Protein AF-A0A382L6N5-F1 (afdb_monomer_lite)

Organism: NCBI:txid408172

Radius of gyration: 34.51 Å; chains: 1; bounding box: 102×51×76 Å

Foldseek 3Di:
DDPPLLDLPRADQQCPLPDGSNVQNVPVHHSNDQQQQQQPRGCNRCPDPLQVFHSNFNVDKDKWFFPDADPVFRKTFTPFCPPPQQQQDDPPCPPDFFKWFQFPVRDTDGWGAHGDDTRMTTPIPDGHDPRGGMMIGGHQCCSDDLPVPDDDDCNNNRRAPQQCSLRHRQSCQVVVVLVEHAHSNDQQRCPLPDGCVQQSVVVFHSNQSLTDDCQQQPLQHHQSLQQDWFCQCCSGQHDPRGTGDAHAHSNDQQRQPLPRGCSVCVVVVHHSNDHNPSDPDQPQFAPLQDHPVLCVVLVADSNDQQRQPLPRGPCQQAPPVCSVVSSPPGQHDSNDSVSHDDLDDDDDDDDDPDPDDDPPDWDWDWDFDLPDDPRRYRDGPPVLTDGDTDDPPDDDPRDRDDPVVD

Sequence (406 aa):
GETDPTRIEDAGDFDNDGLDNWEENMTCTLWNVTDTDGGGVSDGDELDLSHATDPCLSTVEIEKQILSWNSADSALTLNSTTGLNPNPHDWRQHGAPMAYYVSTNGSRTPFMFGSMQADTLRDVDVAKPNNASTVVFLNFSWCWNATAGAFNEPHCDDDYIDTDGDGLADWEEFLATWGYLSLPNMSDTDGDGVDDLNEILNETDPSIACDNNLDSDGDGLNDYFESTIGCPLNFGMGGNGTLDTYYTMWNVTDTDNGGVGDGQEYVDGTNPQNNSADDLNPLDTDGDGIPDTIEQQIGTDWLDPDTDGGGVPDGQECAPEYWDLGCVDADGNPWDPNDDIDDNMLYFVAQNTSSGVDPTQKHYWRWHTYDSYTGVSWGVNTTLVGYTEMYPEWSTLQGVSDSFFW

pLDDT: mean 79.06, std 15.16, range [34.47, 96.38]

InterPro domains:
  IPR028974 TSP type-3 repeat [SSF103647] (179-301)
  IPR053180 Calcium-binding acidic-repeat protein [PTHR37467] (154-207)
  IPR059100 Bacterial TSP3 repeat [PF18884] (162-173)
  IPR059100 Bacterial TSP3 repeat [PF18884] (215-230)
  IPR059100 Bacterial TSP3 repeat [PF18884] (284-304)

Structure (mmCIF, N/CA/C/O backbone):
data_AF-A0A382L6N5-F1
#
_entry.id   AF-A0A382L6N5-F1
#
loop_
_atom_site.group_PDB
_atom_site.id
_atom_site.type_symbol
_atom_site.label_atom_id
_atom_site.label_alt_id
_atom_site.label_comp_id
_atom_site.label_asym_id
_atom_site.label_entity_id
_atom_site.label_seq_id
_atom_site.pdbx_PDB_ins_code
_atom_site.Cartn_x
_atom_site.Cartn_y
_atom_site.Cartn_z
_atom_site.occupancy
_atom_site.B_iso_or_equiv
_atom_site.auth_seq_id
_atom_site.auth_comp_id
_atom_site.auth_asym_id
_atom_site.auth_atom_id
_atom_site.pdbx_PDB_model_num
ATOM 1 N N . GLY A 1 1 ? -44.015 19.599 23.805 1.00 48.81 1 GLY A N 1
ATOM 2 C CA . GLY A 1 1 ? -44.422 18.210 24.054 1.00 48.81 1 GLY A CA 1
ATOM 3 C C . GLY A 1 1 ? -43.413 17.632 25.005 1.00 48.81 1 GLY A C 1
ATOM 4 O O . GLY A 1 1 ? -42.317 18.173 25.064 1.00 48.81 1 GLY A O 1
ATOM 5 N N . GLU A 1 2 ? -43.792 16.632 25.790 1.00 44.72 2 GLU A N 1
ATOM 6 C CA . GLU A 1 2 ? -42.780 15.771 26.409 1.00 44.72 2 GLU A CA 1
ATOM 7 C C . GLU A 1 2 ? -41.958 15.096 25.308 1.00 44.72 2 GLU A C 1
ATOM 9 O O . GLU A 1 2 ? -42.517 14.759 24.267 1.00 44.72 2 GLU A O 1
ATOM 14 N N . THR A 1 3 ? -40.659 14.975 25.557 1.00 59.12 3 THR A N 1
ATOM 15 C CA . THR A 1 3 ? -39.625 14.362 24.714 1.00 59.12 3 THR A CA 1
ATOM 16 C C . THR A 1 3 ? -39.019 13.213 25.519 1.00 59.12 3 THR A C 1
ATOM 18 O O . THR A 1 3 ? -37.858 13.289 25.911 1.00 59.12 3 THR A O 1
ATOM 21 N N . ASP A 1 4 ? -39.857 12.276 25.965 1.00 61.41 4 ASP A N 1
ATOM 22 C CA . ASP A 1 4 ? -39.366 11.075 26.641 1.00 61.41 4 ASP A CA 1
ATOM 23 C C . ASP A 1 4 ? -39.091 10.022 25.557 1.00 61.41 4 ASP A C 1
ATOM 25 O O . ASP A 1 4 ? -40.056 9.427 25.066 1.00 61.41 4 ASP A O 1
ATOM 29 N N . PRO A 1 5 ? -37.814 9.819 25.184 1.00 58.22 5 PRO A N 1
ATOM 30 C CA . PRO A 1 5 ? -37.419 8.967 24.065 1.00 58.22 5 PRO A CA 1
ATOM 31 C C . PRO A 1 5 ? -37.656 7.482 24.329 1.00 58.22 5 PRO A C 1
ATOM 33 O O . PRO A 1 5 ? -37.633 6.671 23.416 1.00 58.22 5 PRO A O 1
ATOM 36 N N . THR A 1 6 ? -37.981 7.106 25.568 1.00 63.53 6 THR A N 1
ATOM 37 C CA . THR A 1 6 ? -38.284 5.714 25.930 1.00 63.53 6 THR A CA 1
ATOM 38 C C . THR A 1 6 ? -39.748 5.331 25.692 1.00 63.53 6 THR A C 1
ATOM 40 O O . THR A 1 6 ? -40.195 4.242 26.072 1.00 63.53 6 THR A O 1
ATOM 43 N N . ARG A 1 7 ? -40.551 6.222 25.097 1.00 67.81 7 ARG A N 1
ATOM 44 C CA . ARG A 1 7 ? -41.969 5.971 24.836 1.00 67.81 7 ARG A CA 1
ATOM 45 C C . ARG A 1 7 ? -42.151 5.300 23.476 1.00 67.81 7 ARG A C 1
ATOM 47 O O . ARG A 1 7 ? -41.700 5.808 22.467 1.00 67.81 7 ARG A O 1
ATOM 54 N N . ILE A 1 8 ? -42.980 4.258 23.439 1.00 59.47 8 ILE A N 1
ATOM 55 C CA . ILE A 1 8 ? -43.374 3.483 22.237 1.00 59.47 8 ILE A CA 1
ATOM 56 C C . ILE A 1 8 ? -43.962 4.306 21.067 1.00 59.47 8 ILE A C 1
ATOM 58 O O . ILE A 1 8 ? -44.239 3.765 20.006 1.00 59.47 8 ILE A O 1
ATOM 62 N N . GLU A 1 9 ? -44.227 5.596 21.268 1.00 61.75 9 GLU A N 1
ATOM 63 C CA . GLU A 1 9 ? -44.826 6.475 20.258 1.00 61.75 9 GLU A CA 1
ATOM 64 C C . GLU A 1 9 ? -43.932 7.677 19.931 1.00 61.75 9 GLU A C 1
ATOM 66 O O . GLU A 1 9 ? -44.417 8.624 19.306 1.00 61.75 9 GLU A O 1
ATOM 71 N N . ASP A 1 10 ? -42.692 7.702 20.434 1.00 67.50 10 ASP A N 1
ATOM 72 C CA . ASP A 1 10 ? -41.761 8.773 20.103 1.00 67.50 10 ASP A CA 1
ATOM 73 C C . ASP A 1 10 ? -41.205 8.521 18.703 1.00 67.50 10 ASP A C 1
ATOM 75 O O . ASP A 1 10 ? -40.531 7.529 18.455 1.00 67.50 10 ASP A O 1
ATOM 79 N N . ALA A 1 11 ? -41.591 9.391 17.775 1.00 68.12 11 ALA A N 1
ATOM 80 C CA . ALA A 1 11 ? -41.116 9.363 16.403 1.00 68.12 11 ALA A CA 1
ATOM 81 C C . ALA A 1 11 ? -39.888 10.269 16.305 1.00 68.12 11 ALA A C 1
ATOM 83 O O . ALA A 1 11 ? -39.958 11.437 16.712 1.00 68.12 11 ALA A O 1
ATOM 84 N N . GLY A 1 12 ? -38.801 9.746 15.751 1.00 82.44 12 GLY A N 1
ATOM 85 C CA . GLY A 1 12 ? -37.514 10.418 15.669 1.00 82.44 12 GLY A CA 1
ATOM 86 C C . GLY A 1 12 ? -36.371 9.440 15.881 1.00 82.44 12 GLY A C 1
ATOM 87 O O . GLY A 1 12 ? -36.575 8.367 16.430 1.00 82.44 12 GLY A O 1
ATOM 88 N N . ASP A 1 13 ? -35.198 9.891 15.482 1.00 87.44 13 ASP A N 1
ATOM 89 C CA . ASP A 1 13 ? -33.938 9.162 15.461 1.00 87.44 13 ASP A CA 1
ATOM 90 C C . ASP A 1 13 ? -32.943 10.069 16.206 1.00 87.44 13 ASP A C 1
ATOM 92 O O . ASP A 1 13 ? -32.658 11.197 15.771 1.00 87.44 13 ASP A O 1
ATOM 96 N N . PHE A 1 14 ? -32.627 9.719 17.456 1.00 88.50 14 PHE A N 1
ATOM 97 C CA . PHE A 1 14 ? -31.921 10.626 18.367 1.00 88.50 14 PHE A CA 1
ATOM 98 C C . PHE A 1 14 ? -30.412 10.638 18.116 1.00 88.50 14 PHE A C 1
ATOM 100 O O . PHE A 1 14 ? -29.779 11.696 18.238 1.00 88.50 14 PHE A O 1
ATOM 107 N N . ASP A 1 15 ? -29.845 9.493 17.778 1.00 86.62 15 ASP A N 1
ATOM 108 C CA . ASP A 1 15 ? -28.432 9.267 17.500 1.00 86.62 15 ASP A CA 1
ATOM 109 C C . ASP A 1 15 ? -28.090 9.326 16.000 1.00 86.62 15 ASP A C 1
ATOM 111 O O . ASP A 1 15 ? -26.947 9.647 15.674 1.00 86.62 15 ASP A O 1
ATOM 115 N N . ASN A 1 16 ? -29.091 9.331 15.118 1.00 91.06 16 ASN A N 1
ATOM 116 C CA . ASN A 1 16 ? -29.003 9.504 13.660 1.00 91.06 16 ASN A CA 1
ATOM 117 C C . ASN A 1 16 ? -28.372 8.312 12.934 1.00 91.06 16 ASN A C 1
ATOM 119 O O . ASN A 1 16 ? -27.595 8.529 12.000 1.00 91.06 16 ASN A O 1
ATOM 123 N N . ASP A 1 17 ? -28.695 7.092 13.358 1.00 87.81 17 ASP A N 1
ATOM 124 C CA . ASP A 1 17 ? -28.272 5.853 12.692 1.00 87.81 17 ASP A CA 1
ATOM 125 C C . ASP A 1 17 ? -29.278 5.344 11.643 1.00 87.81 17 ASP A C 1
ATOM 127 O O . ASP A 1 17 ? -29.011 4.382 10.929 1.00 87.81 17 ASP A O 1
ATOM 131 N N . GLY A 1 18 ? -30.419 6.024 11.484 1.00 89.50 18 GLY A N 1
ATOM 132 C CA . GLY A 1 18 ? -31.452 5.660 10.520 1.00 89.50 18 GLY A CA 1
ATOM 133 C C . GLY A 1 18 ? -32.566 4.773 11.078 1.00 89.50 18 GLY A C 1
ATOM 134 O O . GLY A 1 18 ? -33.508 4.483 10.328 1.00 89.50 18 GLY A O 1
ATOM 135 N N . LEU A 1 19 ? -32.518 4.399 12.358 1.00 89.50 19 LEU A N 1
ATOM 136 C CA . LEU A 1 19 ? -33.610 3.743 13.072 1.00 89.50 19 LEU A CA 1
ATOM 137 C C . LEU A 1 19 ? -34.427 4.754 13.883 1.00 89.50 19 LEU A C 1
ATOM 139 O O . LEU A 1 19 ? -33.938 5.753 14.401 1.00 89.50 19 LEU A O 1
ATOM 143 N N . ASP A 1 20 ? -35.737 4.523 13.973 1.00 89.06 20 ASP A N 1
ATOM 144 C CA . ASP A 1 20 ? -36.570 5.327 14.865 1.00 89.06 20 ASP A CA 1
ATOM 145 C C . ASP A 1 20 ? -36.442 4.809 16.316 1.00 89.06 20 ASP A C 1
ATOM 147 O O . ASP A 1 20 ? -36.640 3.620 16.574 1.00 89.06 20 ASP A O 1
ATOM 151 N N . ASN A 1 21 ? -36.342 5.718 17.295 1.00 86.06 21 ASN A N 1
ATOM 152 C CA . ASN A 1 21 ? -36.230 5.426 18.737 1.00 86.06 21 ASN A CA 1
ATOM 153 C C . ASN A 1 21 ? -37.247 4.383 19.257 1.00 86.06 21 ASN A C 1
ATOM 155 O O . ASN A 1 21 ? -36.994 3.640 20.211 1.00 86.06 21 ASN A O 1
ATOM 159 N N . TRP A 1 22 ? -38.470 4.365 18.706 1.00 84.56 22 TRP A N 1
ATOM 160 C CA . TRP A 1 22 ? -39.515 3.424 19.125 1.00 84.56 22 TRP A CA 1
ATOM 161 C C . TRP A 1 22 ? -39.303 2.007 18.580 1.00 84.56 22 TRP A C 1
ATOM 163 O O . TRP A 1 22 ? -39.763 1.059 19.225 1.00 84.56 22 TRP A O 1
ATOM 173 N N . GLU A 1 23 ? -38.664 1.865 17.414 1.00 88.44 23 GLU A N 1
ATOM 174 C CA . GLU A 1 23 ? -38.266 0.578 16.837 1.00 88.44 23 GLU A CA 1
ATOM 175 C C . GLU A 1 23 ? -37.162 -0.026 17.698 1.00 88.44 23 GLU A C 1
ATOM 177 O O . GLU A 1 23 ? -37.311 -1.156 18.168 1.00 88.44 23 GLU A O 1
ATOM 182 N N . GLU A 1 24 ? -36.160 0.782 18.032 1.00 88.62 24 GLU A N 1
ATOM 183 C CA . GLU A 1 24 ? -35.014 0.380 18.845 1.00 88.62 24 GLU A CA 1
ATOM 184 C C 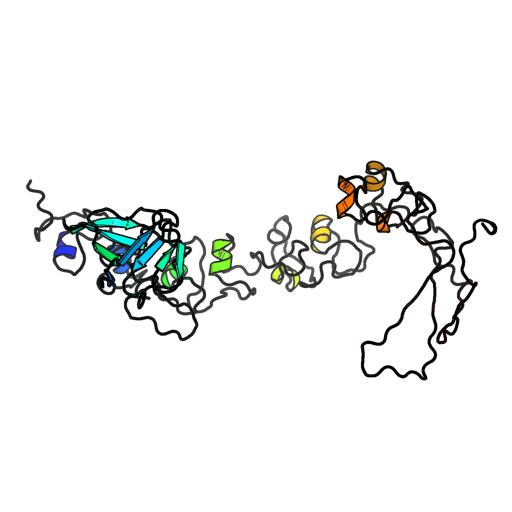. GLU A 1 24 ? -35.405 -0.039 20.266 1.00 88.62 24 GLU A C 1
ATOM 186 O O . GLU A 1 24 ? -35.024 -1.088 20.777 1.00 88.62 24 GLU A O 1
ATOM 191 N N . ASN A 1 25 ? -36.316 0.704 20.899 1.00 85.25 25 ASN A N 1
ATOM 192 C CA . ASN A 1 25 ? -36.825 0.360 22.230 1.00 85.25 25 ASN A CA 1
ATOM 193 C C . ASN A 1 25 ? -37.633 -0.964 22.263 1.00 85.25 25 ASN A C 1
ATOM 195 O O . ASN A 1 25 ? -38.047 -1.423 23.334 1.00 85.25 25 ASN A O 1
ATOM 199 N N . MET A 1 26 ? -37.914 -1.569 21.102 1.00 84.88 26 MET A N 1
ATOM 200 C CA . MET A 1 26 ? -38.519 -2.899 20.973 1.00 84.88 26 MET A CA 1
ATOM 201 C C . MET A 1 26 ? -37.546 -3.981 20.485 1.00 84.88 26 MET A C 1
ATOM 203 O O . MET A 1 26 ? -37.922 -5.161 20.496 1.00 84.88 26 MET A O 1
ATOM 207 N N . THR A 1 27 ? -36.337 -3.608 20.081 1.00 86.94 27 THR A N 1
ATOM 208 C CA . THR A 1 27 ? -35.246 -4.499 19.676 1.00 86.94 27 THR A CA 1
ATOM 209 C C . THR A 1 27 ? -34.161 -4.503 20.763 1.00 86.94 27 THR A C 1
ATOM 211 O O . THR A 1 27 ? -34.428 -4.200 21.930 1.00 86.94 27 THR A O 1
ATOM 214 N N . CYS A 1 28 ? -32.969 -5.001 20.433 1.00 86.94 28 CYS A N 1
ATOM 215 C CA . CYS A 1 28 ? -31.810 -4.952 21.320 1.00 86.94 28 CYS A CA 1
ATOM 216 C C . CYS A 1 28 ? -31.058 -3.612 21.236 1.00 86.94 28 CYS A C 1
ATOM 218 O O . CYS A 1 28 ? -30.262 -3.344 22.135 1.00 86.94 28 CYS A O 1
ATOM 220 N N . THR A 1 29 ? -31.308 -2.837 20.173 1.00 89.19 29 THR A N 1
ATOM 221 C CA . THR A 1 29 ? -30.595 -1.608 19.836 1.00 89.19 29 THR A CA 1
ATOM 222 C C . THR A 1 29 ? -30.965 -0.493 20.808 1.00 89.19 29 THR A C 1
ATOM 224 O O . THR A 1 29 ? -32.004 -0.522 21.484 1.00 89.19 29 THR A O 1
ATOM 227 N N . LEU A 1 30 ? -30.056 0.450 20.988 1.00 88.94 30 LEU A N 1
ATOM 228 C CA . LEU A 1 30 ? -30.129 1.491 21.991 1.00 88.94 30 LEU A CA 1
ATOM 229 C C . LEU A 1 30 ? -30.329 2.829 21.294 1.00 88.94 30 LEU A C 1
ATOM 231 O O . LEU A 1 30 ? -29.351 3.407 20.862 1.00 88.94 30 LEU A O 1
ATOM 235 N N . TRP A 1 31 ? -31.529 3.402 21.436 1.00 87.69 31 TRP A N 1
ATOM 236 C CA . TRP A 1 31 ? -31.946 4.716 20.893 1.00 87.69 31 TRP A CA 1
ATOM 237 C C . TRP A 1 31 ? -31.013 5.924 21.085 1.00 87.69 31 TRP A C 1
ATOM 239 O O . TRP A 1 31 ? -31.331 7.040 20.683 1.00 87.69 31 TRP A O 1
ATOM 249 N N . ASN A 1 32 ? -29.948 5.789 21.870 1.00 87.44 32 ASN A N 1
ATOM 250 C CA . ASN A 1 32 ? -28.999 6.855 22.154 1.00 87.44 32 ASN A CA 1
ATOM 251 C C . ASN A 1 32 ? -27.542 6.459 21.865 1.00 87.44 32 ASN A C 1
ATOM 253 O O . ASN A 1 32 ? -26.630 7.109 22.404 1.00 87.44 32 ASN A O 1
ATOM 257 N N . VAL A 1 33 ? -27.332 5.370 21.135 1.00 86.75 33 VAL A N 1
ATOM 258 C CA . VAL A 1 33 ? -26.052 4.791 20.750 1.00 86.75 33 VAL A CA 1
ATOM 259 C C . VAL A 1 33 ? -26.191 4.290 19.311 1.00 86.75 33 VAL A C 1
ATOM 261 O O . VAL A 1 33 ? -26.761 3.240 19.096 1.00 86.75 33 VAL A O 1
ATOM 264 N N . THR A 1 34 ? -25.557 4.991 18.370 1.00 88.31 34 THR A N 1
ATOM 265 C CA . THR A 1 34 ? -25.615 4.690 16.924 1.00 88.31 34 THR A CA 1
ATOM 266 C C . THR A 1 34 ? -25.180 3.281 16.513 1.00 88.31 34 THR A C 1
ATOM 268 O O . THR A 1 34 ? -25.377 2.894 15.375 1.00 88.31 34 THR A O 1
ATOM 271 N N . ASP A 1 35 ? -24.423 2.608 17.369 1.00 86.62 35 ASP A N 1
ATOM 272 C CA . ASP A 1 35 ? -23.763 1.324 17.130 1.00 86.62 35 ASP A CA 1
ATOM 273 C C . ASP A 1 35 ? -23.791 0.602 18.481 1.00 86.62 35 ASP A C 1
ATOM 275 O O . ASP A 1 35 ? -22.980 0.864 19.385 1.00 86.62 35 ASP A O 1
ATOM 279 N N . THR A 1 36 ? -24.861 -0.160 18.691 1.00 87.25 36 THR A N 1
ATOM 280 C CA . THR A 1 36 ? -25.231 -0.706 19.995 1.00 87.25 36 THR A CA 1
ATOM 281 C C . THR A 1 36 ? -24.277 -1.792 20.441 1.00 87.25 36 THR A C 1
ATOM 283 O O . THR A 1 36 ? -23.926 -1.868 21.630 1.00 87.25 36 THR A O 1
ATOM 286 N N . ASP A 1 37 ? -23.900 -2.664 19.520 1.00 81.62 37 ASP A N 1
ATOM 287 C CA . ASP A 1 37 ? -22.991 -3.760 19.798 1.00 81.62 37 ASP A CA 1
ATOM 288 C C . ASP A 1 37 ? -21.514 -3.351 19.680 1.00 81.62 37 ASP A C 1
ATOM 290 O O . ASP A 1 37 ? -20.617 -4.009 20.227 1.00 81.62 37 ASP A O 1
ATOM 294 N N . GLY A 1 38 ? -21.300 -2.144 19.165 1.00 79.12 38 GLY A N 1
ATOM 295 C CA . GLY A 1 38 ? -20.035 -1.454 19.117 1.00 79.12 38 GLY A CA 1
ATOM 296 C C . GLY A 1 38 ? -19.168 -1.945 17.977 1.00 79.12 38 GLY A C 1
ATOM 297 O O . GLY A 1 38 ? -17.985 -1.635 18.032 1.00 79.12 38 GLY A O 1
ATOM 298 N N . GLY A 1 39 ? -19.688 -2.734 17.038 1.00 77.31 39 GLY A N 1
ATOM 299 C CA . GLY A 1 39 ? -18.942 -3.393 15.977 1.00 77.31 39 GLY A CA 1
ATOM 300 C C . GLY A 1 39 ? -18.372 -2.468 14.901 1.00 77.31 39 GLY A C 1
ATOM 301 O O . GLY A 1 39 ? -17.489 -2.849 14.135 1.00 77.31 39 GLY A O 1
ATOM 302 N N . GLY A 1 40 ? -18.758 -1.194 14.901 1.00 79.81 40 GLY A N 1
ATOM 303 C CA . GLY A 1 40 ? -18.254 -0.168 13.991 1.00 79.81 40 GLY A CA 1
ATOM 304 C C . GLY A 1 40 ? -19.130 0.061 12.761 1.00 79.81 40 GLY A C 1
ATOM 305 O O . GLY A 1 40 ? -18.820 0.964 11.981 1.00 79.81 40 GLY A O 1
ATOM 306 N N . VAL A 1 41 ? -20.215 -0.697 12.613 1.00 85.31 41 VAL A N 1
ATOM 307 C CA . VAL A 1 41 ? -21.311 -0.428 11.675 1.00 85.31 41 VAL A CA 1
ATOM 308 C C . VAL A 1 41 ? -22.492 0.112 12.489 1.00 85.31 41 VAL A C 1
ATOM 310 O O . VAL A 1 41 ? -22.634 -0.214 13.660 1.00 85.31 41 VAL A O 1
ATOM 313 N N . SER A 1 42 ? -23.273 1.042 11.932 1.00 89.44 42 SER A N 1
ATOM 314 C CA . SER A 1 42 ? -24.397 1.619 12.678 1.00 89.44 42 SER A CA 1
ATOM 315 C C . SER A 1 42 ? -25.600 0.680 12.681 1.00 89.44 42 SER A C 1
ATOM 317 O O . SER A 1 42 ? -25.848 0.023 11.671 1.00 89.44 42 SER A O 1
ATOM 319 N N . ASP A 1 43 ? -26.397 0.677 13.753 1.00 89.50 43 ASP A N 1
ATOM 320 C CA . ASP A 1 43 ? -27.500 -0.281 13.922 1.00 89.50 43 ASP A CA 1
ATOM 321 C C . ASP A 1 43 ? -28.467 -0.280 12.717 1.00 89.50 43 ASP A C 1
ATOM 323 O O . ASP A 1 43 ? -29.020 -1.313 12.319 1.00 89.50 43 ASP A O 1
ATOM 327 N N . GLY A 1 44 ? -28.690 0.893 12.116 1.00 90.56 44 GLY A N 1
ATOM 328 C CA . GLY A 1 44 ? -29.510 1.042 10.918 1.00 90.56 44 GLY A CA 1
ATOM 329 C C . GLY A 1 44 ? -28.846 0.543 9.634 1.00 90.56 44 GLY A C 1
ATOM 330 O O . GLY A 1 44 ? -29.532 -0.066 8.808 1.00 90.56 44 GLY A O 1
ATOM 331 N N . ASP A 1 45 ? -27.539 0.758 9.469 1.00 90.69 45 ASP A N 1
ATOM 332 C CA . ASP A 1 45 ? -26.768 0.264 8.321 1.00 90.69 45 ASP A CA 1
ATOM 333 C C . ASP A 1 45 ? -26.681 -1.267 8.321 1.00 90.69 45 ASP A C 1
ATOM 335 O O . ASP A 1 45 ? -26.811 -1.888 7.261 1.00 90.69 45 ASP A O 1
ATOM 339 N N . GLU A 1 46 ? -26.538 -1.870 9.501 1.00 90.19 46 GLU A N 1
ATOM 340 C CA . GLU A 1 46 ? -26.510 -3.321 9.696 1.00 90.19 46 GLU A CA 1
ATOM 341 C C . GLU A 1 46 ? -27.814 -3.999 9.256 1.00 90.19 46 GLU A C 1
ATOM 343 O O . GLU A 1 46 ? -27.815 -5.046 8.599 1.00 90.19 46 GLU A O 1
ATOM 348 N N . LEU A 1 47 ? -28.950 -3.369 9.574 1.00 88.50 47 LEU A N 1
ATOM 349 C CA . LEU A 1 47 ? -30.278 -3.844 9.184 1.00 88.50 47 LEU A CA 1
ATOM 350 C C . LEU A 1 47 ? -30.607 -3.585 7.707 1.00 88.50 47 LEU A C 1
ATOM 352 O O . LEU A 1 47 ? -31.597 -4.140 7.200 1.00 88.50 47 LEU A O 1
ATOM 356 N N . ASP A 1 48 ? -29.817 -2.766 7.007 1.00 87.88 48 ASP A N 1
ATOM 357 C CA . ASP A 1 48 ? -29.955 -2.603 5.566 1.00 87.88 48 ASP A CA 1
ATOM 358 C C . ASP A 1 48 ? -29.486 -3.869 4.831 1.00 87.88 48 ASP A C 1
ATOM 360 O O . ASP A 1 48 ? -28.597 -4.613 5.242 1.00 87.88 48 ASP A O 1
ATOM 364 N N . LEU A 1 49 ? -30.094 -4.120 3.675 1.00 82.69 49 LEU A N 1
ATOM 365 C CA . LEU A 1 49 ? -29.787 -5.263 2.819 1.00 82.69 49 LEU A CA 1
ATOM 366 C C . LEU A 1 49 ? -28.364 -5.229 2.248 1.00 82.69 49 LEU A C 1
ATOM 368 O O . LEU A 1 49 ? -27.957 -6.215 1.635 1.00 82.69 49 LEU A O 1
ATOM 372 N N . SER A 1 50 ? -27.666 -4.100 2.361 1.00 82.81 50 SER A N 1
ATOM 373 C CA . SER A 1 50 ? -26.311 -3.918 1.855 1.00 82.81 50 SER A CA 1
ATOM 374 C C . SER A 1 50 ? -25.232 -4.503 2.759 1.00 82.81 50 SER A C 1
ATOM 376 O O . SER A 1 50 ? -24.310 -5.109 2.227 1.00 82.81 50 SER A O 1
ATOM 378 N N . HIS A 1 51 ? -25.354 -4.339 4.079 1.00 86.69 51 HIS A N 1
ATOM 379 C CA . HIS A 1 51 ? -24.424 -4.914 5.056 1.00 86.69 51 HIS A CA 1
ATOM 380 C C . HIS A 1 51 ? -24.912 -6.302 5.472 1.00 86.69 51 HIS A C 1
ATOM 382 O O . HIS A 1 51 ? -24.155 -7.267 5.427 1.00 86.69 51 HIS A O 1
ATOM 388 N N . ALA A 1 52 ? -26.217 -6.425 5.757 1.00 78.56 52 ALA A N 1
ATOM 389 C CA . ALA A 1 52 ? -26.859 -7.669 6.176 1.00 78.56 52 ALA A CA 1
ATOM 390 C C . ALA A 1 52 ? -26.186 -8.331 7.399 1.00 78.56 52 ALA A C 1
ATOM 392 O O . ALA A 1 52 ? -26.114 -9.564 7.473 1.00 78.56 52 ALA A O 1
ATOM 393 N N . THR A 1 53 ? -25.736 -7.503 8.342 1.00 85.69 53 THR A N 1
ATOM 394 C CA . THR A 1 53 ? -25.112 -7.889 9.617 1.00 85.69 53 THR A CA 1
ATOM 395 C C . THR A 1 53 ? -26.178 -7.880 10.735 1.00 85.69 53 THR A C 1
ATOM 397 O O . THR A 1 53 ? -27.382 -7.846 10.436 1.00 85.69 53 THR A O 1
ATOM 400 N N . ASP A 1 54 ? -25.807 -8.064 12.006 1.00 86.31 54 ASP A N 1
ATOM 401 C CA . ASP A 1 54 ? -26.768 -8.205 13.115 1.00 86.31 54 ASP A CA 1
ATOM 402 C C . ASP A 1 54 ? -26.384 -7.312 14.307 1.00 86.31 54 ASP A C 1
ATOM 404 O O . ASP A 1 54 ? -25.573 -7.758 15.123 1.00 86.31 54 ASP A O 1
ATOM 408 N N . PRO A 1 55 ? -27.099 -6.188 14.536 1.00 87.38 55 PRO A N 1
ATOM 409 C CA . PRO A 1 55 ? -26.749 -5.185 15.554 1.00 87.38 55 PRO A CA 1
ATOM 410 C C . PRO A 1 55 ? -26.929 -5.666 17.000 1.00 87.38 55 PRO A C 1
ATOM 412 O O . PRO A 1 55 ? -26.814 -4.924 17.981 1.00 87.38 55 PRO A O 1
ATOM 415 N N . CYS A 1 56 ? -27.343 -6.922 17.173 1.00 84.25 56 CYS A N 1
ATOM 416 C CA . CYS A 1 56 ? -27.531 -7.555 18.466 1.00 84.25 56 CYS A CA 1
ATOM 417 C C . CYS A 1 56 ? -26.445 -8.577 18.807 1.00 84.25 56 CYS A C 1
ATOM 419 O O . CYS A 1 56 ? -26.444 -9.091 19.941 1.00 84.25 56 CYS A O 1
ATOM 421 N N . LEU A 1 57 ? -25.598 -8.958 17.853 1.00 79.50 57 LEU A N 1
ATOM 422 C CA . LEU A 1 57 ? -24.764 -10.147 17.970 1.00 79.50 57 LEU A CA 1
ATOM 423 C C . LEU A 1 57 ? -23.476 -9.860 18.754 1.00 79.50 57 LEU A C 1
ATOM 425 O O . LEU A 1 57 ? -23.125 -10.673 19.627 1.00 79.50 57 LEU A O 1
ATOM 429 N N . SER A 1 58 ? -22.879 -8.676 18.587 1.00 73.81 58 SER A N 1
ATOM 430 C CA . SER A 1 58 ? -21.619 -8.289 19.239 1.00 73.81 58 SER A CA 1
ATOM 431 C C . SER A 1 58 ? -21.745 -7.586 20.595 1.00 73.81 58 SER A C 1
ATOM 433 O O . SER A 1 58 ? -20.750 -7.167 21.181 1.00 73.81 58 SER A O 1
ATOM 435 N N . THR A 1 59 ? -22.943 -7.558 21.202 1.00 76.31 59 THR A N 1
ATOM 436 C CA . THR A 1 59 ? -23.223 -6.864 22.489 1.00 76.31 59 THR A CA 1
ATOM 437 C C . THR A 1 59 ? -22.501 -7.454 23.719 1.00 76.31 59 THR A C 1
ATOM 439 O O . THR A 1 59 ? -22.781 -7.114 24.877 1.00 76.31 59 THR A O 1
ATOM 442 N N . VAL A 1 60 ? -21.582 -8.394 23.502 1.00 75.44 60 VAL A N 1
ATOM 443 C CA . VAL A 1 60 ? -20.738 -9.005 24.523 1.00 75.44 60 VAL A CA 1
ATOM 444 C C . VAL A 1 60 ? -19.781 -7.948 25.067 1.00 75.44 60 VAL A C 1
ATOM 446 O O . VAL A 1 60 ? -19.133 -7.245 24.317 1.00 75.44 60 VAL A O 1
ATOM 449 N N . GLU A 1 61 ? -19.638 -7.856 26.391 1.00 82.06 61 GLU A N 1
ATOM 450 C CA . GLU A 1 61 ? -18.610 -7.019 27.019 1.00 82.06 61 GLU A CA 1
ATOM 451 C C . GLU A 1 61 ? -17.560 -7.913 27.693 1.00 82.06 61 GLU A C 1
ATOM 453 O O . GLU A 1 61 ? -17.888 -8.721 28.573 1.00 82.06 61 GLU A O 1
ATOM 458 N N . ILE A 1 62 ? -16.276 -7.751 27.347 1.00 83.12 62 ILE A N 1
ATOM 459 C CA . ILE A 1 62 ? -15.191 -8.437 28.066 1.00 83.12 62 ILE A CA 1
ATOM 460 C C . ILE A 1 62 ? -14.648 -7.516 29.153 1.00 83.12 62 ILE A C 1
ATOM 462 O O . ILE A 1 62 ? -13.918 -6.559 28.901 1.00 83.12 62 ILE A O 1
ATOM 466 N N . GLU A 1 63 ? -14.953 -7.852 30.404 1.00 90.56 63 GLU A N 1
ATOM 467 C CA . GLU A 1 63 ? -14.417 -7.149 31.567 1.00 90.56 63 GLU A CA 1
ATOM 468 C C . GLU A 1 63 ? -13.100 -7.780 32.048 1.00 90.56 63 GLU A C 1
ATOM 470 O O . GLU A 1 63 ? -13.018 -8.980 32.338 1.00 90.56 63 GLU A O 1
ATOM 475 N N . LYS A 1 64 ? -12.060 -6.953 32.199 1.00 92.75 64 LYS A N 1
ATOM 476 C CA . LYS A 1 64 ? -10.763 -7.326 32.781 1.00 92.75 64 LYS A CA 1
ATOM 477 C C . LYS A 1 64 ? -10.471 -6.517 34.041 1.00 92.75 64 LYS A C 1
ATOM 479 O O . LYS A 1 64 ? -10.793 -5.333 34.154 1.00 92.75 64 LYS A O 1
ATOM 484 N N . GLN A 1 65 ? -9.807 -7.149 35.005 1.00 95.19 65 GLN A N 1
ATOM 485 C CA . GLN A 1 65 ? -9.387 -6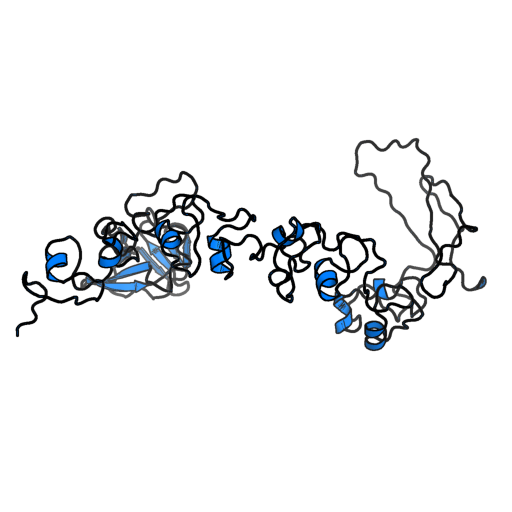.479 36.235 1.00 95.19 65 GLN A CA 1
ATOM 486 C C . GLN A 1 65 ? -8.034 -5.803 36.049 1.00 95.19 65 GLN A C 1
ATOM 488 O O . GLN A 1 65 ? -7.091 -6.421 35.557 1.00 95.19 65 GLN A O 1
ATOM 493 N N . ILE A 1 66 ? -7.919 -4.559 36.516 1.00 95.50 66 ILE A N 1
ATOM 494 C CA . ILE A 1 66 ? -6.651 -3.829 36.504 1.00 95.50 66 ILE A CA 1
ATOM 495 C C . ILE A 1 66 ? -5.810 -4.280 37.699 1.00 95.50 66 ILE A C 1
ATOM 497 O O . ILE A 1 66 ? -6.192 -4.064 38.851 1.00 95.50 66 ILE A O 1
ATOM 501 N N . LEU A 1 67 ? -4.640 -4.861 37.434 1.00 95.50 67 LEU A N 1
ATOM 502 C CA . LEU A 1 67 ? -3.683 -5.247 38.474 1.00 95.50 67 LEU A CA 1
ATOM 503 C C . LEU A 1 67 ? -2.722 -4.107 38.813 1.00 95.50 67 LEU A C 1
ATOM 505 O O . LEU A 1 67 ? -2.458 -3.843 39.988 1.00 95.50 67 LEU A O 1
ATOM 509 N N . SER A 1 68 ? -2.206 -3.415 37.796 1.00 94.62 68 SER A N 1
ATOM 510 C CA . SER A 1 68 ? -1.285 -2.293 37.984 1.00 94.62 68 SER A CA 1
ATOM 511 C C . SER A 1 68 ? -1.271 -1.336 36.798 1.00 94.62 68 SER A C 1
ATOM 513 O O . SER A 1 68 ? -1.545 -1.722 35.668 1.00 94.62 68 SER A O 1
ATOM 515 N N . TRP A 1 69 ? -0.903 -0.085 37.073 1.00 95.31 69 TRP A N 1
ATOM 516 C CA . TRP A 1 69 ? -0.637 0.952 36.079 1.00 95.31 69 TRP A CA 1
ATOM 517 C C . TRP A 1 69 ? 0.760 1.522 36.312 1.00 95.31 69 TRP A C 1
ATOM 519 O O . TRP A 1 69 ? 1.083 1.917 37.437 1.00 95.31 69 TRP A O 1
ATOM 529 N N . ASN A 1 70 ? 1.570 1.570 35.259 1.00 95.19 70 ASN A N 1
ATOM 530 C CA . ASN A 1 70 ? 2.874 2.213 35.260 1.00 95.19 70 ASN A CA 1
ATOM 531 C C . ASN A 1 70 ? 2.826 3.450 34.360 1.00 95.19 70 ASN A C 1
ATOM 533 O O . ASN A 1 70 ? 2.804 3.340 33.139 1.00 95.19 70 ASN A O 1
ATOM 537 N N . SER A 1 71 ? 2.851 4.630 34.979 1.00 93.00 71 SER A N 1
ATOM 538 C CA . SER A 1 71 ? 2.783 5.909 34.270 1.00 93.00 71 SER A CA 1
ATOM 539 C C . SER A 1 71 ? 4.062 6.292 33.524 1.00 93.00 71 SER A C 1
ATOM 541 O O . SER A 1 71 ? 4.021 7.238 32.751 1.00 93.00 71 SER A O 1
ATOM 543 N N . ALA A 1 72 ? 5.204 5.655 33.809 1.00 93.00 72 ALA A N 1
ATOM 544 C CA . ALA A 1 72 ? 6.460 5.957 33.119 1.00 93.00 72 ALA A CA 1
ATOM 545 C C . ALA A 1 72 ? 6.515 5.308 31.730 1.00 93.00 72 ALA A C 1
ATOM 547 O O . ALA A 1 72 ? 7.054 5.907 30.808 1.00 93.00 72 ALA A O 1
ATOM 548 N N . ASP A 1 73 ? 5.913 4.124 31.602 1.00 91.81 73 ASP A N 1
ATOM 549 C CA . ASP A 1 73 ? 5.919 3.318 30.376 1.00 91.81 73 ASP A CA 1
ATOM 550 C C . ASP A 1 73 ? 4.535 3.269 29.702 1.00 91.81 73 ASP A C 1
ATOM 552 O O . ASP A 1 73 ? 4.312 2.422 28.843 1.00 91.81 73 ASP A O 1
ATOM 556 N N . SER A 1 74 ? 3.579 4.084 30.172 1.00 95.44 74 SER A N 1
ATOM 557 C CA . SER A 1 74 ? 2.163 4.039 29.773 1.00 95.44 74 SER A CA 1
ATOM 558 C C . SER A 1 74 ? 1.609 2.611 29.676 1.00 95.44 74 SER A C 1
ATOM 560 O O . SER A 1 74 ? 0.977 2.231 28.694 1.00 95.44 74 SER A O 1
ATOM 562 N N . ALA A 1 75 ? 1.896 1.791 30.694 1.00 95.94 75 ALA A N 1
ATOM 563 C CA . ALA A 1 75 ? 1.637 0.356 30.661 1.00 95.94 75 ALA A CA 1
ATOM 564 C C . ALA A 1 75 ? 0.567 -0.057 31.676 1.00 95.94 75 ALA A C 1
ATOM 566 O O . ALA A 1 75 ? 0.678 0.229 32.877 1.00 95.94 75 ALA A O 1
ATOM 567 N N . LEU A 1 76 ? -0.449 -0.777 31.197 1.00 96.19 76 LEU A N 1
ATOM 568 C CA . LEU A 1 76 ? -1.569 -1.267 31.994 1.00 96.19 76 LEU A CA 1
ATOM 569 C C . LEU A 1 76 ? -1.532 -2.794 32.075 1.00 96.19 76 LEU A C 1
ATOM 571 O O . LEU A 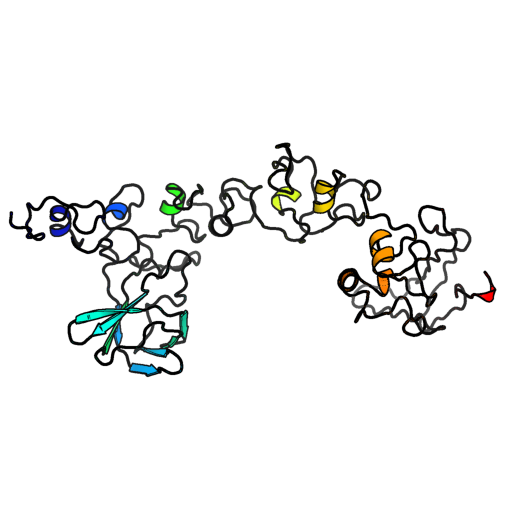1 76 ? -1.696 -3.482 31.074 1.00 96.19 76 LEU A O 1
ATOM 575 N N . THR A 1 77 ? -1.343 -3.336 33.276 1.00 96.06 77 THR A N 1
ATOM 576 C CA . THR A 1 77 ? -1.343 -4.787 33.500 1.00 96.06 77 THR A CA 1
ATOM 577 C C . THR A 1 77 ? -2.723 -5.249 33.941 1.00 96.06 77 THR A C 1
ATOM 579 O O . THR A 1 77 ? -3.269 -4.752 34.935 1.00 96.06 77 THR A O 1
ATOM 582 N N . LEU A 1 78 ? -3.256 -6.231 33.223 1.00 95.31 78 LEU A N 1
ATOM 583 C CA . LEU A 1 78 ? -4.551 -6.853 33.464 1.00 95.31 78 LEU A CA 1
ATOM 584 C C . LEU A 1 78 ? -4.384 -8.213 34.151 1.00 95.31 78 LEU A C 1
ATOM 586 O O . LEU A 1 78 ? -3.281 -8.741 34.276 1.00 95.31 78 LEU A O 1
ATOM 590 N N . ASN A 1 79 ? -5.488 -8.789 34.625 1.00 95.44 79 ASN A N 1
ATOM 591 C CA . ASN A 1 79 ? -5.497 -10.146 35.177 1.00 95.44 79 ASN A CA 1
ATOM 592 C C . ASN A 1 79 ? -5.298 -11.238 34.116 1.00 95.44 79 ASN A C 1
ATOM 594 O O . ASN A 1 79 ? -4.852 -12.329 34.462 1.00 95.44 79 ASN A O 1
ATOM 598 N N . SER A 1 80 ? -5.698 -10.962 32.873 1.00 91.19 80 SER A N 1
ATOM 599 C CA . SER A 1 80 ? -5.504 -11.811 31.700 1.00 91.19 80 SER A CA 1
ATOM 600 C C . SER A 1 80 ? -5.849 -11.025 30.432 1.00 91.19 80 SER A C 1
ATOM 602 O O . SER A 1 80 ? -6.837 -10.288 30.431 1.00 91.19 80 SER A O 1
ATOM 604 N N . THR A 1 81 ? -5.102 -11.227 29.351 1.00 86.50 81 THR A N 1
ATOM 605 C CA . THR A 1 81 ? -5.436 -10.731 27.996 1.00 86.50 81 THR A CA 1
ATOM 606 C C . THR A 1 81 ?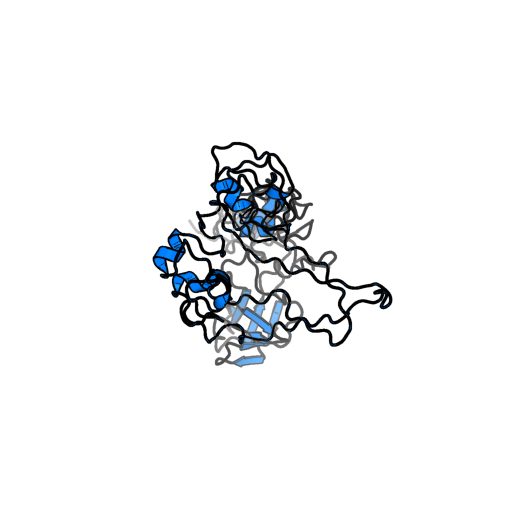 -6.122 -11.780 27.116 1.00 86.50 81 THR A C 1
ATOM 608 O O . THR A 1 81 ? -6.345 -11.556 25.934 1.00 86.50 81 THR A O 1
ATOM 611 N N . THR A 1 82 ? -6.509 -12.934 27.668 1.00 84.31 82 THR A N 1
ATOM 612 C CA . THR A 1 82 ? -7.215 -13.978 26.908 1.00 84.31 82 THR A CA 1
ATOM 613 C C . THR A 1 82 ? -8.551 -13.461 26.370 1.00 84.31 82 THR A C 1
ATOM 615 O O . THR A 1 82 ? -9.337 -12.904 27.140 1.00 84.31 82 THR A O 1
ATOM 618 N N . GLY A 1 83 ? -8.818 -13.695 25.084 1.00 76.44 83 GLY A N 1
ATOM 619 C CA . GLY A 1 83 ? -10.023 -13.217 24.395 1.00 76.44 83 GLY A CA 1
ATOM 620 C C . GLY A 1 83 ? -9.932 -11.768 23.908 1.00 76.44 83 GLY A C 1
ATOM 621 O O . GLY A 1 83 ? -10.950 -11.206 23.548 1.00 76.44 83 GLY A O 1
ATOM 622 N N . LEU A 1 84 ? -8.747 -11.149 23.944 1.00 78.94 84 LEU A N 1
ATOM 623 C CA . LEU A 1 84 ? -8.489 -9.856 23.304 1.00 78.94 84 LEU A CA 1
ATOM 624 C C . LEU A 1 84 ? -7.701 -10.079 22.006 1.00 78.94 84 LEU A C 1
ATOM 626 O O . LEU A 1 84 ? -6.850 -10.974 21.969 1.00 78.94 84 LEU A O 1
ATOM 630 N N . ASN A 1 85 ? -7.938 -9.252 20.983 1.00 72.94 85 ASN A N 1
ATOM 631 C CA . ASN A 1 85 ? -7.186 -9.302 19.728 1.00 72.94 85 ASN A CA 1
ATOM 632 C C . ASN A 1 85 ? -5.705 -8.943 19.965 1.00 72.94 85 ASN A C 1
ATOM 634 O O . ASN A 1 85 ? -5.431 -7.802 20.329 1.00 72.94 85 ASN A O 1
ATOM 638 N N . PRO A 1 86 ? -4.737 -9.853 19.736 1.00 73.62 86 PRO A N 1
ATOM 639 C CA . PRO A 1 86 ? -3.314 -9.572 19.934 1.00 73.62 86 PRO A CA 1
ATOM 640 C C . PRO A 1 86 ? -2.762 -8.426 19.069 1.00 73.62 86 PRO A C 1
ATOM 642 O O . PRO A 1 86 ? -1.754 -7.837 19.468 1.00 73.62 86 PRO A O 1
ATOM 645 N N . ASN A 1 87 ? -3.389 -8.122 17.927 1.00 73.56 87 ASN A N 1
ATOM 646 C CA . ASN A 1 87 ? -3.028 -7.018 17.047 1.00 73.56 87 ASN A CA 1
ATOM 647 C C . ASN A 1 87 ? -4.077 -5.892 17.120 1.00 73.56 87 ASN A C 1
ATOM 649 O O . ASN A 1 87 ? -5.053 -5.923 16.382 1.00 73.56 87 ASN A O 1
ATOM 653 N N . PRO A 1 88 ? -3.887 -4.889 17.989 1.00 70.44 88 PRO A N 1
ATOM 654 C CA . PRO A 1 88 ? -4.824 -3.777 18.117 1.00 70.44 88 PRO A CA 1
ATOM 655 C C . PRO A 1 88 ? -4.875 -2.845 16.894 1.00 70.44 88 PRO A C 1
ATOM 657 O O . PRO A 1 88 ? -5.766 -2.011 16.802 1.00 70.44 88 PRO A O 1
ATOM 660 N N . HIS A 1 89 ? -3.918 -2.927 15.972 1.00 72.25 89 HIS A N 1
ATOM 661 C CA . HIS A 1 89 ? -3.896 -2.026 14.829 1.00 72.25 89 HIS A CA 1
ATOM 662 C C . HIS A 1 89 ? -4.754 -2.566 13.689 1.00 72.25 89 HIS A C 1
ATOM 664 O O . HIS A 1 89 ? -4.412 -3.572 13.071 1.00 72.25 89 HIS A O 1
ATOM 670 N N . ASP A 1 90 ? -5.829 -1.841 13.412 1.00 75.06 90 ASP A N 1
ATOM 671 C CA . ASP A 1 90 ? -6.722 -2.036 12.279 1.00 75.06 90 ASP A CA 1
ATOM 672 C C . ASP A 1 90 ? -6.720 -0.750 11.443 1.00 75.06 90 ASP A C 1
ATOM 674 O O . ASP A 1 90 ? -6.802 0.359 11.981 1.00 75.06 90 ASP A O 1
ATOM 678 N N . TRP A 1 91 ? -6.575 -0.900 10.129 1.00 77.81 91 TRP A N 1
ATOM 679 C CA . TRP A 1 91 ? -6.521 0.208 9.180 1.00 77.81 91 TRP A CA 1
ATOM 680 C C . TRP A 1 91 ? -7.863 0.958 9.085 1.00 77.81 91 TRP A C 1
ATOM 682 O O . TRP A 1 91 ? -7.866 2.150 8.775 1.00 77.81 91 TRP A O 1
ATOM 692 N N . ARG A 1 92 ? -8.984 0.323 9.463 1.00 76.81 92 ARG A N 1
ATOM 693 C CA . ARG A 1 92 ? -10.313 0.956 9.562 1.00 76.81 92 ARG A CA 1
ATOM 694 C C . ARG A 1 92 ? -10.455 1.861 10.784 1.00 76.81 92 ARG A C 1
ATOM 696 O O . ARG A 1 92 ? -11.276 2.785 10.800 1.00 76.81 92 ARG A O 1
ATOM 703 N N . GLN A 1 93 ? -9.657 1.632 11.829 1.00 69.81 93 GLN A N 1
ATOM 704 C CA . GLN A 1 93 ? -9.781 2.341 13.101 1.00 69.81 93 GLN A CA 1
ATOM 705 C C . GLN A 1 93 ? -9.193 3.755 13.006 1.00 69.81 93 GLN A C 1
ATOM 707 O O . GLN A 1 93 ? -8.038 4.022 13.336 1.00 69.81 93 GLN A O 1
ATOM 712 N N . HIS A 1 94 ? -10.042 4.712 12.630 1.00 67.06 94 HIS A N 1
ATOM 713 C CA . HIS A 1 94 ? -9.747 6.148 12.558 1.00 67.06 94 HIS A CA 1
ATOM 714 C C . HIS A 1 94 ? -9.637 6.817 13.951 1.00 67.06 94 HIS A C 1
ATOM 716 O O . HIS A 1 94 ? -10.213 7.877 14.208 1.00 67.06 94 HIS A O 1
ATOM 722 N N . GLY A 1 95 ? -8.912 6.202 14.891 1.00 67.69 95 GLY A N 1
ATOM 723 C CA . GLY A 1 95 ? -8.774 6.692 16.269 1.00 67.69 95 GLY A CA 1
ATOM 724 C C . GLY A 1 95 ? -9.999 6.433 17.153 1.00 67.69 95 GLY A C 1
ATOM 725 O O . GLY A 1 95 ? -10.206 7.140 18.146 1.00 67.69 95 GLY A O 1
ATOM 726 N N . ALA A 1 96 ? -10.817 5.442 16.788 1.00 76.44 96 ALA A N 1
ATOM 727 C CA . ALA A 1 96 ? -11.894 4.948 17.631 1.00 76.44 96 ALA A CA 1
ATOM 728 C C . ALA A 1 96 ? -11.325 4.337 18.929 1.00 76.44 96 ALA A C 1
ATOM 730 O O . ALA A 1 96 ? -10.242 3.747 18.933 1.00 76.44 96 ALA A O 1
ATOM 731 N N . PRO A 1 97 ? -12.017 4.496 20.066 1.00 79.62 97 PRO A N 1
ATOM 732 C CA . PRO A 1 97 ? -11.558 3.942 21.329 1.00 79.62 97 PRO A CA 1
ATOM 733 C C . PRO A 1 97 ? -11.663 2.416 21.347 1.00 79.62 97 PRO A C 1
ATOM 735 O O . PRO A 1 97 ? -12.702 1.850 21.040 1.00 79.62 97 PRO A O 1
ATOM 738 N N . MET A 1 98 ? -10.599 1.760 21.800 1.00 82.00 98 MET A N 1
ATOM 739 C CA . MET A 1 98 ? -10.486 0.297 21.801 1.00 82.00 98 MET A CA 1
ATOM 740 C C . MET A 1 98 ? -10.964 -0.338 23.107 1.00 82.00 98 MET A C 1
ATOM 742 O O . MET A 1 98 ? -11.267 -1.526 23.192 1.00 82.00 98 MET A O 1
ATOM 746 N N . ALA A 1 99 ? -10.923 0.440 24.186 1.00 87.94 99 ALA A N 1
ATOM 747 C CA . ALA A 1 99 ? -11.309 -0.011 25.507 1.00 87.94 99 ALA A CA 1
ATOM 748 C C . ALA A 1 99 ? -11.699 1.165 26.401 1.00 87.94 99 ALA A C 1
ATOM 750 O O . ALA A 1 99 ? -11.382 2.328 26.147 1.00 87.94 99 ALA A O 1
ATOM 751 N N . TYR A 1 100 ? -12.373 0.847 27.503 1.00 91.69 100 TYR A N 1
ATOM 752 C CA . TYR A 1 100 ? -12.906 1.833 28.426 1.00 91.69 100 TYR A CA 1
ATOM 753 C C . TYR A 1 100 ? -12.533 1.500 29.865 1.00 91.69 100 TYR A C 1
ATOM 755 O O . TYR A 1 100 ? -12.830 0.424 30.387 1.00 91.69 100 TYR A O 1
ATOM 763 N N . TYR A 1 101 ? -11.944 2.462 30.571 1.00 95.25 101 TYR A N 1
ATOM 764 C CA . TYR A 1 101 ? -11.814 2.382 32.022 1.00 95.25 101 TYR A CA 1
ATOM 765 C C . TYR A 1 101 ? -13.178 2.550 32.681 1.00 95.25 101 TYR A C 1
ATOM 767 O O . TYR A 1 101 ? -13.851 3.556 32.451 1.00 95.25 101 TYR A O 1
ATOM 775 N N . VAL A 1 102 ? -13.544 1.638 33.580 1.00 95.06 102 VAL A N 1
ATOM 776 C CA . VAL A 1 102 ? -14.783 1.743 34.356 1.00 95.06 102 VAL A CA 1
ATOM 777 C C . VAL A 1 102 ? -14.479 2.285 35.746 1.00 95.06 102 VAL A C 1
ATOM 779 O O . VAL A 1 102 ? -13.829 1.651 36.585 1.00 95.06 102 VAL A O 1
ATOM 782 N N . SER A 1 103 ? -14.952 3.502 35.987 1.00 92.88 103 SER A N 1
ATOM 783 C CA . SER A 1 103 ? -14.885 4.166 37.285 1.00 92.88 103 SER A CA 1
ATOM 784 C C . SER A 1 103 ? -15.908 3.590 38.270 1.00 92.88 103 SER A C 1
ATOM 786 O O . SER A 1 103 ? -16.962 3.100 37.881 1.00 92.88 103 SER A O 1
ATOM 788 N N . THR A 1 104 ? -15.676 3.741 39.578 1.00 89.06 104 THR A N 1
ATOM 789 C CA . THR A 1 104 ? -16.617 3.295 40.635 1.00 89.06 104 THR A CA 1
ATOM 790 C C . THR A 1 104 ? -18.031 3.885 40.556 1.00 89.06 104 THR A C 1
ATOM 792 O O . THR A 1 104 ? -18.945 3.367 41.194 1.00 89.06 104 THR A O 1
ATOM 795 N N . ASN A 1 105 ? -18.221 4.978 39.816 1.00 88.50 105 ASN A N 1
ATOM 796 C CA . ASN A 1 105 ? -19.520 5.599 39.550 1.00 88.50 105 ASN A CA 1
ATOM 797 C C . ASN A 1 105 ? -20.203 5.067 38.274 1.00 88.50 105 ASN A C 1
ATOM 799 O O . ASN A 1 105 ? -21.246 5.597 37.907 1.00 88.50 105 ASN A O 1
ATOM 803 N N . GLY A 1 106 ? -19.610 4.081 37.594 1.00 85.19 106 GLY A N 1
ATOM 804 C CA . GLY A 1 106 ? -20.079 3.544 36.315 1.00 85.19 106 GLY A CA 1
ATOM 805 C C . GLY A 1 106 ? -19.657 4.357 35.088 1.00 85.19 106 GLY A C 1
ATOM 806 O O . GLY A 1 106 ? -19.981 3.970 33.974 1.00 85.19 106 GLY A O 1
ATOM 807 N N . SER A 1 107 ? -18.925 5.466 35.257 1.00 90.38 107 SER A N 1
ATOM 808 C CA . SER A 1 107 ? -18.437 6.254 34.121 1.00 90.38 107 SER A CA 1
ATOM 809 C C . SER A 1 107 ? -17.378 5.472 33.347 1.00 90.38 107 SER A C 1
ATOM 811 O O . SER A 1 107 ? -16.407 5.000 33.947 1.00 90.38 107 SER A O 1
ATOM 813 N N . ARG A 1 108 ? -17.546 5.409 32.025 1.00 91.50 108 ARG A N 1
ATOM 814 C CA . ARG A 1 108 ? -16.583 4.843 31.077 1.00 91.50 108 ARG A CA 1
ATOM 815 C C . ARG A 1 108 ? -15.653 5.950 30.566 1.00 91.50 108 ARG A C 1
ATOM 817 O O . ARG A 1 108 ? -16.117 7.044 30.250 1.00 91.50 108 ARG A O 1
ATOM 824 N N . THR A 1 109 ? -14.344 5.712 30.556 1.00 92.94 109 THR A N 1
ATOM 825 C CA . THR A 1 109 ? -13.347 6.626 29.968 1.00 92.94 109 THR A CA 1
ATOM 826 C C . THR A 1 109 ? -12.614 5.897 28.844 1.00 92.94 109 THR A C 1
ATOM 828 O O . THR A 1 109 ? -11.932 4.923 29.163 1.00 92.94 109 THR A O 1
ATOM 831 N N . PRO A 1 110 ? -12.759 6.334 27.580 1.00 90.75 110 PRO A N 1
ATOM 832 C CA . PRO A 1 110 ? -12.149 5.671 26.429 1.00 90.75 110 PRO A CA 1
ATOM 833 C C . PRO A 1 110 ? -10.622 5.762 26.448 1.00 90.75 110 PRO A C 1
ATOM 835 O O . PRO A 1 110 ? -10.073 6.734 26.978 1.00 90.75 110 PRO A O 1
ATOM 838 N N . PHE A 1 111 ? -9.961 4.767 25.862 1.00 90.38 111 PHE A N 1
ATOM 839 C CA . PHE A 1 111 ? -8.526 4.754 25.593 1.00 90.38 111 PHE A CA 1
ATOM 840 C C . PHE A 1 111 ? -8.174 3.789 24.447 1.00 90.38 111 PHE A C 1
ATOM 842 O O . PHE A 1 111 ? -8.948 2.890 24.111 1.00 90.38 111 PHE A O 1
ATOM 849 N N . MET A 1 112 ? -6.983 3.970 23.887 1.00 88.50 112 MET A N 1
ATOM 850 C CA . MET A 1 112 ? -6.333 3.126 22.883 1.00 88.50 112 MET A CA 1
ATOM 851 C C . MET A 1 112 ? -5.001 2.592 23.432 1.00 88.50 112 MET A C 1
ATOM 853 O O . MET A 1 112 ? -4.451 3.116 24.408 1.00 88.50 112 MET A O 1
ATOM 857 N N . PHE A 1 113 ? -4.473 1.530 22.829 1.00 89.50 113 PHE A N 1
ATOM 858 C CA . PHE A 1 113 ? -3.176 0.954 23.191 1.00 89.50 113 PHE A CA 1
ATOM 859 C C . PHE A 1 113 ? -2.461 0.434 21.942 1.00 89.50 113 PHE A C 1
ATOM 861 O O . PHE A 1 113 ? -3.097 -0.125 21.059 1.00 89.50 113 PHE A O 1
ATOM 868 N N . GLY A 1 114 ? -1.139 0.603 21.866 1.00 87.44 114 GLY A N 1
ATOM 869 C CA . GLY A 1 114 ? -0.379 0.263 20.654 1.00 87.44 114 GLY A CA 1
ATOM 870 C C . GLY A 1 114 ? -0.015 -1.217 20.527 1.00 87.44 114 GLY A C 1
ATOM 871 O O . GLY A 1 114 ? 0.147 -1.735 19.429 1.00 87.44 114 GLY A O 1
ATOM 872 N N . SER A 1 115 ? 0.146 -1.938 21.639 1.00 88.75 115 SER A N 1
ATOM 873 C CA . SER A 1 115 ? 0.456 -3.373 21.580 1.00 88.75 115 SER A CA 1
ATOM 874 C C . SER A 1 115 ? 0.120 -4.117 22.866 1.00 88.75 115 SER A C 1
ATOM 876 O O . SER A 1 115 ? -0.038 -3.527 23.942 1.00 88.75 115 SER A O 1
ATOM 878 N N . MET A 1 116 ? 0.054 -5.446 22.764 1.00 88.94 116 MET A N 1
ATOM 879 C CA . MET A 1 116 ? -0.063 -6.338 23.912 1.00 88.94 116 MET A CA 1
ATOM 880 C C . MET A 1 116 ? 1.158 -7.230 24.068 1.00 88.94 116 MET A C 1
ATOM 882 O O . MET A 1 116 ? 1.602 -7.904 23.141 1.00 88.94 116 MET A O 1
ATOM 886 N N . GLN A 1 117 ? 1.676 -7.281 25.293 1.00 90.75 117 GLN A N 1
ATOM 887 C CA . GLN A 1 117 ? 2.763 -8.173 25.666 1.00 90.75 117 GLN A CA 1
ATOM 888 C C . GLN A 1 117 ? 2.368 -8.973 26.906 1.00 90.75 117 GLN A C 1
ATOM 890 O O . GLN A 1 117 ? 2.339 -8.448 28.023 1.00 90.75 117 GLN A O 1
ATOM 895 N N . ALA A 1 118 ? 2.084 -10.263 26.701 1.00 89.94 118 ALA A N 1
ATOM 896 C CA . ALA A 1 118 ? 1.457 -11.121 27.707 1.00 89.94 118 ALA A CA 1
ATOM 897 C C . ALA A 1 118 ? 0.184 -10.450 28.261 1.00 89.94 118 ALA A C 1
ATOM 899 O O . ALA A 1 118 ? -0.681 -10.074 27.478 1.00 89.94 118 ALA A O 1
ATOM 900 N N . ASP A 1 119 ? 0.084 -10.248 29.577 1.00 94.25 119 ASP A N 1
ATOM 901 C CA . ASP A 1 119 ? -1.085 -9.633 30.223 1.00 94.25 119 ASP A CA 1
ATOM 902 C C . ASP A 1 119 ? -0.979 -8.099 30.377 1.00 94.25 119 ASP A C 1
ATOM 904 O O . ASP A 1 119 ? -1.658 -7.500 31.214 1.00 94.25 119 ASP A O 1
ATOM 908 N N . THR A 1 120 ? -0.072 -7.444 29.645 1.00 94.38 120 THR A N 1
ATOM 909 C CA . THR A 1 120 ? 0.165 -5.993 29.744 1.00 94.38 120 THR A CA 1
ATOM 910 C C . THR A 1 120 ? -0.091 -5.289 28.418 1.00 94.38 120 THR A C 1
ATOM 912 O O . THR A 1 120 ? 0.535 -5.620 27.413 1.00 94.38 120 THR A O 1
ATOM 915 N N . LEU A 1 121 ? -0.959 -4.277 28.453 1.00 93.44 121 LEU A N 1
ATOM 916 C CA . LEU A 1 121 ? -1.154 -3.316 27.370 1.00 93.44 121 LEU A CA 1
ATOM 917 C C . LEU A 1 121 ? -0.031 -2.272 27.419 1.00 93.44 121 LEU A C 1
ATOM 919 O O . LEU A 1 121 ? 0.315 -1.785 28.505 1.00 93.44 121 LEU A O 1
ATOM 923 N N . ARG A 1 122 ? 0.539 -1.939 26.263 1.00 93.19 122 ARG A N 1
ATOM 924 C CA . ARG A 1 122 ? 1.618 -0.956 26.092 1.00 93.19 122 ARG A CA 1
ATOM 925 C C . ARG A 1 122 ? 1.140 0.234 25.275 1.00 93.19 122 ARG A C 1
ATOM 927 O O . ARG A 1 122 ? 0.170 0.122 24.531 1.00 93.19 122 ARG A O 1
ATOM 934 N N . ASP A 1 123 ? 1.839 1.354 25.440 1.00 92.81 123 ASP A N 1
ATOM 935 C CA . ASP A 1 123 ? 1.566 2.602 24.722 1.00 92.81 123 ASP A CA 1
ATOM 936 C C . ASP A 1 123 ? 0.111 3.056 24.881 1.00 92.81 123 ASP A C 1
ATOM 938 O O . ASP A 1 123 ? -0.543 3.479 23.934 1.00 92.81 123 ASP A O 1
ATOM 942 N N . VAL A 1 124 ? -0.405 2.930 26.108 1.00 93.62 124 VAL A N 1
ATOM 943 C CA . VAL A 1 124 ? -1.759 3.366 26.439 1.00 93.62 124 VAL A CA 1
ATOM 944 C C . VAL A 1 124 ? -1.815 4.892 26.411 1.00 93.62 124 VAL A C 1
ATOM 946 O O . VAL A 1 124 ? -1.083 5.566 27.144 1.00 93.62 124 VAL A O 1
ATOM 949 N N . ASP A 1 125 ? -2.698 5.438 25.587 1.00 92.62 125 ASP A N 1
ATOM 950 C CA . ASP A 1 125 ? -2.786 6.875 25.308 1.00 92.62 125 ASP A CA 1
ATOM 951 C C . ASP A 1 125 ? -3.382 7.690 26.475 1.00 92.62 125 ASP A C 1
ATOM 953 O O . ASP A 1 125 ? -2.952 8.813 26.758 1.00 92.62 125 ASP A O 1
ATOM 957 N N . VAL A 1 126 ? -4.335 7.109 27.209 1.00 94.00 126 VAL A N 1
ATOM 958 C CA . VAL A 1 126 ? -5.028 7.738 28.332 1.00 94.00 126 VAL A CA 1
ATOM 959 C C . VAL A 1 126 ? -4.593 7.107 29.648 1.00 94.00 126 VAL A C 1
ATOM 961 O O . VAL A 1 126 ? -4.787 5.921 29.927 1.00 94.00 126 VAL A O 1
ATOM 964 N N . ALA A 1 127 ? -4.045 7.947 30.526 1.00 94.31 127 ALA A N 1
ATOM 965 C CA . ALA A 1 127 ? -3.632 7.519 31.852 1.00 94.31 127 ALA A CA 1
ATOM 966 C C . ALA A 1 127 ? -4.818 6.999 32.679 1.00 94.31 127 ALA A C 1
ATOM 968 O O . ALA A 1 127 ? -5.856 7.654 32.801 1.00 94.31 127 ALA A O 1
ATOM 969 N N . LYS A 1 128 ? -4.615 5.852 33.336 1.00 94.25 128 LYS A N 1
ATOM 970 C CA . LYS A 1 128 ? -5.619 5.210 34.190 1.00 94.25 128 LYS A CA 1
ATOM 971 C C . LYS A 1 128 ? -6.210 6.185 35.234 1.00 94.25 128 LYS A C 1
ATOM 973 O O . LYS A 1 128 ? -5.475 6.661 36.109 1.00 94.25 128 LYS A O 1
ATOM 978 N N . PRO A 1 129 ? -7.542 6.383 35.276 1.00 94.44 129 PRO A N 1
ATOM 979 C CA . PRO A 1 129 ? -8.201 7.144 36.336 1.00 94.44 129 PRO A CA 1
ATOM 980 C C . PRO A 1 129 ? -8.000 6.517 37.725 1.00 94.44 129 PRO A C 1
ATOM 982 O O . PRO A 1 129 ? -8.032 5.294 37.895 1.00 94.44 129 PRO A O 1
ATOM 985 N N . ASN A 1 130 ? -7.847 7.344 38.765 1.00 91.12 130 ASN A N 1
ATOM 986 C CA . ASN A 1 130 ? -7.589 6.874 40.139 1.00 91.12 130 ASN A CA 1
ATOM 987 C C . ASN A 1 130 ? -8.699 5.967 40.698 1.00 91.12 130 ASN A C 1
ATOM 989 O O . ASN A 1 130 ? -8.433 5.083 41.509 1.00 91.12 130 ASN A O 1
ATOM 993 N N . ASN A 1 131 ? -9.936 6.191 40.266 1.00 92.69 131 ASN A N 1
ATOM 994 C CA . ASN A 1 131 ? -11.143 5.485 40.686 1.00 92.69 131 ASN A CA 1
ATOM 995 C C . ASN A 1 131 ? -11.567 4.361 39.724 1.00 92.69 131 ASN A C 1
ATOM 997 O O . ASN A 1 131 ? -12.641 3.800 39.921 1.00 92.69 131 ASN A O 1
ATOM 1001 N N . ALA A 1 132 ? -10.763 4.034 38.709 1.00 93.38 132 ALA A N 1
ATOM 1002 C CA . ALA A 1 132 ? -11.013 2.883 37.846 1.00 93.38 132 ALA A CA 1
ATOM 1003 C C . ALA A 1 132 ? -10.441 1.599 38.464 1.00 93.38 132 ALA A C 1
ATOM 1005 O O . ALA A 1 132 ? -9.286 1.588 38.903 1.00 93.38 132 ALA A O 1
ATOM 1006 N N . SER A 1 133 ? -11.226 0.523 38.500 1.00 91.44 133 SER A N 1
ATOM 1007 C CA . SER A 1 133 ? -10.780 -0.803 38.971 1.00 91.44 133 SER A CA 1
ATOM 1008 C C . SER A 1 133 ? -10.754 -1.856 37.869 1.00 91.44 133 SER A C 1
ATOM 1010 O O . SER A 1 133 ? -10.048 -2.857 37.991 1.00 91.44 133 SER A O 1
ATOM 1012 N N . THR A 1 134 ? -11.516 -1.632 36.807 1.00 94.62 134 THR A N 1
ATOM 1013 C CA . THR A 1 134 ? -11.728 -2.578 35.718 1.00 94.62 134 THR A CA 1
ATOM 1014 C C . THR A 1 134 ? -11.657 -1.844 34.386 1.00 94.62 134 THR A C 1
ATOM 1016 O O . THR A 1 134 ? -11.811 -0.618 34.321 1.00 94.62 134 THR A O 1
ATOM 1019 N N . VAL A 1 135 ? -11.353 -2.605 33.345 1.00 93.19 135 VAL A N 1
ATOM 1020 C CA . VAL A 1 135 ? -11.441 -2.186 31.950 1.00 93.19 135 VAL A CA 1
ATOM 1021 C C . VAL A 1 135 ? -12.499 -3.044 31.292 1.00 93.19 135 VAL A C 1
ATOM 1023 O O . VAL A 1 135 ? -12.566 -4.243 31.563 1.00 93.19 135 VAL A O 1
ATOM 1026 N N . VAL A 1 136 ? -13.301 -2.423 30.444 1.00 90.44 136 VAL A N 1
ATOM 1027 C CA . VAL A 1 136 ? -14.224 -3.118 29.561 1.00 90.44 136 VAL A CA 1
ATOM 1028 C C . VAL A 1 136 ? -13.767 -2.892 28.129 1.00 90.44 136 VAL A C 1
ATOM 1030 O O . VAL A 1 136 ? -13.425 -1.768 27.759 1.00 90.44 136 VAL A O 1
ATOM 1033 N N . PHE A 1 137 ? -13.743 -3.974 27.368 1.00 84.06 137 PHE A N 1
ATOM 1034 C CA . PHE A 1 137 ? -13.572 -3.965 25.925 1.00 84.06 137 PHE A CA 1
ATOM 1035 C C . PHE A 1 137 ? -14.971 -4.095 25.318 1.00 84.06 137 PHE A C 1
ATOM 1037 O O . PHE A 1 137 ? -15.736 -4.973 25.731 1.00 84.06 137 PHE A O 1
ATOM 1044 N N . LEU A 1 138 ? -15.290 -3.134 24.460 1.00 74.00 138 LEU A N 1
ATOM 1045 C CA . LEU A 1 138 ? -16.495 -3.001 23.639 1.00 74.00 138 LEU A CA 1
ATOM 1046 C C . LEU A 1 138 ? -15.976 -2.897 22.210 1.00 74.00 138 LEU A C 1
ATOM 1048 O O . LEU A 1 138 ? -14.843 -2.424 22.064 1.00 74.00 138 LEU A O 1
ATOM 1052 N N . ASN A 1 139 ? -16.780 -3.264 21.219 1.00 61.81 139 ASN A N 1
ATOM 1053 C CA . ASN A 1 139 ? -16.329 -3.542 19.863 1.00 61.81 139 ASN A CA 1
ATOM 1054 C C . ASN A 1 139 ? -15.606 -4.893 19.836 1.00 61.81 139 ASN A C 1
ATOM 1056 O O . ASN A 1 139 ? -14.564 -5.044 20.475 1.00 61.81 139 ASN A O 1
ATOM 1060 N N . PHE A 1 140 ? -16.162 -5.888 19.155 1.00 61.47 140 PHE A N 1
ATOM 1061 C CA . PHE A 1 140 ? -15.496 -7.173 18.951 1.00 61.47 140 PHE A CA 1
ATOM 1062 C C . PHE A 1 140 ? -15.379 -7.559 17.490 1.00 61.47 140 PHE A C 1
ATOM 1064 O O . PHE A 1 140 ? -14.587 -8.445 17.204 1.00 61.47 140 PHE A O 1
ATOM 1071 N N . SER A 1 141 ? -15.958 -6.812 16.561 1.00 54.66 141 SER A N 1
ATOM 1072 C CA . SER A 1 141 ? -15.855 -7.069 15.119 1.00 54.66 141 SER A CA 1
ATOM 1073 C C . SER A 1 141 ? -14.418 -6.941 14.564 1.00 54.66 141 SER A C 1
ATOM 1075 O O . SER A 1 141 ? -14.142 -7.244 13.415 1.00 54.66 141 SER A O 1
ATOM 1077 N N . TRP A 1 142 ? -13.455 -6.584 15.425 1.00 56.81 142 TRP A N 1
ATOM 1078 C CA . TRP A 1 142 ? -12.006 -6.543 15.201 1.00 56.81 142 TRP A CA 1
ATOM 1079 C C . TRP A 1 142 ? -11.237 -7.632 15.966 1.00 56.81 142 TRP A C 1
ATOM 1081 O O . TRP A 1 142 ? -10.014 -7.640 15.907 1.00 56.81 142 TRP A O 1
ATOM 1091 N N . CYS A 1 143 ? -11.871 -8.564 16.696 1.00 60.69 143 CYS A N 1
ATOM 1092 C CA . CYS A 1 143 ? -11.215 -9.824 17.101 1.00 60.69 143 CYS A CA 1
ATOM 1093 C C . CYS A 1 143 ? -11.148 -10.859 15.976 1.00 60.69 143 CYS A C 1
ATOM 1095 O O . CYS A 1 143 ? -10.697 -11.986 16.210 1.00 60.69 143 CYS A O 1
ATOM 1097 N N . TRP A 1 144 ? -11.526 -10.436 14.772 1.00 62.41 144 TRP A N 1
ATOM 1098 C CA . TRP A 1 144 ? -11.351 -11.134 13.520 1.00 62.41 144 TRP A CA 1
ATOM 1099 C C . TRP A 1 144 ? -9.908 -11.605 13.313 1.00 62.41 144 TRP A C 1
ATOM 1101 O O . TRP A 1 144 ? -8.929 -10.871 13.478 1.00 62.41 144 TRP A O 1
ATOM 1111 N N . ASN A 1 145 ? -9.777 -12.879 12.962 1.00 67.62 145 ASN A N 1
ATOM 1112 C CA . ASN A 1 145 ? -8.533 -13.485 12.535 1.00 67.62 145 ASN A CA 1
ATOM 1113 C C . ASN A 1 145 ? -8.634 -13.835 11.050 1.00 67.62 145 ASN A C 1
ATOM 1115 O O . ASN A 1 145 ? -9.145 -14.899 10.704 1.00 67.62 145 ASN A O 1
ATOM 1119 N N . ALA A 1 146 ? -8.041 -12.984 10.213 1.00 62.28 146 ALA A N 1
ATOM 1120 C CA . ALA A 1 146 ? -7.940 -13.135 8.759 1.00 62.28 146 ALA A CA 1
ATOM 1121 C C . ALA A 1 146 ? -7.194 -14.397 8.285 1.00 62.28 146 ALA A C 1
ATOM 1123 O O . ALA A 1 146 ? -7.124 -14.697 7.098 1.00 62.28 146 ALA A O 1
ATOM 1124 N N . THR A 1 147 ? -6.571 -15.165 9.190 1.00 66.94 147 THR A N 1
ATOM 1125 C CA . THR A 1 147 ? -5.837 -16.368 8.780 1.00 66.94 147 THR A CA 1
ATOM 1126 C C . THR A 1 147 ? -6.802 -17.375 8.156 1.00 66.94 147 THR A C 1
ATOM 1128 O O . THR A 1 147 ? -7.685 -17.885 8.843 1.00 66.94 147 THR A O 1
ATOM 1131 N N . ALA A 1 148 ? -6.567 -17.759 6.899 1.00 60.12 148 ALA A N 1
ATOM 1132 C CA . ALA A 1 148 ? -7.370 -18.756 6.194 1.00 60.12 148 ALA A CA 1
ATOM 1133 C C . ALA A 1 148 ? -7.645 -20.016 7.047 1.00 60.12 148 ALA A C 1
ATOM 1135 O O . ALA A 1 148 ? -6.735 -20.766 7.429 1.00 60.12 148 ALA A O 1
ATOM 1136 N N . GLY A 1 149 ? -8.925 -20.263 7.342 1.00 61.78 149 GLY A N 1
ATOM 1137 C CA . GLY A 1 149 ? -9.383 -21.387 8.166 1.00 61.78 149 GLY A CA 1
ATOM 1138 C C . GLY A 1 149 ? -9.320 -21.164 9.683 1.00 61.78 149 GLY A C 1
ATOM 1139 O O . GLY A 1 149 ? -9.489 -22.129 10.441 1.00 61.78 149 GLY A O 1
ATOM 1140 N N . ALA A 1 150 ? -9.077 -19.934 10.142 1.00 65.81 150 ALA A N 1
ATOM 1141 C CA . ALA A 1 150 ? -9.299 -19.542 11.524 1.00 65.81 150 ALA A CA 1
ATOM 1142 C C . ALA A 1 150 ? -10.782 -19.687 11.896 1.00 65.81 150 ALA A C 1
ATOM 1144 O O . ALA A 1 150 ? -11.679 -19.603 11.063 1.00 65.81 150 ALA A O 1
ATOM 1145 N N . PHE A 1 151 ? -11.031 -19.966 13.173 1.00 67.44 151 PHE A N 1
ATOM 1146 C CA . PHE A 1 151 ? -12.377 -19.937 13.726 1.00 67.44 151 PHE A CA 1
ATOM 1147 C C . PHE A 1 151 ? -12.536 -18.616 14.468 1.00 67.44 151 PHE A C 1
ATOM 1149 O O . PHE A 1 151 ? -11.935 -18.453 15.534 1.00 67.44 151 PHE A O 1
ATOM 1156 N N . ASN A 1 152 ? -13.331 -17.712 13.907 1.00 68.31 152 ASN A N 1
ATOM 1157 C CA . ASN A 1 152 ? -13.783 -16.514 14.598 1.00 68.31 152 ASN A CA 1
ATOM 1158 C C . ASN A 1 152 ? -15.004 -16.874 15.452 1.00 68.31 152 ASN A C 1
ATOM 1160 O O . ASN A 1 152 ? -15.857 -17.672 15.048 1.00 68.31 152 ASN A O 1
ATOM 1164 N N . GLU A 1 153 ? -15.064 -16.357 16.681 1.00 70.88 153 GLU A N 1
ATOM 1165 C CA . GLU A 1 153 ? -16.306 -16.453 17.450 1.00 70.88 153 GLU A CA 1
ATOM 1166 C C . GLU A 1 153 ? -17.376 -15.586 16.760 1.00 70.88 153 GLU A C 1
ATOM 1168 O O . GLU A 1 153 ? -17.012 -14.613 16.113 1.00 70.88 153 GLU A O 1
ATOM 1173 N N . PRO A 1 154 ? -18.681 -15.895 16.876 1.00 68.62 154 PRO A N 1
ATOM 1174 C CA . PRO A 1 154 ? -19.713 -15.184 16.111 1.00 68.62 154 PRO A CA 1
ATOM 1175 C C . PRO A 1 154 ? -19.775 -13.663 16.301 1.00 68.62 154 PRO A C 1
ATOM 1177 O O . PRO A 1 154 ? -20.351 -13.008 15.461 1.00 68.62 154 PRO A O 1
ATOM 1180 N N . HIS A 1 155 ? -19.217 -13.137 17.393 1.00 70.56 155 HIS A N 1
ATOM 1181 C CA . HIS A 1 155 ? -19.140 -11.702 17.698 1.00 70.56 155 HIS A CA 1
ATOM 1182 C C . HIS A 1 155 ? -17.802 -11.073 17.262 1.00 70.56 155 HIS A C 1
ATOM 1184 O O . HIS A 1 155 ? -17.491 -9.953 17.631 1.00 70.56 155 HIS A O 1
ATOM 1190 N N . CYS A 1 156 ? -16.918 -11.846 16.623 1.00 71.38 156 CYS A N 1
ATOM 1191 C CA . CYS A 1 156 ? -15.619 -11.361 16.156 1.00 71.38 156 CYS A CA 1
ATOM 1192 C C . CYS A 1 156 ? -15.619 -10.980 14.671 1.00 71.38 156 CYS A C 1
ATOM 1194 O O . CYS A 1 156 ? -14.572 -10.580 14.178 1.00 71.38 156 CYS A O 1
ATOM 1196 N N . ASP A 1 157 ? -16.715 -11.241 13.957 1.00 66.12 157 ASP A N 1
ATOM 1197 C CA . ASP A 1 157 ? -16.762 -11.366 12.491 1.00 66.12 157 ASP A CA 1
ATOM 1198 C C . ASP A 1 157 ? -18.212 -11.297 11.968 1.00 66.12 157 ASP A C 1
ATOM 1200 O O . ASP A 1 157 ? -18.576 -11.934 10.982 1.00 66.12 157 ASP A O 1
ATOM 1204 N N . ASP A 1 158 ? -19.103 -10.653 12.717 1.00 73.88 158 ASP A N 1
ATOM 1205 C CA . ASP A 1 158 ? -20.480 -10.427 12.284 1.00 73.88 158 ASP A CA 1
ATOM 1206 C C . ASP A 1 158 ? -20.581 -9.250 11.322 1.00 73.88 158 ASP A C 1
ATOM 1208 O O . ASP A 1 158 ? -21.307 -9.369 10.336 1.00 73.88 158 ASP A O 1
ATOM 1212 N N . ASP A 1 159 ? -19.797 -8.195 11.554 1.00 81.00 159 ASP A N 1
ATOM 1213 C CA . ASP A 1 159 ? -19.813 -7.004 10.698 1.00 81.00 159 ASP A CA 1
ATOM 1214 C C . ASP A 1 159 ? -18.819 -7.021 9.548 1.00 81.00 159 ASP A C 1
ATOM 1216 O O . ASP A 1 159 ? -19.019 -6.326 8.559 1.00 81.00 159 ASP A O 1
ATOM 1220 N N . TYR A 1 160 ? -17.736 -7.787 9.663 1.00 81.81 160 TYR A N 1
ATOM 1221 C CA . TYR A 1 160 ? -16.638 -7.781 8.690 1.00 81.81 160 TYR A CA 1
ATOM 1222 C C . TYR A 1 160 ? -16.367 -9.164 8.120 1.00 81.81 160 TYR A C 1
ATOM 1224 O O . TYR A 1 160 ? -15.213 -9.547 7.944 1.00 81.81 160 TYR A O 1
ATOM 1232 N N . ILE A 1 161 ? -17.443 -9.903 7.831 1.00 81.44 161 ILE A N 1
ATOM 1233 C CA . ILE A 1 161 ? -17.324 -11.170 7.119 1.00 81.44 161 ILE A CA 1
ATOM 1234 C C . ILE A 1 161 ? -16.527 -10.959 5.830 1.00 81.44 161 ILE A C 1
ATOM 1236 O O . ILE A 1 161 ? -16.912 -10.160 4.982 1.00 81.44 161 ILE A O 1
ATOM 1240 N N . ASP A 1 162 ? -15.414 -11.674 5.733 1.00 85.00 162 ASP A N 1
ATOM 1241 C CA . ASP A 1 162 ? -14.457 -11.615 4.630 1.00 85.00 162 ASP A CA 1
ATOM 1242 C C . ASP A 1 162 ? -14.315 -13.033 4.058 1.00 85.00 162 ASP A C 1
ATOM 1244 O O . ASP A 1 162 ? -13.754 -13.953 4.679 1.00 85.00 162 ASP A O 1
ATOM 1248 N N . THR A 1 163 ? -14.944 -13.248 2.906 1.00 87.81 163 THR A N 1
ATOM 1249 C CA . THR A 1 163 ? -15.091 -14.567 2.297 1.00 87.81 163 THR A CA 1
ATOM 1250 C C . THR A 1 163 ? -13.795 -15.076 1.650 1.00 87.81 163 THR A C 1
ATOM 1252 O O . THR A 1 163 ? -13.600 -16.303 1.603 1.00 87.81 163 THR A O 1
ATOM 1255 N N . ASP A 1 164 ? -12.906 -14.207 1.165 1.00 88.56 164 ASP A N 1
ATOM 1256 C CA . ASP A 1 164 ? -11.645 -14.597 0.514 1.00 88.56 164 ASP A CA 1
ATOM 1257 C C . ASP A 1 164 ? -10.381 -14.348 1.352 1.00 88.56 164 ASP A C 1
ATOM 1259 O O . ASP A 1 164 ? -9.357 -14.999 1.102 1.00 88.56 164 ASP A O 1
ATOM 1263 N N . GLY A 1 165 ? -10.496 -13.588 2.436 1.00 86.38 165 GLY A N 1
ATOM 1264 C CA . GLY A 1 165 ? -9.477 -13.402 3.459 1.00 86.38 165 GLY A CA 1
ATOM 1265 C C . GLY A 1 165 ? -8.428 -12.353 3.106 1.00 86.38 165 GLY A C 1
ATOM 1266 O O . GLY A 1 165 ? -7.293 -12.487 3.582 1.00 86.38 165 GLY A O 1
ATOM 1267 N N . ASP A 1 166 ? -8.749 -11.386 2.250 1.00 87.25 166 ASP A N 1
ATOM 1268 C CA . ASP A 1 166 ? -7.829 -10.334 1.812 1.00 87.25 166 ASP A CA 1
ATOM 1269 C C . ASP A 1 166 ? -7.756 -9.133 2.770 1.00 87.25 166 ASP A C 1
ATOM 1271 O O . ASP A 1 166 ? -6.806 -8.348 2.725 1.00 87.25 166 ASP A O 1
ATOM 1275 N N . GLY A 1 167 ? -8.682 -9.049 3.729 1.00 84.00 167 GLY A N 1
ATOM 1276 C CA . GLY A 1 167 ? -8.749 -7.947 4.673 1.00 84.00 167 GLY A CA 1
ATOM 1277 C C . GLY A 1 167 ? -9.852 -6.930 4.414 1.00 84.00 167 GLY A C 1
ATOM 1278 O O . GLY A 1 167 ? -9.969 -6.034 5.257 1.00 84.00 167 GLY A O 1
ATOM 1279 N N . LEU A 1 168 ? -10.649 -7.053 3.351 1.00 87.81 168 LEU A N 1
ATOM 1280 C CA . LEU A 1 168 ? -11.882 -6.308 3.081 1.00 87.81 168 LEU A CA 1
ATOM 1281 C C . LEU A 1 168 ? -13.105 -7.146 3.471 1.00 87.81 168 LEU A C 1
ATOM 1283 O O . LEU A 1 168 ? -13.110 -8.363 3.368 1.00 87.81 168 LEU A O 1
ATOM 1287 N N . ALA A 1 169 ? -14.155 -6.500 3.973 1.00 88.44 169 ALA A N 1
ATOM 1288 C CA . ALA A 1 169 ? -15.406 -7.202 4.228 1.00 88.44 169 ALA A CA 1
ATOM 1289 C C . ALA A 1 169 ? -16.249 -7.285 2.953 1.00 88.44 169 ALA A C 1
ATOM 1291 O O . ALA A 1 169 ? -16.330 -6.310 2.204 1.00 88.44 169 ALA A O 1
ATOM 1292 N N . ASP A 1 170 ? -17.011 -8.370 2.797 1.00 89.81 170 ASP A N 1
ATOM 1293 C CA . ASP A 1 170 ? -17.830 -8.637 1.609 1.00 89.81 170 ASP A CA 1
ATOM 1294 C C . ASP A 1 170 ? -18.749 -7.449 1.239 1.00 89.81 170 ASP A C 1
ATOM 1296 O O . ASP A 1 170 ? -19.037 -7.183 0.066 1.00 89.81 170 ASP A O 1
ATOM 1300 N N . TRP A 1 171 ? -19.262 -6.731 2.246 1.00 90.19 171 TRP A N 1
ATOM 1301 C CA . TRP A 1 171 ? -20.115 -5.562 2.034 1.00 90.19 171 TRP A CA 1
ATOM 1302 C C . TRP A 1 171 ? -19.326 -4.314 1.624 1.00 90.19 171 TRP A C 1
ATOM 1304 O O . TRP A 1 171 ? -19.857 -3.504 0.860 1.00 90.19 171 TRP A O 1
ATOM 1314 N N . GLU A 1 172 ? -18.086 -4.142 2.099 1.00 91.69 172 GLU A N 1
ATOM 1315 C CA . GLU A 1 172 ? -17.229 -3.001 1.747 1.00 91.69 172 GLU A CA 1
ATOM 1316 C C . GLU A 1 172 ? -16.919 -3.020 0.255 1.00 91.69 172 GLU A C 1
ATOM 1318 O O . GLU A 1 172 ? -17.009 -1.995 -0.427 1.00 91.69 172 GLU A O 1
ATOM 1323 N N . GLU A 1 173 ? -16.637 -4.210 -0.252 1.00 93.75 173 GLU A N 1
ATOM 1324 C CA . GLU A 1 173 ? -16.384 -4.483 -1.657 1.00 93.75 173 GLU A CA 1
ATOM 1325 C C . GLU A 1 173 ? -17.653 -4.327 -2.500 1.00 93.75 173 GLU A C 1
ATOM 1327 O O . GLU A 1 173 ? -17.670 -3.617 -3.511 1.00 93.75 173 GLU A O 1
ATOM 1332 N N . PHE A 1 174 ? -18.770 -4.917 -2.050 1.00 90.62 174 PHE A N 1
ATOM 1333 C CA . PHE A 1 174 ? -20.051 -4.829 -2.753 1.00 90.62 174 PHE A CA 1
ATOM 1334 C C . PHE A 1 174 ? -20.561 -3.385 -2.880 1.00 90.62 174 PHE A C 1
ATOM 1336 O O . PHE A 1 174 ? -21.173 -3.023 -3.894 1.00 90.62 174 PHE A O 1
ATOM 1343 N N . LEU A 1 175 ? -20.337 -2.562 -1.854 1.00 91.94 175 LEU A N 1
ATOM 1344 C CA . LEU A 1 175 ? -20.755 -1.162 -1.825 1.00 91.94 175 LEU A CA 1
ATOM 1345 C C . LEU A 1 175 ? -19.737 -0.195 -2.427 1.00 91.94 175 LEU A C 1
ATOM 1347 O O . LEU A 1 175 ? -20.081 0.978 -2.604 1.00 91.94 175 LEU A O 1
ATOM 1351 N N . ALA A 1 176 ? -18.531 -0.660 -2.760 1.00 93.06 176 ALA A N 1
ATOM 1352 C CA . ALA A 1 176 ? -17.399 0.202 -3.079 1.00 93.06 176 ALA A CA 1
ATOM 1353 C C . ALA A 1 176 ? -17.188 1.291 -2.017 1.00 93.06 176 ALA A C 1
ATOM 1355 O O . ALA A 1 176 ? -17.037 2.476 -2.338 1.00 93.06 176 ALA A O 1
ATOM 1356 N N . THR A 1 177 ? -17.214 0.899 -0.739 1.00 90.69 177 THR A N 1
ATOM 1357 C CA . THR A 1 177 ? -17.114 1.810 0.415 1.00 90.69 177 THR A CA 1
ATOM 1358 C C . THR A 1 177 ? -15.885 2.715 0.316 1.00 90.69 177 THR A C 1
ATOM 1360 O O . THR A 1 177 ? -15.951 3.901 0.647 1.00 90.69 177 THR A O 1
ATOM 1363 N N . TRP A 1 178 ? -14.794 2.180 -0.233 1.00 90.44 178 TRP A N 1
ATOM 1364 C CA . TRP A 1 178 ? -13.514 2.867 -0.393 1.00 90.44 178 TRP A CA 1
ATOM 1365 C C . TRP A 1 178 ? -13.305 3.488 -1.784 1.00 90.44 178 TRP A C 1
ATOM 1367 O O . TRP A 1 178 ? -12.213 3.938 -2.109 1.00 90.44 178 TRP A O 1
ATOM 1377 N N . GLY A 1 179 ? -14.365 3.581 -2.593 1.00 91.56 179 GLY A N 1
ATOM 1378 C CA . GLY A 1 179 ? -14.359 4.237 -3.905 1.00 91.56 179 GLY A CA 1
ATOM 1379 C C . GLY A 1 179 ? -14.114 3.307 -5.093 1.00 91.56 179 GLY A C 1
ATOM 1380 O O . GLY A 1 179 ? -14.385 3.717 -6.224 1.00 91.56 179 GLY A O 1
ATOM 1381 N N . TYR A 1 180 ? -13.699 2.068 -4.835 1.00 93.31 180 TYR A N 1
ATOM 1382 C CA . TYR A 1 180 ? -13.402 1.051 -5.839 1.00 93.31 180 TYR A CA 1
ATOM 1383 C C . TYR A 1 180 ? -14.284 -0.181 -5.657 1.00 93.31 180 TYR A C 1
ATOM 1385 O O . TYR A 1 180 ? -14.704 -0.479 -4.542 1.00 93.31 180 TYR A O 1
ATOM 1393 N N . LEU A 1 181 ? -14.599 -0.865 -6.757 1.00 92.69 181 LEU A N 1
ATOM 1394 C CA . LEU A 1 181 ? -15.352 -2.118 -6.731 1.00 92.69 181 LEU A CA 1
ATOM 1395 C C . LEU A 1 181 ? -14.373 -3.287 -6.797 1.00 92.69 181 LEU A C 1
ATOM 1397 O O . LEU A 1 181 ? -13.604 -3.356 -7.750 1.00 92.69 181 LEU A O 1
ATOM 1401 N N . SER A 1 182 ? -14.502 -4.230 -5.874 1.00 95.25 182 SER A N 1
ATOM 1402 C CA . SER A 1 182 ? -13.813 -5.522 -5.895 1.00 95.25 182 SER A CA 1
ATOM 1403 C C . SER A 1 182 ? -14.816 -6.680 -5.788 1.00 95.25 182 SER A C 1
ATOM 1405 O O . SER A 1 182 ? -16.042 -6.473 -5.787 1.00 95.25 182 SER A O 1
ATOM 1407 N N . LEU A 1 183 ? -14.324 -7.915 -5.837 1.00 95.12 183 LEU A N 1
ATOM 1408 C CA . LEU A 1 183 ? -15.117 -9.134 -5.808 1.00 95.12 183 LEU A CA 1
ATOM 1409 C C . LEU A 1 183 ? -14.928 -9.866 -4.471 1.00 95.12 183 LEU A C 1
ATOM 1411 O O . LEU A 1 183 ? -13.888 -10.497 -4.329 1.00 95.12 183 LEU A O 1
ATOM 1415 N N . PRO A 1 184 ? -15.995 -10.026 -3.651 1.00 93.38 184 PRO A N 1
ATOM 1416 C CA . PRO A 1 184 ? -15.935 -10.662 -2.322 1.00 93.38 184 PRO A CA 1
ATOM 1417 C C . PRO A 1 184 ? -15.518 -12.122 -2.222 1.00 93.38 184 PRO A C 1
ATOM 1419 O O . PRO A 1 184 ? -15.821 -12.823 -1.267 1.00 93.38 184 PRO A O 1
ATOM 1422 N N . ASN A 1 185 ? -15.026 -12.706 -3.295 1.00 94.00 185 ASN A N 1
ATOM 1423 C CA . ASN A 1 185 ? -14.649 -14.106 -3.328 1.00 94.00 185 ASN A CA 1
ATOM 1424 C C . ASN A 1 185 ? -13.316 -14.306 -4.058 1.00 94.00 185 ASN A C 1
ATOM 1426 O O . ASN A 1 185 ? -13.031 -15.434 -4.496 1.00 94.00 185 ASN A O 1
ATOM 1430 N N . MET A 1 186 ? -12.587 -13.220 -4.290 1.00 95.06 186 MET A N 1
ATOM 1431 C CA . MET A 1 186 ? -11.300 -13.137 -4.946 1.00 95.06 186 MET A CA 1
ATOM 1432 C C . MET A 1 186 ? -10.464 -12.053 -4.274 1.00 95.06 186 MET A C 1
ATOM 1434 O O . MET A 1 186 ? -10.618 -10.896 -4.606 1.00 95.06 186 MET A O 1
ATOM 1438 N N . SER A 1 187 ? -9.472 -12.475 -3.494 1.00 94.38 187 SER A N 1
ATOM 1439 C CA . SER A 1 187 ? -8.521 -11.579 -2.825 1.00 94.38 187 SER A CA 1
ATOM 1440 C C . SER A 1 187 ? -7.677 -10.684 -3.744 1.00 94.38 187 SER A C 1
ATOM 1442 O O . SER A 1 187 ? -6.815 -9.978 -3.257 1.00 94.38 187 SER A O 1
ATOM 1444 N N . ASP A 1 188 ? -7.773 -10.882 -5.053 1.00 96.31 188 ASP A N 1
ATOM 1445 C CA . ASP A 1 188 ? -7.052 -10.198 -6.132 1.00 96.31 188 ASP A CA 1
ATOM 1446 C C . ASP A 1 188 ? -8.026 -10.270 -7.315 1.00 96.31 188 ASP A C 1
ATOM 1448 O O . ASP A 1 188 ? -8.170 -11.309 -7.989 1.00 96.31 188 ASP A O 1
ATOM 1452 N N . THR A 1 189 ? -8.847 -9.231 -7.429 1.00 96.38 189 THR A N 1
ATOM 1453 C CA . THR A 1 189 ? -10.051 -9.209 -8.257 1.00 96.38 189 THR A CA 1
ATOM 1454 C C . THR A 1 189 ? -9.720 -9.271 -9.745 1.00 96.38 189 THR A C 1
ATOM 1456 O O . THR A 1 189 ? -10.424 -9.951 -10.514 1.00 96.38 189 THR A O 1
ATOM 1459 N N . ASP A 1 190 ? -8.659 -8.597 -10.176 1.00 95.06 190 ASP A N 1
ATOM 1460 C CA . ASP A 1 190 ? -8.244 -8.534 -11.575 1.00 95.06 190 ASP A CA 1
ATOM 1461 C C . ASP A 1 190 ? -7.082 -9.477 -11.941 1.00 95.06 190 ASP A C 1
ATOM 1463 O O . ASP A 1 190 ? -6.887 -9.780 -13.130 1.00 95.06 190 ASP A O 1
ATOM 1467 N N . GLY A 1 191 ? -6.435 -10.075 -10.941 1.00 94.75 191 GLY A N 1
ATOM 1468 C CA . GLY A 1 191 ? -5.434 -11.120 -11.084 1.00 94.75 191 GLY A CA 1
ATOM 1469 C C . GLY A 1 191 ? -4.049 -10.595 -11.445 1.00 94.75 191 GLY A C 1
ATOM 1470 O O . GLY A 1 191 ? -3.336 -11.297 -12.182 1.00 94.75 191 GLY A O 1
ATOM 1471 N N . ASP A 1 192 ? -3.697 -9.384 -11.021 1.00 93.62 192 ASP A N 1
ATOM 1472 C CA . ASP A 1 192 ? -2.419 -8.746 -11.333 1.00 93.62 192 ASP A CA 1
ATOM 1473 C C . ASP A 1 192 ? -1.281 -9.083 -10.357 1.00 93.62 192 ASP A C 1
ATOM 1475 O O . ASP A 1 192 ? -0.105 -8.896 -10.688 1.00 93.62 192 ASP A O 1
ATOM 1479 N N . GLY A 1 193 ? -1.611 -9.717 -9.228 1.00 92.88 193 GLY A N 1
ATOM 1480 C CA . GLY A 1 193 ? -0.662 -10.140 -8.203 1.00 92.88 193 GLY A CA 1
ATOM 1481 C C . GLY A 1 193 ? -0.620 -9.252 -6.959 1.00 92.88 193 GLY A C 1
ATOM 1482 O O . GLY A 1 193 ? 0.143 -9.583 -6.041 1.00 92.88 193 GLY A O 1
ATOM 1483 N N . VAL A 1 194 ? -1.418 -8.185 -6.900 1.00 95.00 194 VAL A N 1
ATOM 1484 C CA . VAL A 1 194 ? -1.671 -7.374 -5.702 1.00 95.00 194 VAL A CA 1
ATOM 1485 C C . VAL A 1 194 ? -3.059 -7.716 -5.151 1.00 95.00 194 VAL A C 1
ATOM 1487 O O . VAL A 1 194 ? -3.964 -8.041 -5.902 1.00 95.00 194 VAL A O 1
ATOM 1490 N N . ASP A 1 195 ? -3.212 -7.751 -3.825 1.00 94.25 195 ASP A N 1
ATOM 1491 C CA . ASP A 1 195 ? -4.535 -7.940 -3.218 1.00 94.25 195 ASP A CA 1
ATOM 1492 C C . ASP A 1 195 ? -5.343 -6.640 -3.146 1.00 94.25 195 ASP A C 1
ATOM 1494 O O . ASP A 1 195 ? -4.769 -5.556 -2.984 1.00 94.25 195 ASP A O 1
ATOM 1498 N N . ASP A 1 196 ? -6.672 -6.765 -3.177 1.00 95.44 196 ASP A N 1
ATOM 1499 C CA . ASP A 1 196 ? -7.581 -5.626 -3.346 1.00 95.44 196 ASP A CA 1
ATOM 1500 C C . ASP A 1 196 ? -7.442 -4.598 -2.205 1.00 95.44 196 ASP A C 1
ATOM 1502 O O . ASP A 1 196 ? -7.504 -3.380 -2.418 1.00 95.44 196 ASP A O 1
ATOM 1506 N N . LEU A 1 197 ? -7.194 -5.063 -0.971 1.00 92.50 197 LEU A N 1
ATOM 1507 C CA . LEU A 1 197 ? -6.930 -4.181 0.169 1.00 92.50 197 LEU A CA 1
ATOM 1508 C C . LEU A 1 197 ? -5.665 -3.342 -0.048 1.00 92.50 197 LEU A C 1
ATOM 1510 O O . LEU A 1 197 ? -5.665 -2.131 0.209 1.00 92.50 197 LEU A O 1
ATOM 1514 N N . ASN A 1 198 ? -4.569 -3.970 -0.475 1.00 93.25 198 ASN A N 1
ATOM 1515 C CA . ASN A 1 198 ? -3.313 -3.270 -0.723 1.00 93.25 198 ASN A CA 1
ATOM 1516 C C . ASN A 1 198 ? -3.448 -2.228 -1.836 1.00 93.25 198 ASN A C 1
ATOM 1518 O O . ASN A 1 198 ? -2.845 -1.157 -1.728 1.00 93.25 198 ASN A O 1
ATOM 1522 N N . GLU A 1 199 ? -4.249 -2.488 -2.861 1.00 95.44 199 GLU A N 1
ATOM 1523 C CA . GLU A 1 199 ? -4.537 -1.515 -3.916 1.00 95.44 199 GLU A CA 1
ATOM 1524 C C . GLU A 1 199 ? -5.318 -0.312 -3.388 1.00 95.44 199 GLU A C 1
ATOM 1526 O O . GLU A 1 199 ? -4.876 0.832 -3.536 1.00 95.44 199 GLU A O 1
ATOM 1531 N N . ILE A 1 200 ? -6.400 -0.550 -2.641 1.00 93.25 200 ILE A N 1
ATOM 1532 C CA . ILE A 1 200 ? -7.203 0.513 -2.019 1.00 93.25 200 ILE A CA 1
ATOM 1533 C C . ILE A 1 200 ? -6.348 1.399 -1.104 1.00 93.25 200 ILE A C 1
ATOM 1535 O O . ILE A 1 200 ? -6.452 2.629 -1.145 1.00 93.25 200 ILE A O 1
ATOM 1539 N N . LEU A 1 201 ? -5.480 0.798 -0.282 1.00 91.62 201 LEU A N 1
ATOM 1540 C CA . LEU A 1 201 ? -4.588 1.538 0.618 1.00 91.62 201 LEU A CA 1
ATOM 1541 C C . LEU A 1 201 ? -3.525 2.356 -0.130 1.00 91.62 201 LEU A C 1
ATOM 1543 O O . LEU A 1 201 ? -3.039 3.351 0.414 1.00 91.62 201 LEU A O 1
ATOM 1547 N N . ASN A 1 202 ? -3.177 1.955 -1.355 1.00 93.06 202 ASN A N 1
ATOM 1548 C CA . ASN A 1 202 ? -2.256 2.668 -2.238 1.00 93.06 202 ASN A CA 1
ATOM 1549 C C . ASN A 1 202 ? -2.969 3.549 -3.284 1.00 93.06 202 ASN A C 1
ATOM 1551 O O . ASN A 1 202 ? -2.301 4.106 -4.154 1.00 93.06 202 ASN A O 1
ATOM 1555 N N . GLU A 1 203 ? -4.288 3.735 -3.157 1.00 92.44 203 GLU A N 1
ATOM 1556 C CA . GLU A 1 203 ? -5.130 4.549 -4.045 1.00 92.44 203 GLU A CA 1
ATOM 1557 C C . GLU A 1 203 ? -5.186 4.051 -5.507 1.00 92.44 203 GLU A C 1
ATOM 1559 O O . GLU A 1 203 ? -5.375 4.857 -6.426 1.00 92.44 203 GLU A O 1
ATOM 1564 N N . THR A 1 204 ? -5.068 2.739 -5.728 1.00 93.75 204 THR A N 1
ATOM 1565 C CA . THR A 1 204 ? -5.198 2.098 -7.048 1.00 93.75 204 THR A CA 1
ATOM 1566 C C . THR A 1 204 ? -6.496 1.282 -7.180 1.00 93.75 204 THR A C 1
ATOM 1568 O O . THR A 1 204 ? -7.185 1.059 -6.182 1.00 93.75 204 THR A O 1
ATOM 1571 N N . ASP A 1 205 ? -6.914 0.954 -8.412 1.00 94.44 205 ASP A N 1
ATOM 1572 C CA . ASP A 1 205 ? -8.205 0.303 -8.696 1.00 94.44 205 ASP A CA 1
ATOM 1573 C C . ASP A 1 205 ? -8.087 -1.233 -8.839 1.00 94.44 205 ASP A C 1
ATOM 1575 O O . ASP A 1 205 ? -7.680 -1.671 -9.914 1.00 94.44 205 ASP A O 1
ATOM 1579 N N . PRO A 1 206 ? -8.590 -2.036 -7.872 1.00 96.00 206 PRO A N 1
ATOM 1580 C CA . PRO A 1 206 ? -8.510 -3.509 -7.865 1.00 96.00 206 PRO A CA 1
ATOM 1581 C C . PRO A 1 206 ? -9.253 -4.231 -8.990 1.00 96.00 206 PRO A C 1
ATOM 1583 O O . PRO A 1 206 ? -9.265 -5.457 -9.104 1.00 96.00 206 PRO A O 1
ATOM 1586 N N . SER A 1 207 ? -9.979 -3.483 -9.819 1.00 94.75 207 SER A N 1
ATOM 1587 C CA . SER A 1 207 ? -10.630 -4.027 -11.006 1.00 94.75 207 SER A CA 1
ATOM 1588 C C . SER A 1 207 ? -9.844 -3.774 -12.297 1.00 94.75 207 SER A C 1
ATOM 1590 O O . SER A 1 207 ? -10.321 -4.134 -13.388 1.00 94.75 207 SER A O 1
ATOM 1592 N N . ILE A 1 208 ? -8.677 -3.128 -12.206 1.00 93.69 208 ILE A N 1
ATOM 1593 C CA . ILE A 1 208 ? -7.838 -2.703 -13.323 1.00 93.69 208 ILE A CA 1
ATOM 1594 C C . ILE A 1 208 ? -6.390 -3.161 -13.112 1.00 93.69 208 ILE A C 1
ATOM 1596 O O . ILE A 1 208 ? -5.552 -2.392 -12.675 1.00 93.69 208 ILE A O 1
ATOM 1600 N N . ALA A 1 209 ? -6.059 -4.316 -13.689 1.00 93.81 209 ALA A N 1
ATOM 1601 C CA . ALA A 1 209 ? -4.750 -4.959 -13.520 1.00 93.81 209 ALA A CA 1
ATOM 1602 C C . ALA A 1 209 ? -3.512 -4.130 -13.923 1.00 93.81 209 ALA A C 1
ATOM 1604 O O . ALA A 1 209 ? -2.376 -4.500 -13.666 1.00 93.81 209 ALA A O 1
ATOM 1605 N N . CYS A 1 210 ? -3.703 -3.038 -14.667 1.00 92.44 210 CYS A N 1
ATOM 1606 C CA . CYS A 1 210 ? -2.610 -2.135 -15.035 1.00 92.44 210 CYS A CA 1
ATOM 1607 C C . CYS A 1 210 ? -2.372 -1.035 -13.986 1.00 92.44 210 CYS A C 1
ATOM 1609 O O . CYS A 1 210 ? -1.377 -0.322 -14.100 1.00 92.44 210 CYS A O 1
ATOM 1611 N N . ASP A 1 211 ? -3.311 -0.825 -13.065 1.00 92.44 211 ASP A N 1
ATOM 1612 C CA . ASP A 1 211 ? -3.330 0.229 -12.056 1.00 92.44 211 ASP A CA 1
ATOM 1613 C C . ASP A 1 211 ? -2.883 -0.354 -10.716 1.00 92.44 211 ASP A C 1
ATOM 1615 O O . ASP A 1 211 ? -3.684 -0.561 -9.821 1.00 92.44 211 ASP A O 1
ATOM 1619 N N . ASN A 1 212 ? -1.589 -0.629 -10.585 1.00 93.00 212 ASN A N 1
ATOM 1620 C CA . ASN A 1 212 ? -0.988 -1.054 -9.327 1.00 93.00 212 ASN A CA 1
ATOM 1621 C C . ASN A 1 212 ? 0.460 -0.538 -9.233 1.00 93.00 212 ASN A C 1
ATOM 1623 O O . ASN A 1 212 ? 1.016 0.004 -10.194 1.00 93.00 212 ASN A O 1
ATOM 1627 N N . ASN A 1 213 ? 1.067 -0.705 -8.055 1.00 91.31 213 ASN A N 1
ATOM 1628 C CA . ASN A 1 213 ? 2.425 -0.239 -7.745 1.00 91.31 213 ASN A CA 1
ATOM 1629 C C . ASN A 1 213 ? 3.419 -1.388 -7.492 1.00 91.31 213 ASN A C 1
ATOM 1631 O O . ASN A 1 213 ? 4.440 -1.180 -6.829 1.00 91.31 213 ASN A O 1
ATOM 1635 N N . LEU A 1 214 ? 3.109 -2.609 -7.931 1.00 93.94 214 LEU A N 1
ATOM 1636 C CA . LEU A 1 214 ? 4.021 -3.739 -7.801 1.00 93.94 214 LEU A CA 1
ATOM 1637 C C . LEU A 1 214 ? 5.121 -3.614 -8.856 1.00 93.94 214 LEU A C 1
ATOM 1639 O O . LEU A 1 214 ? 4.865 -3.872 -10.019 1.00 93.94 214 LEU A O 1
ATOM 1643 N N . ASP A 1 215 ? 6.317 -3.212 -8.436 1.00 93.50 215 ASP A N 1
ATOM 1644 C CA . ASP A 1 215 ? 7.496 -3.013 -9.288 1.00 93.50 215 ASP A CA 1
ATOM 1645 C C . ASP A 1 215 ? 8.682 -3.766 -8.661 1.00 93.50 215 ASP A C 1
ATOM 1647 O O . ASP A 1 215 ? 9.238 -3.369 -7.626 1.00 93.50 215 ASP A O 1
ATOM 1651 N N . SER A 1 216 ? 8.996 -4.933 -9.218 1.00 94.44 216 SER A N 1
ATOM 1652 C CA . SER A 1 216 ? 9.955 -5.876 -8.641 1.00 94.44 216 SER A CA 1
ATOM 1653 C C . SER A 1 216 ? 11.418 -5.533 -8.929 1.00 94.44 216 SER A C 1
ATOM 1655 O O . SER A 1 216 ? 12.290 -5.955 -8.155 1.00 94.44 216 SER A O 1
ATOM 1657 N N . ASP A 1 217 ? 11.718 -4.811 -10.008 1.00 90.62 217 ASP A N 1
ATOM 1658 C CA . ASP A 1 217 ? 13.085 -4.426 -10.380 1.00 90.62 217 ASP A CA 1
ATOM 1659 C C . ASP A 1 217 ? 13.398 -2.932 -10.209 1.00 90.62 217 ASP A C 1
ATOM 1661 O O . ASP A 1 217 ? 14.574 -2.548 -10.243 1.00 90.62 217 ASP A O 1
ATOM 1665 N N . GLY A 1 218 ? 12.387 -2.132 -9.879 1.00 92.06 218 GLY A N 1
ATOM 1666 C CA . GLY A 1 218 ? 12.507 -0.740 -9.478 1.00 92.06 218 GLY A CA 1
ATOM 1667 C C . GLY A 1 218 ? 12.746 0.220 -10.637 1.00 92.06 218 GLY A C 1
ATOM 1668 O O . GLY A 1 218 ? 13.312 1.294 -10.400 1.00 92.06 218 GLY A O 1
ATOM 1669 N N . ASP A 1 219 ? 12.399 -0.155 -11.867 1.00 86.75 219 ASP A N 1
ATOM 1670 C CA . ASP A 1 219 ? 12.585 0.684 -13.051 1.00 86.75 219 ASP A CA 1
ATOM 1671 C C . ASP A 1 219 ? 11.456 1.719 -13.260 1.00 86.75 219 ASP A C 1
ATOM 1673 O O . ASP A 1 219 ? 11.581 2.641 -14.078 1.00 86.75 219 ASP A O 1
ATOM 1677 N N . GLY A 1 220 ? 10.389 1.624 -12.458 1.00 88.62 220 GLY A N 1
ATOM 1678 C CA . GLY A 1 220 ? 9.237 2.515 -12.476 1.00 88.62 220 GLY A CA 1
ATOM 1679 C C . GLY A 1 220 ? 8.079 2.058 -13.367 1.00 88.62 220 GLY A C 1
ATOM 1680 O O . GLY A 1 220 ? 7.133 2.834 -13.545 1.00 88.62 220 GLY A O 1
ATOM 1681 N N . LEU A 1 221 ? 8.128 0.853 -13.931 1.00 90.56 221 LEU A N 1
ATOM 1682 C CA . LEU A 1 221 ? 6.987 0.148 -14.512 1.00 90.56 221 LEU A CA 1
ATOM 1683 C C . LEU A 1 221 ? 6.475 -0.901 -13.516 1.00 90.56 221 LEU A C 1
ATOM 1685 O O . LEU A 1 221 ? 7.229 -1.421 -12.708 1.00 90.56 221 LEU A O 1
ATOM 1689 N N . ASN A 1 222 ? 5.170 -1.192 -13.533 1.00 92.19 222 ASN A N 1
ATOM 1690 C CA . ASN A 1 222 ? 4.643 -2.274 -12.698 1.00 92.19 222 ASN A CA 1
ATOM 1691 C C . ASN A 1 222 ? 4.718 -3.634 -13.411 1.00 92.19 222 ASN A C 1
ATOM 1693 O O . ASN A 1 222 ? 4.530 -3.724 -14.627 1.00 92.19 222 ASN A O 1
ATOM 1697 N N . ASP A 1 223 ? 4.892 -4.706 -12.641 1.00 93.50 223 ASP A N 1
ATOM 1698 C CA . ASP A 1 223 ? 5.125 -6.071 -13.115 1.00 93.50 223 ASP A CA 1
ATOM 1699 C C . ASP A 1 223 ? 4.052 -6.542 -14.121 1.00 93.50 223 ASP A C 1
ATOM 1701 O O . ASP A 1 223 ? 4.335 -7.281 -15.078 1.00 93.50 223 ASP A O 1
ATOM 1705 N N . TYR A 1 224 ? 2.790 -6.136 -13.926 1.00 93.44 224 TYR A N 1
ATOM 1706 C CA . TYR A 1 224 ? 1.700 -6.491 -14.836 1.00 93.44 224 TYR A CA 1
ATOM 1707 C C . TYR A 1 224 ? 1.801 -5.752 -16.173 1.00 93.44 224 TYR A C 1
ATOM 1709 O O . TYR A 1 224 ? 1.632 -6.367 -17.232 1.00 93.44 224 TYR A O 1
ATOM 1717 N N . PHE A 1 225 ? 2.092 -4.449 -16.130 1.00 92.31 225 PHE A N 1
ATOM 1718 C CA . PHE A 1 225 ? 2.317 -3.601 -17.298 1.00 92.31 225 PHE A CA 1
ATOM 1719 C C . PHE A 1 225 ? 3.456 -4.149 -18.159 1.00 92.31 225 PHE A C 1
ATOM 1721 O O . PHE A 1 225 ? 3.340 -4.172 -19.380 1.00 92.31 225 PHE A O 1
ATOM 1728 N N . GLU A 1 226 ? 4.510 -4.656 -17.532 1.00 91.50 226 GLU A N 1
ATOM 1729 C CA . GLU A 1 226 ? 5.681 -5.209 -18.207 1.00 91.50 226 GLU A CA 1
ATOM 1730 C C . GLU A 1 226 ? 5.443 -6.591 -18.821 1.00 91.50 226 GLU A C 1
ATOM 1732 O O . GLU A 1 226 ? 5.859 -6.890 -19.946 1.00 91.50 226 GLU A O 1
ATOM 1737 N N . SER A 1 227 ? 4.730 -7.450 -18.091 1.00 90.44 227 SER A N 1
ATOM 1738 C CA . SER A 1 227 ? 4.448 -8.830 -18.500 1.00 90.44 227 SER A CA 1
ATOM 1739 C C . SER A 1 227 ? 3.218 -8.978 -19.406 1.00 90.44 227 SER A C 1
ATOM 1741 O O . SER A 1 227 ? 2.857 -10.092 -19.811 1.00 90.44 227 SER A O 1
ATOM 1743 N N . THR A 1 228 ? 2.577 -7.871 -19.776 1.00 88.94 228 THR A N 1
ATOM 1744 C CA . THR A 1 228 ? 1.382 -7.843 -20.621 1.00 88.94 228 THR A CA 1
ATOM 1745 C C . THR A 1 228 ? 1.531 -6.788 -21.714 1.00 88.94 228 THR A C 1
ATOM 1747 O O . THR A 1 228 ? 2.421 -5.961 -21.687 1.00 88.94 228 THR A O 1
ATOM 1750 N N . ILE A 1 229 ? 0.675 -6.847 -22.736 1.00 88.31 229 ILE A N 1
ATOM 1751 C CA . ILE A 1 229 ? 0.549 -5.776 -23.730 1.00 88.31 229 ILE A CA 1
ATOM 1752 C C . ILE A 1 229 ? -0.854 -5.190 -23.665 1.00 88.31 229 ILE A C 1
ATOM 1754 O O . ILE A 1 229 ? -1.833 -5.904 -23.425 1.00 88.31 229 ILE A O 1
ATOM 1758 N N . GLY A 1 230 ? -0.987 -3.916 -24.013 1.00 87.31 230 GLY A N 1
ATOM 1759 C CA . GLY A 1 230 ? -2.290 -3.274 -24.156 1.00 87.31 230 GLY A CA 1
ATOM 1760 C C . GLY A 1 230 ? -2.792 -2.557 -22.907 1.00 87.31 230 GLY A C 1
ATOM 1761 O O . GLY A 1 230 ? -3.921 -2.061 -22.931 1.00 87.31 230 GLY A O 1
ATOM 1762 N N . CYS A 1 231 ? -1.966 -2.444 -21.867 1.00 89.88 231 CYS A N 1
ATOM 1763 C CA . CYS A 1 231 ? -2.205 -1.500 -20.786 1.00 89.88 231 CYS A CA 1
ATOM 1764 C C . CYS A 1 231 ? -2.176 -0.062 -21.325 1.00 89.88 231 CYS A C 1
ATOM 1766 O O . CYS A 1 231 ? -1.346 0.275 -22.170 1.00 89.88 231 CYS A O 1
ATOM 1768 N N . PRO A 1 232 ? -3.091 0.821 -20.911 1.00 89.38 232 PRO A N 1
ATOM 1769 C CA . PRO A 1 232 ? -2.997 2.230 -21.264 1.00 89.38 232 PRO A CA 1
ATOM 1770 C C . PRO A 1 232 ? -1.688 2.858 -20.748 1.00 89.38 232 PRO A C 1
ATOM 1772 O O . PRO A 1 232 ? -1.377 2.757 -19.567 1.00 89.38 232 PRO A O 1
ATOM 1775 N N . LEU A 1 233 ? -0.949 3.577 -21.604 1.00 85.75 233 LEU A N 1
ATOM 1776 C CA . LEU A 1 233 ? 0.340 4.201 -21.243 1.00 85.75 233 LEU A CA 1
ATOM 1777 C C . LEU A 1 233 ? 0.240 5.236 -20.108 1.00 85.75 233 LEU A C 1
ATOM 1779 O O . LEU A 1 233 ? 1.258 5.683 -19.592 1.00 85.75 233 LEU A O 1
ATOM 1783 N N . ASN A 1 234 ? 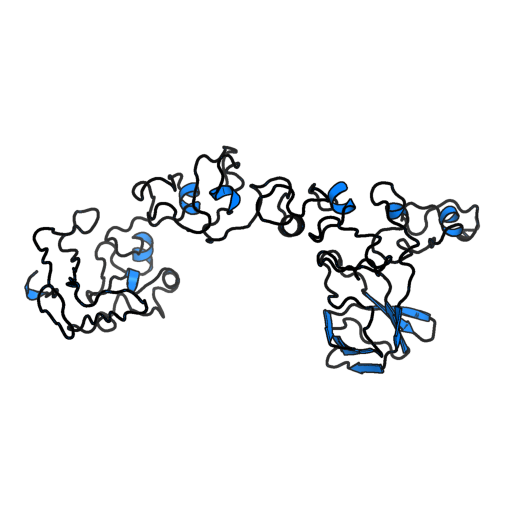-0.967 5.666 -19.728 1.00 84.50 234 ASN A N 1
ATOM 1784 C CA . ASN A 1 234 ? -1.143 6.534 -18.565 1.00 84.50 234 ASN A CA 1
ATOM 1785 C C . ASN A 1 234 ? -0.880 5.832 -17.228 1.00 84.50 234 ASN A C 1
ATOM 1787 O O . ASN A 1 234 ? -0.686 6.560 -16.263 1.00 84.50 234 ASN A O 1
ATOM 1791 N N . PHE A 1 235 ? -0.899 4.497 -17.178 1.00 81.69 235 PHE A N 1
ATOM 1792 C CA . PHE A 1 235 ? -0.594 3.736 -15.964 1.00 81.69 235 PHE A CA 1
ATOM 1793 C C . PHE A 1 235 ? 0.902 3.437 -15.792 1.00 81.69 235 PHE A C 1
ATOM 1795 O O . PHE A 1 235 ? 1.354 3.353 -14.665 1.00 81.69 235 PHE A O 1
ATOM 1802 N N . GLY A 1 236 ? 1.675 3.352 -16.883 1.00 71.31 236 GLY A N 1
ATOM 1803 C CA . GLY A 1 236 ? 3.139 3.249 -16.816 1.00 71.31 236 GLY A CA 1
ATOM 1804 C C . GLY A 1 236 ? 3.787 4.606 -16.515 1.00 71.31 236 GLY A C 1
ATOM 1805 O O . GLY A 1 236 ? 3.949 5.000 -15.370 1.00 71.31 236 GLY A O 1
ATOM 1806 N N . MET A 1 237 ? 4.115 5.385 -17.552 1.00 69.62 237 MET A N 1
ATOM 1807 C CA . MET A 1 237 ? 4.880 6.641 -17.393 1.00 69.62 237 MET A CA 1
ATOM 1808 C C . MET A 1 237 ? 4.197 7.891 -17.959 1.00 69.62 237 MET A C 1
ATOM 1810 O O . MET A 1 237 ? 4.827 8.903 -18.279 1.00 69.62 237 MET A O 1
ATOM 1814 N N . GLY A 1 238 ? 2.868 7.852 -18.056 1.00 65.31 238 GLY A N 1
ATOM 1815 C CA . GLY A 1 238 ? 2.090 8.925 -18.658 1.00 65.31 238 GLY A CA 1
ATOM 1816 C C . GLY A 1 238 ? 2.086 8.836 -20.185 1.00 65.31 238 GLY A C 1
ATOM 1817 O O . GLY A 1 238 ? 3.069 8.530 -20.850 1.00 65.31 238 GLY A O 1
ATOM 1818 N N . GLY A 1 239 ? 0.936 9.122 -20.792 1.00 62.50 239 GLY A N 1
ATOM 1819 C CA . GLY A 1 239 ? 0.777 8.984 -22.235 1.00 62.50 239 GLY A CA 1
ATOM 1820 C C . GLY A 1 239 ? -0.476 9.668 -22.755 1.00 62.50 239 GLY A C 1
ATOM 1821 O O . GLY A 1 239 ? -1.338 10.120 -22.004 1.00 62.50 239 GLY A O 1
ATOM 1822 N N . ASN A 1 240 ? -0.613 9.740 -24.078 1.00 66.19 240 ASN A N 1
ATOM 1823 C CA . ASN A 1 240 ? -1.765 10.367 -24.738 1.00 66.19 240 ASN A CA 1
ATOM 1824 C C . ASN A 1 240 ? -2.985 9.418 -24.831 1.00 66.19 240 ASN A C 1
ATOM 1826 O O . ASN A 1 240 ? -3.712 9.437 -25.826 1.00 66.19 240 ASN A O 1
ATOM 1830 N N . GLY A 1 241 ? -3.171 8.541 -23.834 1.00 69.62 241 GLY A N 1
ATOM 1831 C CA . GLY A 1 241 ? -4.220 7.511 -23.814 1.00 69.62 241 GLY A CA 1
ATOM 1832 C C . GLY A 1 241 ? -4.062 6.423 -24.884 1.00 69.62 241 GLY A C 1
ATOM 1833 O O . GLY A 1 241 ? -5.053 5.847 -25.332 1.00 69.62 241 GLY A O 1
ATOM 1834 N N . THR A 1 242 ? -2.839 6.188 -25.362 1.00 83.62 242 THR A N 1
ATOM 1835 C CA . THR A 1 242 ? -2.521 5.056 -26.239 1.00 83.62 242 THR A CA 1
ATOM 1836 C C . THR A 1 242 ? -2.302 3.796 -25.418 1.00 83.62 242 THR A C 1
ATOM 1838 O O . THR A 1 242 ? -2.056 3.872 -24.219 1.00 83.62 242 THR A O 1
ATOM 1841 N N . LEU A 1 243 ? -2.415 2.645 -26.072 1.00 88.00 243 LEU A N 1
ATOM 1842 C CA . LEU A 1 243 ? -2.139 1.360 -25.447 1.00 88.00 243 LEU A CA 1
ATOM 1843 C C . LEU A 1 243 ? -0.671 1.007 -25.635 1.00 88.00 243 LEU A C 1
ATOM 1845 O O . LEU A 1 243 ? -0.090 1.336 -26.674 1.00 88.00 243 LEU A O 1
ATOM 1849 N N . ASP A 1 244 ? -0.136 0.321 -24.644 1.00 88.44 244 ASP A N 1
ATOM 1850 C CA . ASP A 1 244 ? 1.165 -0.296 -24.690 1.00 88.44 244 ASP A CA 1
ATOM 1851 C C . ASP A 1 244 ? 1.238 -1.380 -25.791 1.00 88.44 244 ASP A C 1
ATOM 1853 O O . ASP A 1 244 ? 0.249 -2.043 -26.142 1.00 88.44 244 ASP A O 1
ATOM 1857 N N . THR A 1 245 ? 2.422 -1.496 -26.386 1.00 88.12 245 THR A N 1
ATOM 1858 C CA . THR A 1 245 ? 2.769 -2.459 -27.428 1.00 88.12 245 THR A CA 1
ATOM 1859 C C . THR A 1 245 ? 4.045 -3.245 -27.138 1.00 88.12 245 THR A C 1
ATOM 1861 O O . THR A 1 245 ? 4.378 -4.113 -27.954 1.00 88.12 245 THR A O 1
ATOM 1864 N N . TYR A 1 246 ? 4.761 -2.932 -26.059 1.00 87.25 246 TYR A N 1
ATOM 1865 C CA . TYR A 1 246 ? 6.021 -3.574 -25.708 1.00 87.25 246 TYR A CA 1
ATOM 1866 C C . TYR A 1 246 ? 5.805 -4.581 -24.582 1.00 87.25 246 TYR A C 1
ATOM 1868 O O . TYR A 1 246 ? 4.766 -4.636 -23.957 1.00 87.25 246 TYR A O 1
ATOM 1876 N N . TYR A 1 247 ? 6.764 -5.472 -24.405 1.00 89.50 247 TYR A N 1
ATOM 1877 C CA . TYR A 1 247 ? 6.751 -6.480 -23.354 1.00 89.50 247 TYR A CA 1
ATOM 1878 C C . TYR A 1 247 ? 8.153 -6.490 -22.767 1.00 89.50 247 TYR A C 1
ATOM 1880 O O . TYR A 1 247 ? 9.111 -6.733 -23.511 1.00 89.50 247 TYR A O 1
ATOM 1888 N N . THR A 1 248 ? 8.269 -6.238 -21.477 1.00 88.81 248 THR A N 1
ATOM 1889 C CA . THR A 1 248 ? 9.540 -6.137 -20.760 1.00 88.81 248 THR A CA 1
ATOM 1890 C C . THR A 1 248 ? 9.618 -7.237 -19.705 1.00 88.81 248 THR A C 1
ATOM 1892 O O . THR A 1 248 ? 8.714 -8.072 -19.560 1.00 88.81 248 THR A O 1
ATOM 1895 N N . MET A 1 249 ? 10.775 -7.386 -19.078 1.00 90.44 249 MET A N 1
ATOM 1896 C CA . MET A 1 249 ? 10.998 -8.385 -18.050 1.00 90.44 249 MET A CA 1
ATOM 1897 C C . MET A 1 249 ? 10.844 -7.735 -16.683 1.00 90.44 249 MET A C 1
ATOM 1899 O O . MET A 1 249 ? 11.821 -7.203 -16.195 1.00 90.44 249 MET A O 1
ATOM 1903 N N . TRP A 1 250 ? 9.711 -7.981 -16.020 1.00 91.50 250 TRP A N 1
ATOM 1904 C CA . TRP A 1 250 ? 9.362 -7.473 -14.677 1.00 91.50 250 TRP A CA 1
ATOM 1905 C C . TRP A 1 250 ? 10.400 -7.607 -13.549 1.00 91.50 250 TRP A C 1
ATOM 1907 O O . TRP A 1 250 ? 10.198 -7.172 -12.426 1.00 91.50 250 TRP A O 1
ATOM 1917 N N . ASN A 1 251 ? 11.474 -8.355 -13.776 1.00 92.06 251 ASN A N 1
ATOM 1918 C CA . ASN A 1 251 ? 12.495 -8.646 -12.778 1.00 92.06 251 ASN A CA 1
ATOM 1919 C C . ASN A 1 251 ? 13.900 -8.235 -13.250 1.00 92.06 251 ASN A C 1
ATOM 1921 O O . ASN A 1 251 ? 14.899 -8.743 -12.713 1.00 92.06 251 ASN A O 1
ATOM 1925 N N . VAL A 1 252 ? 13.981 -7.443 -14.316 1.00 89.06 252 VAL A N 1
ATOM 1926 C CA . VAL A 1 252 ? 15.198 -6.979 -14.970 1.00 89.06 252 VAL A CA 1
ATOM 1927 C C . VAL A 1 252 ? 14.968 -5.546 -15.446 1.00 89.06 252 VAL A C 1
ATOM 1929 O O . VAL A 1 252 ? 14.394 -5.345 -16.502 1.00 89.06 252 VAL A O 1
ATOM 1932 N N . THR A 1 253 ? 15.585 -4.595 -14.744 1.00 88.50 253 THR A N 1
ATOM 1933 C CA . THR A 1 253 ? 15.479 -3.145 -14.987 1.00 88.50 253 THR A CA 1
ATOM 1934 C C . THR A 1 253 ? 15.738 -2.699 -16.437 1.00 88.50 253 THR A C 1
ATOM 1936 O O . THR A 1 253 ? 15.362 -1.599 -16.809 1.00 88.50 253 THR A O 1
ATOM 1939 N N . ASP A 1 254 ? 16.451 -3.495 -17.236 1.00 85.62 254 ASP A N 1
ATOM 1940 C CA . ASP A 1 254 ? 16.825 -3.212 -18.629 1.00 85.62 254 ASP A CA 1
ATOM 1941 C C . ASP A 1 254 ? 16.722 -4.519 -19.435 1.00 85.62 254 ASP A C 1
ATOM 1943 O O . ASP A 1 254 ? 17.595 -5.402 -19.367 1.00 85.62 254 ASP A O 1
ATOM 1947 N N . THR A 1 255 ? 15.612 -4.684 -20.156 1.00 87.31 255 THR A N 1
ATOM 1948 C CA . THR A 1 255 ? 15.250 -5.923 -20.851 1.00 87.31 255 THR A CA 1
ATOM 1949 C C . THR A 1 255 ? 16.198 -6.244 -22.000 1.00 87.31 255 THR A C 1
ATOM 1951 O O . THR A 1 255 ? 16.462 -7.429 -22.274 1.00 87.31 255 THR A O 1
ATOM 1954 N N . ASP A 1 256 ? 16.700 -5.230 -22.703 1.00 81.25 256 ASP A N 1
ATOM 1955 C CA . ASP A 1 256 ? 17.550 -5.415 -23.877 1.00 81.25 256 ASP A CA 1
ATOM 1956 C C . ASP A 1 256 ? 19.059 -5.260 -23.602 1.00 81.25 256 ASP A C 1
ATOM 1958 O O . ASP A 1 256 ? 19.895 -5.634 -24.443 1.00 81.25 256 ASP A O 1
ATOM 1962 N N . ASN A 1 257 ? 19.387 -4.887 -22.363 1.00 82.81 257 ASN A N 1
ATOM 1963 C CA . ASN A 1 257 ? 20.719 -4.704 -21.808 1.00 82.81 257 ASN A CA 1
ATOM 1964 C C . ASN A 1 257 ? 21.506 -3.608 -22.556 1.00 82.81 257 ASN A C 1
ATOM 1966 O O . ASN A 1 257 ? 22.688 -3.799 -22.895 1.00 82.81 257 ASN A O 1
ATOM 1970 N N . GLY A 1 258 ? 20.836 -2.501 -22.867 1.00 74.94 258 GLY A N 1
ATOM 1971 C CA . GLY A 1 258 ? 21.370 -1.352 -23.590 1.00 74.94 258 GLY A CA 1
ATOM 1972 C C . GLY A 1 258 ? 21.890 -0.196 -22.732 1.00 74.94 258 GLY A C 1
ATOM 1973 O O . GLY A 1 258 ? 22.610 0.676 -23.237 1.00 74.94 258 GLY A O 1
ATOM 1974 N N . GLY A 1 259 ? 21.676 -0.269 -21.418 1.00 76.38 259 GLY A N 1
ATOM 1975 C CA . GLY A 1 259 ? 22.160 0.695 -20.431 1.00 76.38 259 GLY A CA 1
ATOM 1976 C C . GLY A 1 259 ? 21.125 1.746 -20.033 1.00 76.38 259 GLY A C 1
ATOM 1977 O O . GLY A 1 259 ? 21.373 2.491 -19.084 1.00 76.38 259 GLY A O 1
ATOM 1978 N N . VAL A 1 260 ? 19.971 1.781 -20.701 1.00 81.81 260 VAL A N 1
ATOM 1979 C CA . VAL A 1 260 ? 18.799 2.564 -20.300 1.00 81.81 260 VAL A CA 1
ATOM 1980 C C . VAL A 1 260 ? 17.747 1.595 -19.766 1.00 81.81 260 VAL A C 1
ATOM 1982 O O . VAL A 1 260 ? 17.488 0.575 -20.384 1.00 81.81 260 VAL A O 1
ATOM 1985 N N . GLY A 1 261 ? 17.175 1.880 -18.593 1.00 85.31 261 GLY A N 1
ATOM 1986 C CA . GLY A 1 261 ? 16.136 1.016 -18.030 1.00 85.31 261 GLY A CA 1
ATOM 1987 C C . GLY A 1 261 ? 14.819 1.108 -18.801 1.00 85.31 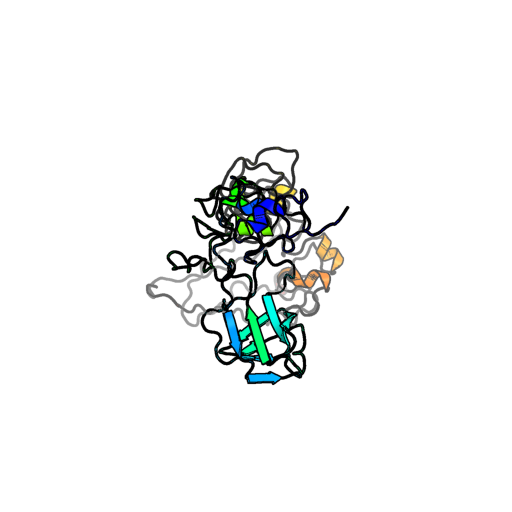261 GLY A C 1
ATOM 1988 O O . GLY A 1 261 ? 14.520 2.169 -19.363 1.00 85.31 261 GLY A O 1
ATOM 1989 N N . ASP A 1 262 ? 14.015 0.043 -18.787 1.00 87.50 262 ASP A N 1
ATOM 1990 C CA . ASP A 1 262 ? 12.845 -0.082 -19.664 1.00 87.50 262 ASP A CA 1
ATOM 1991 C C . ASP A 1 262 ? 11.857 1.074 -19.453 1.00 87.50 262 ASP A C 1
ATOM 1993 O O . ASP A 1 262 ? 11.393 1.708 -20.406 1.00 87.50 262 ASP A O 1
ATOM 1997 N N . GLY A 1 263 ? 11.598 1.431 -18.197 1.00 87.88 263 GLY A N 1
ATOM 1998 C CA . GLY A 1 263 ? 10.819 2.604 -17.831 1.00 87.88 263 GLY A CA 1
ATOM 1999 C C . GLY A 1 263 ? 11.328 3.907 -18.461 1.00 87.88 263 GLY A C 1
ATOM 2000 O O . GLY A 1 263 ? 10.565 4.658 -19.080 1.00 87.88 263 GLY A O 1
ATOM 2001 N N . GLN A 1 264 ? 12.633 4.168 -18.385 1.00 85.31 264 GLN A N 1
ATOM 2002 C CA . GLN A 1 264 ? 13.236 5.369 -18.969 1.00 85.31 264 GLN A CA 1
ATOM 2003 C C . GLN A 1 264 ? 13.087 5.390 -20.500 1.00 85.31 264 GLN A C 1
ATOM 2005 O O . GLN A 1 264 ? 12.806 6.440 -21.086 1.00 85.31 264 GLN A O 1
ATOM 2010 N N . GLU A 1 265 ? 13.150 4.234 -21.152 1.00 85.69 265 GLU A N 1
ATOM 2011 C CA . GLU A 1 265 ? 12.920 4.118 -22.591 1.00 85.69 265 GLU A CA 1
ATOM 2012 C C . GLU A 1 265 ? 11.494 4.491 -23.020 1.00 85.69 265 GLU A C 1
ATOM 2014 O O . GLU A 1 265 ? 11.306 5.122 -24.068 1.00 85.69 265 GLU A O 1
ATOM 2019 N N . TYR A 1 266 ? 10.473 4.214 -22.196 1.00 85.12 266 TYR A N 1
ATOM 2020 C CA . TYR A 1 266 ? 9.112 4.719 -22.445 1.00 85.12 266 TYR A CA 1
ATOM 2021 C C . TYR A 1 266 ? 9.043 6.248 -22.420 1.00 85.12 266 TYR A C 1
ATOM 2023 O O . TYR A 1 266 ? 8.312 6.844 -23.223 1.00 85.12 266 TYR A O 1
ATOM 2031 N N . VAL A 1 267 ? 9.795 6.893 -21.522 1.00 82.12 267 VAL A N 1
ATOM 2032 C CA . VAL A 1 267 ? 9.879 8.362 -21.434 1.00 82.12 267 VAL A CA 1
ATOM 2033 C C . VAL A 1 267 ? 10.582 8.935 -22.660 1.00 82.12 267 VAL A C 1
ATOM 2035 O O . VAL A 1 267 ? 10.131 9.939 -23.228 1.00 82.12 267 VAL A O 1
ATOM 2038 N N . ASP A 1 268 ? 11.650 8.274 -23.097 1.00 79.06 268 ASP A N 1
ATOM 2039 C CA . ASP A 1 268 ? 12.462 8.683 -24.242 1.00 79.06 268 ASP A CA 1
ATOM 2040 C C . ASP A 1 268 ? 11.817 8.328 -25.593 1.00 79.06 268 ASP A C 1
ATOM 2042 O O . ASP A 1 268 ? 12.154 8.904 -26.636 1.00 79.06 268 ASP A O 1
ATOM 2046 N N . GLY A 1 269 ? 10.812 7.449 -25.575 1.00 80.69 269 GLY A N 1
ATOM 2047 C CA . GLY A 1 269 ? 10.110 6.961 -26.757 1.00 80.69 269 GLY A CA 1
ATOM 2048 C C . GLY A 1 269 ? 10.963 6.022 -27.611 1.00 80.69 269 GLY A C 1
ATOM 2049 O O . GLY A 1 269 ? 10.729 5.937 -28.826 1.00 80.69 269 GLY A O 1
ATOM 2050 N N . THR A 1 270 ? 11.950 5.370 -26.995 1.00 83.75 270 THR A N 1
ATOM 2051 C CA . THR A 1 270 ? 12.748 4.282 -27.573 1.00 83.75 270 THR A CA 1
ATOM 2052 C C . THR A 1 270 ? 12.020 2.951 -27.364 1.00 83.75 270 THR A C 1
ATOM 2054 O O . THR A 1 270 ? 10.849 2.931 -26.961 1.00 83.75 270 THR A O 1
ATOM 2057 N N . ASN A 1 271 ? 12.609 1.846 -27.809 1.00 85.00 271 ASN A N 1
ATOM 2058 C CA . ASN A 1 271 ? 11.986 0.536 -27.735 1.00 85.00 271 ASN A CA 1
ATOM 2059 C C . ASN A 1 271 ? 12.741 -0.374 -26.756 1.00 85.00 271 ASN A C 1
ATOM 2061 O O . ASN A 1 271 ? 13.737 -0.961 -27.177 1.00 85.00 271 ASN A O 1
ATOM 2065 N N . PRO A 1 272 ? 12.154 -0.672 -25.582 1.00 87.06 272 PRO A N 1
ATOM 2066 C CA . PRO A 1 272 ? 12.820 -1.449 -24.536 1.00 87.06 272 PRO A CA 1
ATOM 2067 C C . PRO A 1 272 ? 13.051 -2.926 -24.857 1.00 87.06 272 PRO A C 1
ATOM 2069 O O . PRO A 1 272 ? 13.608 -3.700 -24.089 1.00 87.06 272 PRO A O 1
ATOM 2072 N N . GLN A 1 273 ? 12.594 -3.382 -26.024 1.00 85.56 273 GLN A N 1
ATOM 2073 C CA . GLN A 1 273 ? 12.798 -4.758 -26.466 1.00 85.56 273 GLN A CA 1
ATOM 2074 C C . GLN A 1 273 ? 13.925 -4.914 -27.489 1.00 85.56 273 GLN A C 1
ATOM 2076 O O . GLN A 1 273 ? 14.209 -6.049 -27.900 1.00 85.56 273 GLN A O 1
ATOM 2081 N N . ASN A 1 274 ? 14.436 -3.819 -28.060 1.00 68.00 274 ASN A N 1
ATOM 2082 C CA . ASN A 1 274 ? 15.059 -3.857 -29.379 1.00 68.00 274 ASN A CA 1
ATOM 2083 C C . ASN A 1 274 ? 16.507 -3.367 -29.427 1.00 68.00 274 ASN A C 1
ATOM 2085 O O . ASN A 1 274 ? 16.835 -2.541 -30.261 1.00 68.00 274 ASN A O 1
ATOM 2089 N N . ASN A 1 275 ? 17.406 -4.107 -28.785 1.00 65.19 275 ASN A N 1
ATOM 2090 C CA . ASN A 1 275 ? 18.854 -4.001 -28.975 1.00 65.19 275 ASN A CA 1
ATOM 2091 C C . ASN A 1 275 ? 19.368 -2.559 -28.866 1.00 65.19 275 ASN A C 1
ATOM 2093 O O . ASN A 1 275 ? 19.551 -1.957 -29.925 1.00 65.19 275 ASN A O 1
ATOM 2097 N N . SER A 1 276 ? 19.729 -2.135 -27.650 1.00 69.94 276 SER A N 1
ATOM 2098 C CA . SER A 1 276 ? 20.855 -1.292 -27.171 1.00 69.94 276 SER A CA 1
ATOM 2099 C C . SER A 1 276 ? 21.388 -0.116 -28.004 1.00 69.94 276 SER A C 1
ATOM 2101 O O . SER A 1 276 ? 22.396 0.507 -27.677 1.00 69.94 276 SER A O 1
ATOM 2103 N N . ALA A 1 277 ? 20.814 0.147 -29.163 1.00 68.56 277 ALA A N 1
ATOM 2104 C CA . ALA A 1 277 ? 21.320 1.011 -30.215 1.00 68.56 277 ALA A CA 1
ATOM 2105 C C . ALA A 1 277 ? 20.297 2.084 -30.578 1.00 68.56 277 ALA A C 1
ATOM 2107 O O . ALA A 1 277 ? 20.650 3.023 -31.301 1.00 68.56 277 ALA A O 1
ATOM 2108 N N . ASP A 1 278 ? 19.044 1.928 -30.147 1.00 71.50 278 ASP A N 1
ATOM 2109 C CA . ASP A 1 278 ? 18.071 3.010 -30.097 1.00 71.50 278 ASP A CA 1
ATOM 2110 C C . ASP A 1 278 ? 18.002 3.705 -28.740 1.00 71.50 278 ASP A C 1
ATOM 2112 O O . ASP A 1 278 ? 17.502 4.829 -28.715 1.00 71.50 278 ASP A O 1
ATOM 2116 N N . ASP A 1 279 ? 18.591 3.121 -27.696 1.00 76.06 279 ASP A N 1
ATOM 2117 C CA . ASP A 1 279 ? 18.807 3.727 -26.389 1.00 76.06 279 ASP A CA 1
ATOM 2118 C C . ASP A 1 279 ? 19.346 5.144 -26.512 1.00 76.06 279 ASP A C 1
ATOM 2120 O O . ASP A 1 279 ? 20.401 5.417 -27.107 1.00 76.06 279 ASP A O 1
ATOM 2124 N N . LEU A 1 280 ? 18.622 6.065 -25.892 1.00 71.69 280 LEU A N 1
ATOM 2125 C CA . LEU A 1 280 ? 19.066 7.433 -25.727 1.00 71.69 280 LEU A CA 1
ATOM 2126 C C . LEU A 1 280 ? 19.828 7.555 -24.412 1.00 71.69 280 LEU A C 1
ATOM 2128 O O . LEU A 1 280 ? 19.417 8.266 -23.501 1.00 71.69 280 LEU A O 1
ATOM 2132 N N . ASN A 1 281 ? 20.987 6.900 -24.352 1.00 68.75 281 ASN A N 1
ATOM 2133 C CA . ASN A 1 281 ? 21.951 7.168 -23.296 1.00 68.75 281 ASN A CA 1
ATOM 2134 C C . ASN A 1 281 ? 22.284 8.675 -23.284 1.00 68.75 281 ASN A C 1
ATOM 2136 O O . ASN A 1 281 ? 22.410 9.294 -24.356 1.00 68.75 281 ASN A O 1
ATOM 2140 N N . PRO A 1 282 ? 22.438 9.298 -22.102 1.00 67.44 282 PRO A N 1
ATOM 2141 C CA . PRO A 1 282 ? 23.099 10.590 -22.010 1.00 67.44 282 PRO A CA 1
ATOM 2142 C C . PRO A 1 282 ? 24.404 10.535 -22.814 1.00 67.44 282 PRO A C 1
ATOM 2144 O O . PRO A 1 282 ? 25.100 9.525 -22.780 1.00 67.44 282 PRO A O 1
ATOM 2147 N N . LEU A 1 283 ? 24.705 11.577 -23.594 1.00 72.88 283 LEU A N 1
ATOM 2148 C CA . LEU A 1 283 ? 25.914 11.584 -24.417 1.00 72.88 283 LEU A CA 1
ATOM 2149 C C . LEU A 1 283 ? 27.130 11.355 -23.509 1.00 72.88 283 LEU A C 1
ATOM 2151 O O . LEU A 1 283 ? 27.339 12.162 -22.614 1.00 72.88 283 LEU A O 1
ATOM 2155 N N . ASP A 1 284 ? 27.853 10.267 -23.745 1.00 75.06 284 ASP A N 1
ATOM 2156 C CA . ASP A 1 284 ? 29.079 9.842 -23.064 1.00 75.06 284 ASP A CA 1
ATOM 2157 C C . ASP A 1 284 ? 30.106 9.579 -24.180 1.00 75.06 284 ASP A C 1
ATOM 2159 O O . ASP A 1 284 ? 30.024 8.598 -24.932 1.00 75.06 284 ASP A O 1
ATOM 2163 N N . THR A 1 285 ? 30.953 10.574 -24.442 1.00 77.56 285 THR A N 1
ATOM 2164 C CA . THR A 1 285 ? 31.764 10.653 -25.664 1.00 77.56 285 THR A CA 1
ATOM 2165 C C . THR A 1 285 ? 33.002 9.753 -25.620 1.00 77.56 285 THR A C 1
ATOM 2167 O O . THR A 1 285 ? 33.481 9.318 -26.686 1.00 77.56 285 THR A O 1
ATOM 2170 N N . ASP A 1 286 ? 33.528 9.456 -24.436 1.00 65.81 286 ASP A N 1
ATOM 2171 C CA . ASP A 1 286 ? 34.677 8.574 -24.232 1.00 65.81 286 ASP A CA 1
ATOM 2172 C C . ASP A 1 286 ? 34.308 7.174 -23.713 1.00 65.81 286 ASP A C 1
ATOM 2174 O O . ASP A 1 286 ? 35.092 6.238 -23.933 1.00 65.81 286 ASP A O 1
ATOM 2178 N N . GLY A 1 287 ? 33.076 6.991 -23.231 1.00 73.75 287 GLY A N 1
ATOM 2179 C CA . GLY A 1 287 ? 32.448 5.706 -22.940 1.00 73.75 287 GLY A CA 1
ATOM 2180 C C . GLY A 1 287 ? 32.883 5.108 -21.610 1.00 73.75 287 GLY A C 1
ATOM 2181 O O . GLY A 1 287 ? 33.010 3.879 -21.522 1.00 73.75 287 GLY A O 1
ATOM 2182 N N . ASP A 1 288 ? 33.197 5.949 -20.631 1.00 68.56 288 ASP A N 1
ATOM 2183 C CA . ASP A 1 288 ? 33.714 5.546 -19.326 1.00 68.56 288 ASP A CA 1
ATOM 2184 C C . ASP A 1 288 ? 32.606 5.290 -18.282 1.00 68.56 288 ASP A C 1
ATOM 2186 O O . ASP A 1 288 ? 32.864 4.676 -17.241 1.00 68.56 288 ASP A O 1
ATOM 2190 N N . GLY A 1 289 ? 31.360 5.661 -18.608 1.00 76.06 289 GLY A N 1
ATOM 2191 C CA . GLY A 1 289 ? 30.177 5.492 -17.769 1.00 76.06 289 GLY A CA 1
ATOM 2192 C C . GLY A 1 289 ? 29.672 6.775 -17.102 1.00 76.06 289 GLY A C 1
ATOM 2193 O O . GLY A 1 289 ? 28.643 6.716 -16.418 1.00 76.06 289 GLY A O 1
ATOM 2194 N N . ILE A 1 290 ? 30.331 7.922 -17.291 1.00 79.88 290 ILE A N 1
ATOM 2195 C CA . ILE A 1 290 ? 29.843 9.232 -16.849 1.00 79.88 290 ILE A CA 1
ATOM 2196 C C . ILE A 1 290 ? 29.342 10.033 -18.065 1.00 79.88 290 ILE A C 1
ATOM 2198 O O . ILE A 1 290 ? 30.059 10.229 -19.033 1.00 79.88 290 ILE A O 1
ATOM 2202 N N . PRO A 1 291 ? 28.108 10.571 -18.048 1.00 84.81 291 PRO A N 1
ATOM 2203 C CA . PRO A 1 291 ? 27.639 11.440 -19.128 1.00 84.81 291 PRO A CA 1
ATOM 2204 C C . PRO A 1 291 ? 28.455 12.735 -19.275 1.00 84.81 291 PRO A C 1
ATOM 2206 O O . PRO A 1 291 ? 28.643 13.431 -18.275 1.00 84.81 291 PRO A O 1
ATOM 2209 N N . ASP A 1 292 ? 28.719 13.196 -20.505 1.00 81.31 292 ASP A N 1
ATOM 2210 C CA . ASP A 1 292 ? 29.423 14.449 -20.854 1.00 81.31 292 ASP A CA 1
ATOM 2211 C C . ASP A 1 292 ? 28.955 15.654 -20.011 1.00 81.31 292 ASP A C 1
ATOM 2213 O O . ASP A 1 292 ? 29.705 16.580 -19.683 1.00 81.31 292 ASP A O 1
ATOM 2217 N N . THR A 1 293 ? 27.648 15.720 -19.728 1.00 85.56 293 THR A N 1
ATOM 2218 C CA . THR A 1 293 ? 27.042 16.811 -18.953 1.00 85.56 293 THR A CA 1
ATOM 2219 C C . THR A 1 293 ? 27.379 16.739 -17.469 1.00 85.56 293 THR A C 1
ATOM 2221 O O . THR A 1 293 ? 27.513 17.785 -16.831 1.00 85.56 293 THR A O 1
ATOM 2224 N N . ILE A 1 294 ? 27.484 15.525 -16.927 1.00 86.88 294 ILE A N 1
ATOM 2225 C CA . ILE A 1 294 ? 27.894 15.261 -15.549 1.00 86.88 294 ILE A CA 1
ATOM 2226 C C . ILE A 1 294 ? 29.396 15.466 -15.421 1.00 86.88 294 ILE A C 1
ATOM 2228 O O . ILE A 1 294 ? 29.813 16.177 -14.514 1.00 86.88 294 ILE A O 1
ATOM 2232 N N . GLU A 1 295 ? 30.191 14.981 -16.367 1.00 88.88 295 GLU A N 1
ATOM 2233 C CA . GLU A 1 295 ? 31.638 15.202 -16.408 1.00 88.88 295 GLU A CA 1
ATOM 2234 C C . GLU A 1 295 ? 31.999 16.689 -16.420 1.00 88.88 295 GLU A C 1
ATOM 2236 O O . GLU A 1 295 ? 32.805 17.163 -15.621 1.00 88.88 295 GLU A O 1
ATOM 2241 N N . GLN A 1 296 ? 31.286 17.493 -17.217 1.00 89.25 296 GLN A N 1
ATOM 2242 C CA . GLN A 1 296 ? 31.419 18.953 -17.179 1.00 89.25 296 GLN A CA 1
ATOM 2243 C C . GLN A 1 296 ? 31.055 19.572 -15.820 1.00 89.25 296 GLN A C 1
ATOM 2245 O O . GLN A 1 296 ? 31.543 20.660 -15.492 1.00 89.25 296 GLN A O 1
ATOM 2250 N N . GLN A 1 297 ? 30.169 18.933 -15.055 1.00 89.38 297 GLN A N 1
ATOM 2251 C CA . GLN A 1 297 ? 29.741 19.388 -13.735 1.00 89.38 297 GLN A CA 1
ATOM 2252 C C . GLN A 1 297 ? 30.735 18.986 -12.636 1.00 89.38 297 GLN A C 1
ATOM 2254 O O . GLN A 1 297 ? 31.035 19.827 -11.782 1.00 89.38 297 GLN A O 1
ATOM 2259 N N . ILE A 1 298 ? 31.235 17.746 -12.649 1.00 89.38 298 ILE A N 1
ATOM 2260 C CA . ILE A 1 298 ? 32.171 17.219 -11.642 1.00 89.38 298 ILE A CA 1
ATOM 2261 C C . ILE A 1 298 ? 33.625 17.609 -11.941 1.00 89.38 298 ILE A C 1
ATOM 2263 O O . ILE A 1 298 ? 34.392 17.836 -11.009 1.00 89.38 298 ILE A O 1
ATOM 2267 N N . GLY A 1 299 ? 33.973 17.825 -13.212 1.00 90.19 299 GLY A N 1
ATOM 2268 C CA . GLY A 1 299 ? 35.274 18.317 -13.664 1.00 90.19 299 GLY A CA 1
ATOM 2269 C C . GLY A 1 299 ? 36.224 17.260 -14.238 1.00 90.19 299 GLY A C 1
ATOM 2270 O O . GLY A 1 299 ? 37.419 17.556 -14.314 1.00 90.19 299 GLY A O 1
ATOM 2271 N N . THR A 1 300 ? 35.723 16.081 -14.611 1.00 89.56 300 THR A N 1
ATOM 2272 C CA . THR A 1 300 ? 36.436 15.074 -15.423 1.00 89.56 300 THR A CA 1
ATOM 2273 C C . THR A 1 300 ? 36.444 15.488 -16.904 1.00 89.56 300 THR A C 1
ATOM 2275 O O . THR A 1 300 ? 35.737 16.430 -17.301 1.00 89.56 300 THR A O 1
ATOM 2278 N N . ASP A 1 301 ? 37.327 14.901 -17.712 1.00 86.94 301 ASP A N 1
ATOM 2279 C CA . ASP A 1 301 ? 37.460 15.219 -19.137 1.00 86.94 301 ASP A CA 1
ATOM 2280 C C . ASP A 1 301 ? 36.660 14.247 -20.005 1.00 86.94 301 ASP A C 1
ATOM 2282 O O . ASP A 1 301 ? 37.195 13.230 -20.396 1.00 86.94 301 ASP A O 1
ATOM 2286 N N . TRP A 1 302 ? 35.467 14.666 -20.434 1.00 84.81 302 TRP A N 1
ATOM 2287 C CA . TRP A 1 302 ? 34.541 13.964 -21.351 1.00 84.81 302 TRP A CA 1
ATOM 2288 C C . TRP A 1 302 ? 35.071 13.475 -22.712 1.00 84.81 302 TRP A C 1
ATOM 2290 O O . TRP A 1 302 ? 34.309 13.124 -23.615 1.00 84.81 302 TRP A O 1
ATOM 2300 N N . LEU A 1 303 ? 36.374 13.567 -22.957 1.00 83.25 303 LEU A N 1
ATOM 2301 C CA . LEU A 1 303 ? 37.051 13.016 -24.129 1.00 83.25 303 LEU A CA 1
ATOM 2302 C C . LEU A 1 303 ? 38.152 12.013 -23.752 1.00 83.25 303 LEU A C 1
ATOM 2304 O O . LEU A 1 303 ? 38.829 11.510 -24.662 1.00 83.25 303 LEU A O 1
ATOM 2308 N N . ASP A 1 304 ? 38.367 11.776 -22.463 1.00 82.56 304 ASP A N 1
ATOM 2309 C CA . ASP A 1 304 ? 39.423 10.963 -21.886 1.00 82.56 304 ASP A CA 1
ATOM 2310 C C . ASP A 1 304 ? 38.842 10.103 -20.751 1.00 82.56 304 ASP A C 1
ATOM 2312 O O . ASP A 1 304 ? 38.639 10.613 -19.657 1.00 82.56 304 ASP A O 1
ATOM 2316 N N . PRO A 1 305 ? 38.643 8.789 -20.970 1.00 81.50 305 PRO A N 1
ATOM 2317 C CA . PRO A 1 305 ? 37.904 7.931 -20.040 1.00 81.50 305 PRO A CA 1
ATOM 2318 C C . PRO A 1 305 ? 38.636 7.650 -18.710 1.00 81.50 305 PRO A C 1
ATOM 2320 O O . PRO A 1 305 ? 38.217 6.768 -17.973 1.00 81.50 305 PRO A O 1
ATOM 2323 N N . ASP A 1 306 ? 39.786 8.280 -18.466 1.00 84.31 306 ASP A N 1
ATOM 2324 C CA . ASP A 1 306 ? 40.673 8.150 -17.299 1.00 84.31 306 ASP A CA 1
ATOM 2325 C C . ASP A 1 306 ? 41.419 9.493 -17.158 1.00 84.31 306 ASP A C 1
ATOM 2327 O O . ASP A 1 306 ? 42.493 9.702 -17.738 1.00 84.31 306 ASP A O 1
ATOM 2331 N N . THR A 1 307 ? 40.796 10.448 -16.461 1.00 87.38 307 THR A N 1
ATOM 2332 C CA . THR A 1 307 ? 41.204 11.861 -16.409 1.00 87.38 307 THR A CA 1
ATOM 2333 C C . THR A 1 307 ? 42.610 12.046 -15.832 1.00 87.38 307 THR A C 1
ATOM 2335 O O . THR A 1 307 ? 43.317 13.007 -16.183 1.00 87.38 307 THR A O 1
ATOM 2338 N N . ASP A 1 308 ? 43.045 11.166 -14.932 1.00 84.38 308 ASP A N 1
ATOM 2339 C CA . ASP A 1 308 ? 44.338 11.279 -14.264 1.00 84.38 308 ASP A CA 1
ATOM 2340 C C . ASP A 1 308 ? 45.411 10.293 -14.756 1.00 84.38 308 ASP A C 1
ATOM 2342 O O . ASP A 1 308 ? 46.612 10.505 -14.504 1.00 84.38 308 ASP A O 1
ATOM 2346 N N . GLY A 1 309 ? 45.010 9.310 -15.565 1.00 81.19 309 GLY A N 1
ATOM 2347 C CA . GLY A 1 309 ? 45.869 8.328 -16.208 1.00 81.19 309 GLY A CA 1
ATOM 2348 C C . GLY A 1 309 ? 46.364 7.229 -15.268 1.00 81.19 309 GLY A C 1
ATOM 2349 O O . GLY A 1 309 ? 47.419 6.638 -15.551 1.00 81.19 309 GLY A O 1
ATOM 2350 N N . GLY A 1 310 ? 45.683 7.002 -14.145 1.00 78.44 310 GLY A N 1
ATOM 2351 C CA . GLY A 1 310 ? 46.001 5.996 -13.133 1.00 78.44 310 GLY A CA 1
ATOM 2352 C C . GLY A 1 310 ? 45.599 4.566 -13.510 1.00 78.44 310 GLY A C 1
ATOM 2353 O O . GLY A 1 310 ? 46.044 3.593 -12.888 1.00 78.44 310 GLY A O 1
ATOM 2354 N N . GLY A 1 311 ? 44.863 4.400 -14.613 1.00 73.56 311 GLY A N 1
ATOM 2355 C CA . GLY A 1 311 ? 44.509 3.107 -15.193 1.00 73.56 311 GLY A CA 1
ATOM 2356 C C . GLY A 1 311 ? 43.188 2.531 -14.688 1.00 73.56 311 GLY A C 1
ATOM 2357 O O . GLY A 1 311 ? 42.889 1.366 -14.992 1.00 73.56 311 GLY A O 1
ATOM 2358 N N . VAL A 1 312 ? 42.411 3.318 -13.945 1.00 78.81 312 VAL A N 1
ATOM 2359 C CA . VAL A 1 312 ? 41.008 3.063 -13.619 1.00 78.81 312 VAL A CA 1
ATOM 2360 C C . VAL A 1 312 ? 40.170 4.143 -14.321 1.00 78.81 312 VAL A C 1
ATOM 2362 O O . VAL A 1 312 ? 40.569 5.293 -14.300 1.00 78.81 312 VAL A O 1
ATOM 2365 N N . PRO A 1 313 ? 39.065 3.798 -15.008 1.00 81.06 313 PRO A N 1
ATOM 2366 C CA . PRO A 1 313 ? 38.230 4.813 -15.651 1.00 81.06 313 PRO A CA 1
ATOM 2367 C C . PRO A 1 313 ? 37.487 5.708 -14.649 1.00 81.06 313 PRO A C 1
ATOM 2369 O O . PRO A 1 313 ? 37.052 5.185 -13.615 1.00 81.06 313 PRO A O 1
ATOM 2372 N N . ASP A 1 314 ? 37.227 6.980 -14.985 1.00 81.88 314 ASP A N 1
ATOM 2373 C CA . ASP A 1 314 ? 36.606 7.933 -14.044 1.00 81.88 314 ASP A CA 1
ATOM 2374 C C . ASP A 1 314 ? 35.232 7.434 -13.570 1.00 81.88 314 ASP A C 1
ATOM 2376 O O . ASP A 1 314 ? 34.911 7.506 -12.380 1.00 81.88 314 ASP A O 1
ATOM 2380 N N . GLY A 1 315 ? 34.433 6.840 -14.463 1.00 83.31 315 GLY A N 1
ATOM 2381 C CA . GLY A 1 315 ? 33.143 6.224 -14.127 1.00 83.31 315 GLY A CA 1
ATOM 2382 C C . GLY A 1 315 ? 33.215 5.051 -13.145 1.00 83.31 315 GLY A C 1
ATOM 2383 O O . GLY A 1 315 ? 32.236 4.764 -12.450 1.00 83.31 315 GLY A O 1
ATOM 2384 N N . GLN A 1 316 ? 34.369 4.390 -13.025 1.00 84.25 316 GLN A N 1
ATOM 2385 C CA . GLN A 1 316 ? 34.599 3.360 -12.009 1.00 84.25 316 GLN A CA 1
ATOM 2386 C C . GLN A 1 316 ? 35.076 3.962 -10.679 1.00 84.25 316 GLN A C 1
ATOM 2388 O O . GLN A 1 316 ? 34.764 3.422 -9.615 1.00 84.25 316 GLN A O 1
ATOM 2393 N N . GLU A 1 317 ? 35.815 5.065 -10.720 1.00 86.69 317 GLU A N 1
ATOM 2394 C CA . GLU A 1 317 ? 36.267 5.779 -9.525 1.00 86.69 317 GLU A CA 1
ATOM 2395 C C . GLU A 1 317 ? 35.163 6.637 -8.897 1.00 86.69 317 GLU A C 1
ATOM 2397 O O . GLU A 1 317 ? 35.131 6.812 -7.679 1.00 86.69 317 GLU A O 1
ATOM 2402 N N . CYS A 1 318 ? 34.219 7.120 -9.709 1.00 86.94 318 CYS A N 1
ATOM 2403 C CA . CYS A 1 318 ? 33.121 7.992 -9.315 1.00 86.94 318 CYS A CA 1
ATOM 2404 C C . CYS A 1 318 ? 31.762 7.474 -9.811 1.00 86.94 318 CYS A C 1
ATOM 2406 O O . CYS A 1 318 ? 31.192 7.950 -10.796 1.00 86.94 318 CYS A O 1
ATOM 2408 N N . ALA A 1 319 ? 31.216 6.510 -9.067 1.00 83.00 319 ALA A N 1
ATOM 2409 C CA . ALA A 1 319 ? 29.908 5.920 -9.340 1.00 83.00 319 ALA A CA 1
ATOM 2410 C C . ALA A 1 319 ? 28.748 6.946 -9.231 1.00 83.00 319 ALA A C 1
ATOM 2412 O O . ALA A 1 319 ? 28.895 7.975 -8.554 1.00 83.00 319 ALA A O 1
ATOM 2413 N N . PRO A 1 320 ? 27.575 6.667 -9.841 1.00 78.75 320 PRO A N 1
ATOM 2414 C CA . PRO A 1 320 ? 26.454 7.608 -9.924 1.00 78.75 320 PRO A CA 1
ATOM 2415 C C . PRO A 1 320 ? 25.998 8.218 -8.597 1.00 78.75 320 PRO A C 1
ATOM 2417 O O . PRO A 1 320 ? 25.591 9.381 -8.552 1.00 78.75 320 PRO A O 1
ATOM 2420 N N . GLU A 1 321 ? 26.115 7.483 -7.489 1.00 80.06 321 GLU A N 1
ATOM 2421 C CA . GLU A 1 321 ? 25.698 7.962 -6.167 1.00 80.06 321 GLU A CA 1
ATOM 2422 C C . GLU A 1 321 ? 26.582 9.108 -5.631 1.00 80.06 321 GLU A C 1
ATOM 2424 O O . GLU A 1 321 ? 26.191 9.804 -4.689 1.00 80.06 321 GLU A O 1
ATOM 2429 N N . TYR A 1 322 ? 27.760 9.324 -6.229 1.00 84.81 322 TYR A N 1
ATOM 2430 C CA . TYR A 1 322 ? 28.761 10.306 -5.800 1.00 84.81 322 TYR A CA 1
ATOM 2431 C C . TYR A 1 322 ? 28.844 11.548 -6.699 1.00 84.81 322 TYR A C 1
ATOM 2433 O O . TYR A 1 322 ? 29.540 12.509 -6.347 1.00 84.81 322 TYR A O 1
ATOM 2441 N N . TRP A 1 323 ? 28.115 11.590 -7.820 1.00 84.56 323 TRP A N 1
ATOM 2442 C CA . TRP A 1 323 ? 28.153 12.712 -8.768 1.00 84.56 323 TRP A CA 1
ATOM 2443 C C . TRP A 1 323 ? 27.741 14.045 -8.126 1.00 84.56 323 TRP A C 1
ATOM 2445 O O . TRP A 1 323 ? 28.417 15.063 -8.291 1.00 84.56 323 TRP A O 1
ATOM 2455 N N . ASP A 1 324 ? 26.692 14.038 -7.298 1.00 82.81 324 ASP A N 1
ATOM 2456 C CA . ASP A 1 324 ? 26.205 15.232 -6.585 1.00 82.81 324 ASP A CA 1
ATOM 2457 C C . ASP A 1 324 ? 27.185 15.754 -5.523 1.00 82.81 324 ASP A C 1
ATOM 2459 O O . ASP A 1 324 ? 27.121 16.918 -5.108 1.00 82.81 324 ASP A O 1
ATOM 2463 N N . LEU A 1 325 ? 28.100 14.895 -5.079 1.00 85.62 325 LEU A N 1
ATOM 2464 C CA . LEU A 1 325 ? 29.140 15.217 -4.109 1.00 85.62 325 LEU A CA 1
ATOM 2465 C C . LEU A 1 325 ? 30.479 15.541 -4.779 1.00 85.62 325 LEU A C 1
ATOM 2467 O O . LEU A 1 325 ? 31.431 15.867 -4.072 1.00 85.62 325 LEU A O 1
ATOM 2471 N N . GLY A 1 326 ? 30.555 15.487 -6.113 1.00 85.06 326 GLY A N 1
ATOM 2472 C CA . GLY A 1 326 ? 31.797 15.675 -6.859 1.00 85.06 326 GLY A CA 1
ATOM 2473 C C . GLY A 1 326 ? 32.841 14.622 -6.499 1.00 85.06 326 GLY A C 1
ATOM 2474 O O . GLY A 1 326 ? 33.982 14.981 -6.218 1.00 85.06 326 GLY A O 1
ATOM 2475 N N . CYS A 1 327 ? 32.422 13.354 -6.424 1.00 86.56 327 CYS A N 1
ATOM 2476 C CA . CYS A 1 327 ? 33.281 12.197 -6.141 1.00 86.56 327 CYS A CA 1
ATOM 2477 C C . CYS A 1 327 ? 33.921 12.199 -4.739 1.00 86.56 327 CYS A C 1
ATOM 2479 O O . CYS A 1 327 ? 34.841 11.440 -4.450 1.00 86.56 327 CYS A O 1
ATOM 2481 N N . VAL A 1 328 ? 33.436 13.045 -3.824 1.00 85.81 328 VAL A N 1
ATOM 2482 C CA . VAL A 1 328 ? 33.898 13.048 -2.432 1.00 85.81 328 VAL A CA 1
ATOM 2483 C C . VAL A 1 328 ? 33.402 11.787 -1.722 1.00 85.81 328 VAL A C 1
ATOM 2485 O O . VAL A 1 328 ? 32.211 11.491 -1.751 1.00 85.81 328 VAL A O 1
ATOM 2488 N N . ASP A 1 329 ? 34.317 11.102 -1.030 1.00 83.75 329 ASP A N 1
ATOM 2489 C CA . ASP A 1 329 ? 34.092 9.834 -0.315 1.00 83.75 329 ASP A CA 1
ATOM 2490 C C . ASP A 1 329 ? 33.797 8.617 -1.221 1.00 83.75 329 ASP A C 1
ATOM 2492 O O . ASP A 1 329 ? 33.345 7.586 -0.715 1.00 83.75 329 ASP A O 1
ATOM 2496 N N . ALA A 1 330 ? 34.067 8.718 -2.528 1.00 85.25 330 ALA A N 1
ATOM 2497 C CA . ALA A 1 330 ? 34.097 7.560 -3.418 1.00 85.25 330 ALA A CA 1
ATOM 2498 C C . ALA A 1 330 ? 35.302 6.644 -3.105 1.00 85.25 330 ALA A C 1
ATOM 2500 O O . ALA A 1 330 ? 36.229 7.035 -2.387 1.00 85.25 330 ALA A O 1
ATOM 2501 N N . ASP A 1 331 ? 35.256 5.399 -3.591 1.00 81.19 331 ASP A N 1
ATOM 2502 C CA . ASP A 1 331 ? 36.306 4.400 -3.338 1.00 81.19 331 ASP A CA 1
ATOM 2503 C C . ASP A 1 331 ? 37.625 4.720 -4.077 1.00 81.19 331 ASP A C 1
ATOM 2505 O O . ASP A 1 331 ? 38.684 4.311 -3.594 1.00 81.19 331 ASP A O 1
ATOM 2509 N N . GLY A 1 332 ? 37.555 5.452 -5.199 1.00 84.38 332 GLY A N 1
ATOM 2510 C CA . GLY A 1 332 ? 38.683 5.999 -5.967 1.00 84.38 332 GLY A CA 1
ATOM 2511 C C . GLY A 1 332 ? 38.561 7.515 -6.149 1.00 84.38 332 GLY A C 1
ATOM 2512 O O . GLY A 1 332 ? 37.613 8.134 -5.644 1.00 84.38 332 GLY A O 1
ATOM 2513 N N . ASN A 1 333 ? 39.517 8.129 -6.837 1.00 88.81 333 ASN A N 1
ATOM 2514 C CA . ASN A 1 333 ? 39.549 9.566 -7.053 1.00 88.81 333 ASN A CA 1
ATOM 2515 C C . ASN A 1 333 ? 40.031 9.878 -8.479 1.00 88.81 333 ASN A C 1
ATOM 2517 O O . ASN A 1 333 ? 41.243 9.913 -8.665 1.00 88.81 333 ASN A O 1
ATOM 2521 N N . PRO A 1 334 ? 39.129 10.326 -9.385 1.00 89.75 334 PRO A N 1
ATOM 2522 C CA . PRO A 1 334 ? 39.422 10.649 -10.798 1.00 89.75 334 PRO A CA 1
ATOM 2523 C C . PRO A 1 334 ? 40.513 11.706 -11.072 1.00 89.75 334 PRO A C 1
ATOM 2525 O O . PRO A 1 334 ? 40.691 12.197 -12.188 1.00 89.75 334 PRO A O 1
ATOM 2528 N N . TRP A 1 335 ? 41.162 12.208 -10.023 1.00 91.25 335 TRP A N 1
ATOM 2529 C CA . TRP A 1 335 ? 42.182 13.247 -10.068 1.00 91.25 335 TRP A CA 1
ATOM 2530 C C . TRP A 1 335 ? 43.444 12.900 -9.251 1.00 91.25 335 TRP A C 1
ATOM 2532 O O . TRP A 1 335 ? 44.309 13.779 -9.097 1.00 91.25 335 TRP A O 1
ATOM 2542 N N . ASP A 1 336 ? 43.554 11.702 -8.667 1.00 88.81 336 ASP A N 1
ATOM 2543 C CA . ASP A 1 336 ? 44.760 11.217 -7.985 1.00 88.81 336 ASP A CA 1
ATOM 2544 C C . ASP A 1 336 ? 45.207 9.822 -8.469 1.00 88.81 336 ASP A C 1
ATOM 2546 O O . ASP A 1 336 ? 44.883 8.832 -7.824 1.00 88.81 336 ASP A O 1
ATOM 2550 N N . PRO A 1 337 ? 46.168 9.738 -9.413 1.00 84.56 337 PRO A N 1
ATOM 2551 C CA . PRO A 1 337 ? 46.538 8.482 -10.079 1.00 84.56 337 PRO A CA 1
ATOM 2552 C C . PRO A 1 337 ? 47.318 7.497 -9.180 1.00 84.56 337 PRO A C 1
ATOM 2554 O O . PRO A 1 337 ? 48.034 6.609 -9.650 1.00 84.56 337 PRO A O 1
ATOM 2557 N N . ASN A 1 338 ? 47.366 7.750 -7.868 1.00 83.12 338 ASN A N 1
ATOM 2558 C CA . ASN A 1 338 ? 48.105 6.969 -6.877 1.00 83.12 338 ASN A CA 1
ATOM 2559 C C . ASN A 1 338 ? 47.200 6.146 -5.950 1.00 83.12 338 ASN A C 1
ATOM 2561 O O . ASN A 1 338 ? 47.748 5.358 -5.168 1.00 83.12 338 ASN A O 1
ATOM 2565 N N . ASP A 1 339 ? 45.883 6.369 -5.945 1.00 82.69 339 ASP A N 1
ATOM 2566 C CA . ASP A 1 339 ? 44.934 5.533 -5.197 1.00 82.69 339 ASP A CA 1
ATOM 2567 C C . ASP A 1 339 ? 44.301 4.416 -6.045 1.00 82.69 339 ASP A C 1
ATOM 2569 O O . ASP A 1 339 ? 43.666 3.512 -5.495 1.00 82.69 339 ASP A O 1
ATOM 2573 N N . ASP A 1 340 ? 44.659 4.387 -7.327 1.00 78.12 340 ASP A N 1
ATOM 2574 C CA . ASP A 1 340 ? 44.406 3.317 -8.281 1.00 78.12 340 ASP A CA 1
ATOM 2575 C C . ASP A 1 340 ? 45.191 2.016 -8.043 1.00 78.12 340 ASP A C 1
ATOM 2577 O O . ASP A 1 340 ? 45.760 1.701 -6.988 1.00 78.12 340 ASP A O 1
ATOM 2581 N N . ILE A 1 341 ? 45.215 1.192 -9.088 1.00 67.44 341 ILE A N 1
ATOM 2582 C CA . ILE A 1 341 ? 45.929 -0.069 -9.158 1.00 67.44 341 ILE A CA 1
ATOM 2583 C C . ILE A 1 341 ? 47.445 0.186 -9.152 1.00 67.44 341 ILE A C 1
ATOM 2585 O O . ILE A 1 341 ? 48.007 0.760 -10.078 1.00 67.44 341 ILE A O 1
ATOM 2589 N N . ASP A 1 342 ? 48.142 -0.364 -8.150 1.00 60.44 342 ASP A N 1
ATOM 2590 C CA . ASP A 1 342 ? 49.609 -0.439 -8.117 1.00 60.44 342 ASP A CA 1
ATOM 2591 C C . ASP A 1 342 ? 50.162 -0.985 -9.456 1.00 60.44 342 ASP A C 1
ATOM 2593 O O . ASP A 1 342 ? 49.875 -2.132 -9.827 1.00 60.44 342 ASP A O 1
ATOM 2597 N N . ASP A 1 343 ? 51.029 -0.183 -10.090 1.00 53.31 343 ASP A N 1
ATOM 2598 C CA . ASP A 1 343 ? 51.717 -0.250 -11.403 1.00 53.31 343 ASP A CA 1
ATOM 2599 C C . ASP A 1 343 ? 52.200 -1.625 -11.936 1.00 53.31 343 ASP A C 1
ATOM 2601 O O . ASP A 1 343 ? 52.822 -1.711 -12.994 1.00 53.31 343 ASP A O 1
ATOM 2605 N N . ASN A 1 344 ? 52.035 -2.733 -11.208 1.00 49.66 344 ASN A N 1
ATOM 2606 C CA . ASN A 1 344 ? 52.561 -4.041 -11.596 1.00 49.66 344 ASN A CA 1
ATOM 2607 C C . ASN A 1 344 ? 51.767 -5.280 -11.150 1.00 49.66 344 ASN A C 1
ATOM 2609 O O . ASN A 1 344 ? 52.301 -6.386 -11.297 1.00 49.66 344 ASN A O 1
ATOM 2613 N N . MET A 1 345 ? 50.545 -5.183 -10.607 1.00 50.69 345 MET A N 1
ATOM 2614 C CA . MET A 1 345 ? 49.847 -6.396 -10.141 1.00 50.69 345 MET A CA 1
ATOM 2615 C C . MET A 1 345 ? 48.351 -6.452 -10.462 1.00 50.69 345 MET A C 1
ATOM 2617 O O . MET A 1 345 ? 47.506 -6.142 -9.635 1.00 50.69 345 MET A O 1
ATOM 2621 N N . LEU A 1 346 ? 48.028 -7.048 -11.612 1.00 48.62 346 LEU A N 1
ATOM 2622 C CA . LEU A 1 346 ? 46.707 -7.618 -11.870 1.00 48.62 346 LEU A CA 1
ATOM 2623 C C . LEU A 1 346 ? 46.649 -9.041 -11.277 1.00 48.62 346 LEU A C 1
ATOM 2625 O O . LEU A 1 346 ? 47.281 -9.965 -11.801 1.00 48.62 346 LEU A O 1
ATOM 2629 N N . TYR A 1 347 ? 45.937 -9.234 -10.161 1.00 48.44 347 TYR A N 1
ATOM 2630 C CA . TYR A 1 347 ? 45.804 -10.542 -9.498 1.00 48.44 347 TYR A CA 1
ATOM 2631 C C . TYR A 1 347 ? 44.407 -11.135 -9.732 1.00 48.44 347 TYR A C 1
ATOM 2633 O O . TYR A 1 347 ? 43.437 -10.737 -9.096 1.00 48.44 347 TYR A O 1
ATOM 2641 N N . PHE A 1 348 ? 44.294 -12.133 -10.613 1.00 47.81 348 PHE A N 1
ATOM 2642 C CA . PHE A 1 348 ? 43.050 -12.891 -10.788 1.00 47.81 348 PHE A CA 1
ATOM 2643 C C . PHE A 1 348 ? 43.028 -14.116 -9.870 1.00 47.81 348 PHE A C 1
ATOM 2645 O O . PHE A 1 348 ? 43.854 -15.024 -10.007 1.00 47.81 348 PHE A O 1
ATOM 2652 N N . VAL A 1 349 ? 42.052 -14.184 -8.962 1.00 48.19 349 VAL A N 1
ATOM 2653 C CA . VAL A 1 349 ? 41.803 -15.369 -8.128 1.00 48.19 349 VAL A CA 1
ATOM 2654 C C . VAL A 1 349 ? 40.568 -16.098 -8.649 1.00 48.19 349 VAL A C 1
ATOM 2656 O O . VAL A 1 349 ? 39.441 -15.676 -8.425 1.00 48.19 349 VAL A O 1
ATOM 2659 N N . ALA A 1 350 ? 40.772 -17.231 -9.320 1.00 53.19 350 ALA A N 1
ATOM 2660 C CA . ALA A 1 350 ? 39.687 -18.135 -9.691 1.00 53.19 350 ALA A CA 1
ATOM 2661 C C . ALA A 1 350 ? 39.525 -19.218 -8.612 1.00 53.19 350 ALA A C 1
ATOM 2663 O O . ALA A 1 350 ? 40.298 -20.179 -8.557 1.00 53.19 350 ALA A O 1
ATOM 2664 N N . GLN A 1 351 ? 38.524 -19.071 -7.741 1.00 54.31 351 GLN A N 1
ATOM 2665 C CA . GLN A 1 351 ? 38.183 -20.073 -6.732 1.00 54.31 351 GLN A CA 1
ATOM 2666 C C . GLN A 1 351 ? 36.948 -20.862 -7.174 1.00 54.31 351 GLN A C 1
ATOM 2668 O O . GLN A 1 351 ? 35.861 -20.314 -7.317 1.00 54.31 351 GLN A O 1
ATOM 2673 N N . ASN A 1 352 ? 37.101 -22.171 -7.388 1.00 58.44 352 ASN A N 1
ATOM 2674 C CA . ASN A 1 352 ? 35.972 -23.013 -7.771 1.00 58.44 352 ASN A CA 1
ATOM 2675 C C . ASN A 1 352 ? 35.043 -23.264 -6.568 1.00 58.44 352 ASN A C 1
ATOM 2677 O O . ASN A 1 352 ? 35.406 -23.996 -5.645 1.00 58.44 352 ASN A O 1
ATOM 2681 N N . THR A 1 353 ? 33.838 -22.700 -6.604 1.00 62.53 353 THR A N 1
ATOM 2682 C CA . THR A 1 353 ? 32.782 -22.892 -5.595 1.00 62.53 353 THR A CA 1
ATOM 2683 C C . THR A 1 353 ? 31.769 -23.980 -5.979 1.00 62.53 353 THR A C 1
ATOM 2685 O O . THR A 1 353 ? 30.883 -24.301 -5.189 1.00 62.53 353 THR A O 1
ATOM 2688 N N . SER A 1 354 ? 31.911 -24.598 -7.160 1.00 59.94 354 SER A N 1
ATOM 2689 C CA . SER A 1 354 ? 30.944 -25.536 -7.744 1.00 59.94 354 SER A CA 1
ATOM 2690 C C . SER A 1 354 ? 31.483 -26.973 -7.872 1.00 59.94 354 SER A C 1
ATOM 2692 O O . SER A 1 354 ? 32.668 -27.215 -8.129 1.00 59.94 354 SER A O 1
ATOM 2694 N N . SER A 1 355 ? 30.608 -27.973 -7.722 1.00 62.59 355 SER A N 1
ATOM 2695 C CA . SER A 1 355 ? 30.944 -29.375 -8.007 1.00 62.59 355 SER A CA 1
ATOM 2696 C C . SER A 1 355 ? 30.714 -29.693 -9.488 1.00 62.59 355 SER A C 1
ATOM 2698 O O . SER A 1 355 ? 29.569 -29.677 -9.933 1.00 62.59 355 SER A O 1
ATOM 2700 N N . GLY A 1 356 ? 31.770 -30.031 -10.238 1.00 60.62 356 GLY A N 1
ATOM 2701 C CA . GLY A 1 356 ? 31.651 -30.460 -11.644 1.00 60.62 356 GLY A CA 1
ATOM 2702 C C . GLY A 1 356 ? 32.687 -29.886 -12.614 1.00 60.62 356 GLY A C 1
ATOM 2703 O O . GLY A 1 356 ? 32.733 -30.320 -13.761 1.00 60.62 356 GLY A O 1
ATOM 2704 N N . VAL A 1 357 ? 33.536 -28.956 -12.172 1.00 60.59 357 VAL A N 1
ATOM 2705 C CA . VAL A 1 357 ? 34.625 -28.417 -13.002 1.00 60.59 357 VAL A CA 1
ATOM 2706 C C . VAL A 1 357 ? 35.681 -29.498 -13.245 1.00 60.59 357 VAL A C 1
ATOM 2708 O O . VAL A 1 357 ? 36.216 -30.074 -12.297 1.00 60.59 357 VAL A O 1
ATOM 2711 N N . ASP A 1 358 ? 35.973 -29.775 -14.516 1.00 63.66 358 ASP A N 1
ATOM 2712 C CA . ASP A 1 358 ? 37.014 -30.711 -14.945 1.00 63.66 358 ASP A CA 1
ATOM 2713 C C . ASP A 1 358 ? 38.387 -30.007 -14.942 1.00 63.66 358 ASP A C 1
ATOM 2715 O O . ASP A 1 358 ? 38.651 -29.188 -15.825 1.00 63.66 358 ASP A O 1
ATOM 2719 N N . PRO A 1 359 ? 39.289 -30.328 -13.993 1.00 64.25 359 PRO A N 1
ATOM 2720 C CA . PRO A 1 359 ? 40.580 -29.655 -13.845 1.00 64.25 359 PRO A CA 1
ATOM 2721 C C . PRO A 1 359 ? 41.589 -30.021 -14.945 1.00 64.25 359 PRO A C 1
ATOM 2723 O O . PRO A 1 359 ? 42.730 -29.566 -14.911 1.00 64.25 359 PRO A O 1
ATOM 2726 N N . THR A 1 360 ? 41.218 -30.896 -15.885 1.00 67.31 360 THR A N 1
ATOM 2727 C CA . THR A 1 360 ? 42.070 -31.284 -17.016 1.00 67.31 360 THR A CA 1
ATOM 2728 C C . THR A 1 360 ? 41.816 -30.455 -18.273 1.00 67.31 360 THR A C 1
ATOM 2730 O O . THR A 1 360 ? 42.560 -30.587 -19.250 1.00 67.31 360 THR A O 1
ATOM 2733 N N . GLN A 1 361 ? 40.798 -29.588 -18.258 1.00 62.69 361 GLN A N 1
ATOM 2734 C CA . GLN A 1 361 ? 40.557 -28.653 -19.347 1.00 62.69 361 GLN A CA 1
ATOM 2735 C C . GLN A 1 361 ? 41.616 -27.551 -19.363 1.00 62.69 361 GLN A C 1
ATOM 2737 O O . GLN A 1 361 ? 42.105 -27.092 -18.334 1.00 62.69 361 GLN A O 1
ATOM 2742 N N . LYS A 1 362 ? 41.999 -27.143 -20.571 1.00 63.41 362 LYS A N 1
ATOM 2743 C CA . LYS A 1 362 ? 42.939 -26.044 -20.766 1.00 63.41 362 LYS A CA 1
ATOM 2744 C C . LYS A 1 362 ? 42.199 -24.736 -20.556 1.00 63.41 362 LYS A C 1
ATOM 2746 O O . LYS A 1 362 ? 41.252 -24.443 -21.282 1.00 63.41 362 LYS A O 1
ATOM 2751 N N . HIS A 1 363 ? 42.652 -23.967 -19.579 1.00 61.56 363 HIS A N 1
ATOM 2752 C CA . HIS A 1 363 ? 42.118 -22.647 -19.296 1.00 61.56 363 HIS A CA 1
ATOM 2753 C C . HIS A 1 363 ? 42.925 -21.605 -20.068 1.00 61.56 363 HIS A C 1
ATOM 2755 O O . HIS A 1 363 ? 44.154 -21.659 -20.116 1.00 61.56 363 HIS A O 1
ATOM 2761 N N . TYR A 1 364 ? 42.225 -20.668 -20.691 1.00 59.78 364 TYR A N 1
ATOM 2762 C CA . TYR A 1 364 ? 42.812 -19.553 -21.424 1.00 59.78 364 TYR A CA 1
ATOM 2763 C C . TYR A 1 364 ? 42.266 -18.268 -20.820 1.00 59.78 364 TYR A C 1
ATOM 2765 O O . TYR A 1 364 ? 41.081 -18.213 -20.496 1.00 59.78 364 TYR A O 1
ATOM 2773 N N . TRP A 1 365 ? 43.107 -17.248 -20.704 1.00 57.53 365 TRP A N 1
ATOM 2774 C CA . TRP A 1 365 ? 42.642 -15.890 -20.438 1.00 57.53 365 TRP A CA 1
ATOM 2775 C C . TRP A 1 365 ? 42.757 -15.055 -21.707 1.00 57.53 365 TRP A C 1
ATOM 2777 O O . TRP A 1 365 ? 43.542 -15.347 -22.618 1.00 57.53 365 TRP A O 1
ATOM 2787 N N . ARG A 1 366 ? 41.932 -14.016 -21.742 1.00 49.72 366 ARG A N 1
ATOM 2788 C CA . ARG A 1 366 ? 41.905 -12.976 -22.757 1.00 49.72 366 ARG A CA 1
ATOM 2789 C C . ARG A 1 366 ? 41.809 -11.654 -22.013 1.00 49.72 366 ARG A C 1
ATOM 2791 O O . ARG A 1 366 ? 41.022 -11.544 -21.082 1.00 49.72 366 ARG A O 1
ATOM 2798 N N . TRP A 1 367 ? 42.576 -10.676 -22.460 1.00 52.91 367 TRP A N 1
ATOM 2799 C CA . TRP A 1 367 ? 42.405 -9.283 -22.081 1.00 52.91 367 TRP A CA 1
ATOM 2800 C C . TRP A 1 367 ? 41.912 -8.513 -23.305 1.00 52.91 367 TRP A C 1
ATOM 2802 O O . TRP A 1 367 ? 42.225 -8.874 -24.448 1.00 52.91 367 TRP A O 1
ATOM 2812 N N . HIS A 1 368 ? 41.064 -7.525 -23.065 1.00 46.94 368 HIS A N 1
ATOM 2813 C CA . HIS A 1 368 ? 40.619 -6.574 -24.067 1.00 46.94 368 HIS A CA 1
ATOM 2814 C C . HIS A 1 368 ? 41.339 -5.270 -23.757 1.00 46.94 368 HIS A C 1
ATOM 2816 O O . HIS A 1 368 ? 41.058 -4.677 -22.725 1.00 46.94 368 HIS A O 1
ATOM 2822 N N . THR A 1 369 ? 42.266 -4.846 -24.612 1.00 45.59 369 THR A N 1
ATOM 2823 C CA . THR A 1 369 ? 42.687 -3.448 -24.611 1.00 45.59 369 THR A CA 1
ATOM 2824 C C . THR A 1 369 ? 41.958 -2.662 -25.667 1.00 45.59 369 THR A C 1
ATOM 2826 O O . THR A 1 369 ? 41.834 -3.066 -26.830 1.00 45.59 369 THR A O 1
ATOM 2829 N N . TYR A 1 370 ? 41.486 -1.511 -25.226 1.00 47.47 370 TYR A N 1
ATOM 2830 C CA . TYR A 1 370 ? 40.870 -0.469 -26.015 1.00 47.47 370 TYR A CA 1
ATOM 2831 C C . TYR A 1 370 ? 41.969 0.327 -26.740 1.00 47.47 370 TYR A C 1
ATOM 2833 O O . TYR A 1 370 ? 42.235 1.479 -26.450 1.00 47.47 370 TYR A O 1
ATOM 2841 N N . ASP A 1 371 ? 42.664 -0.310 -27.688 1.00 46.50 371 ASP A N 1
ATOM 2842 C CA . ASP A 1 371 ? 43.888 0.253 -28.291 1.00 46.50 371 ASP A CA 1
ATOM 2843 C C . ASP A 1 371 ? 43.640 1.299 -29.402 1.00 46.50 371 ASP A C 1
ATOM 2845 O O . ASP A 1 371 ? 44.592 1.797 -30.009 1.00 46.50 371 ASP A O 1
ATOM 2849 N N . SER A 1 372 ? 42.386 1.619 -29.748 1.00 46.19 372 SER A N 1
ATOM 2850 C CA . SER A 1 372 ? 42.109 2.700 -30.706 1.00 46.19 372 SER A CA 1
ATOM 2851 C C . SER A 1 372 ? 40.691 3.262 -30.617 1.00 46.19 372 SER A C 1
ATOM 2853 O O . SER A 1 372 ? 39.718 2.540 -30.848 1.00 46.19 372 SER A O 1
ATOM 2855 N N . TYR A 1 373 ? 40.593 4.571 -30.393 1.00 48.28 373 TYR A N 1
ATOM 2856 C CA . TYR A 1 373 ? 39.349 5.331 -30.454 1.00 48.28 373 TYR A CA 1
ATOM 2857 C C . TYR A 1 373 ? 38.817 5.397 -31.895 1.00 48.28 373 TYR A C 1
ATOM 2859 O O . TYR A 1 373 ? 39.524 5.820 -32.817 1.00 48.28 373 TYR A O 1
ATOM 2867 N N . THR A 1 374 ? 37.575 4.952 -32.119 1.00 47.81 374 THR A N 1
ATOM 2868 C CA . THR A 1 374 ? 36.964 4.885 -33.466 1.00 47.81 374 THR A CA 1
ATOM 2869 C C . THR A 1 374 ? 36.081 6.087 -33.809 1.00 47.81 374 THR A C 1
ATOM 2871 O O . THR A 1 374 ? 35.552 6.159 -34.920 1.00 47.81 374 THR A O 1
ATOM 2874 N N . GLY A 1 375 ? 35.968 7.057 -32.896 1.00 45.31 375 GLY A N 1
ATOM 2875 C CA . GLY A 1 375 ? 35.151 8.263 -33.058 1.00 45.31 375 GLY A CA 1
ATOM 2876 C C . GLY A 1 375 ? 33.707 8.143 -32.562 1.00 45.31 375 GLY A C 1
ATOM 2877 O O . GLY A 1 375 ? 32.963 9.101 -32.729 1.00 45.31 375 GLY A O 1
ATOM 2878 N N . VAL A 1 376 ? 33.316 6.987 -32.015 1.00 40.66 376 VAL A N 1
ATOM 2879 C CA . VAL A 1 376 ? 32.031 6.746 -31.316 1.00 40.66 376 VAL A CA 1
ATOM 2880 C C . VAL A 1 376 ? 32.145 5.725 -30.169 1.00 40.66 376 VAL A C 1
ATOM 2882 O O . VAL A 1 376 ? 31.211 5.572 -29.405 1.00 40.66 376 VAL A O 1
ATOM 2885 N N . SER A 1 377 ? 33.245 4.965 -30.094 1.00 38.72 377 SER A N 1
ATOM 2886 C CA . SER A 1 377 ? 33.567 3.997 -29.033 1.00 38.72 377 SER A CA 1
ATOM 2887 C C . SER A 1 377 ? 35.018 3.523 -29.225 1.00 38.72 377 SER A C 1
ATOM 2889 O O . SER A 1 377 ? 35.611 3.702 -30.306 1.00 38.72 377 SER A O 1
ATOM 2891 N N . TRP A 1 378 ? 35.606 2.888 -28.217 1.00 48.47 378 TRP A N 1
ATOM 2892 C CA . TRP A 1 378 ? 36.913 2.255 -28.322 1.00 48.47 378 TRP A CA 1
ATOM 2893 C C . TRP A 1 378 ? 36.834 0.892 -29.024 1.00 48.47 378 TRP A C 1
ATOM 2895 O O . TRP A 1 378 ? 36.199 -0.062 -28.580 1.00 48.47 378 TRP A O 1
ATOM 2905 N N . GLY A 1 379 ? 37.514 0.778 -30.165 1.00 44.31 379 GLY A N 1
ATOM 2906 C CA . GLY A 1 379 ? 37.516 -0.434 -30.976 1.00 44.31 379 GLY A CA 1
ATOM 2907 C C . GLY A 1 379 ? 38.593 -1.427 -30.545 1.00 44.31 379 GLY A C 1
ATOM 2908 O O . GLY A 1 379 ? 39.776 -1.094 -30.487 1.00 44.31 379 GLY A O 1
ATOM 2909 N N . VAL A 1 380 ? 38.202 -2.691 -30.351 1.00 45.47 380 VAL A N 1
ATOM 2910 C CA . VAL A 1 380 ? 39.132 -3.812 -30.138 1.00 45.47 380 VAL A CA 1
ATOM 2911 C C . VAL A 1 380 ? 39.944 -4.065 -31.413 1.00 45.47 380 VAL A C 1
ATOM 2913 O O . VAL A 1 380 ? 39.414 -4.535 -32.428 1.00 45.47 380 VAL A O 1
ATOM 2916 N N . ASN A 1 381 ? 41.259 -3.841 -31.369 1.00 45.34 381 ASN A N 1
ATOM 2917 C CA . ASN A 1 381 ? 42.145 -4.234 -32.461 1.00 45.34 381 ASN A CA 1
ATOM 2918 C C . ASN A 1 381 ? 42.332 -5.763 -32.478 1.00 45.34 381 ASN A C 1
ATOM 2920 O O . ASN A 1 381 ? 43.223 -6.333 -31.850 1.00 45.34 381 ASN A O 1
ATOM 2924 N N . THR A 1 382 ? 41.498 -6.447 -33.263 1.00 47.72 382 THR A N 1
ATOM 2925 C CA . THR A 1 382 ? 41.481 -7.918 -33.387 1.00 47.72 382 THR A CA 1
ATOM 2926 C C . THR A 1 382 ? 42.787 -8.547 -33.903 1.00 47.72 382 THR A C 1
ATOM 2928 O O . THR A 1 382 ? 42.920 -9.772 -33.897 1.00 47.72 382 THR A O 1
ATOM 2931 N N . THR A 1 383 ? 43.773 -7.750 -34.331 1.00 50.12 383 THR A N 1
ATOM 2932 C CA . THR A 1 383 ? 45.085 -8.252 -34.773 1.00 50.12 383 THR A CA 1
ATOM 2933 C C . THR A 1 383 ? 46.109 -8.431 -33.643 1.00 50.12 383 THR A C 1
ATOM 2935 O O . THR A 1 383 ? 47.109 -9.115 -33.858 1.00 50.12 383 THR A O 1
ATOM 2938 N N . LEU A 1 384 ? 45.843 -7.906 -32.438 1.00 48.56 384 LEU A N 1
ATOM 2939 C CA . LEU A 1 384 ? 46.671 -8.064 -31.225 1.00 48.56 384 LEU A CA 1
ATOM 2940 C C . LEU A 1 384 ? 46.243 -9.254 -30.335 1.00 48.56 384 LEU A C 1
ATOM 2942 O O . LEU A 1 384 ? 46.764 -9.458 -29.242 1.00 48.56 384 LEU A O 1
ATOM 2946 N N . VAL A 1 385 ? 45.311 -10.081 -30.816 1.00 50.78 385 VAL A N 1
ATOM 2947 C CA . VAL A 1 385 ? 44.660 -11.155 -30.052 1.00 50.78 385 VAL A CA 1
ATOM 2948 C C . VAL A 1 385 ? 45.593 -12.357 -29.851 1.00 50.78 385 VAL A C 1
ATOM 2950 O O . VAL A 1 385 ? 45.894 -13.094 -30.792 1.00 50.78 385 VAL A O 1
ATOM 2953 N N . GLY A 1 386 ? 46.005 -12.600 -28.605 1.00 54.22 386 GLY A N 1
ATOM 2954 C CA . GLY A 1 386 ? 46.692 -13.822 -28.185 1.00 54.22 386 GLY A CA 1
ATOM 2955 C C . GLY A 1 386 ? 45.845 -14.627 -27.201 1.00 54.22 386 GLY A C 1
ATOM 2956 O O . GLY A 1 386 ? 45.529 -14.139 -26.123 1.00 54.22 386 GLY A O 1
ATOM 2957 N N . TYR A 1 387 ? 45.498 -15.871 -27.542 1.00 56.69 387 TYR A N 1
ATOM 2958 C CA . TYR A 1 387 ? 45.026 -16.838 -26.548 1.00 56.69 387 TYR A CA 1
ATOM 2959 C C . TYR A 1 387 ? 46.237 -17.361 -25.783 1.00 56.69 387 TYR A C 1
ATOM 2961 O O . TYR A 1 387 ? 47.017 -18.150 -26.327 1.00 56.69 387 TYR A O 1
ATOM 2969 N N . THR A 1 388 ? 46.394 -16.942 -24.531 1.00 62.09 388 THR A N 1
ATOM 2970 C CA . THR A 1 388 ? 47.494 -17.413 -23.690 1.00 62.09 388 THR A CA 1
ATOM 2971 C C . THR A 1 388 ? 46.958 -18.440 -22.697 1.00 62.09 388 THR A C 1
ATOM 2973 O O . THR A 1 388 ? 46.032 -18.180 -21.933 1.00 62.09 388 THR A O 1
ATOM 2976 N N . GLU A 1 389 ? 47.495 -19.659 -22.767 1.00 65.06 389 GLU A N 1
ATOM 2977 C CA . GLU A 1 389 ? 47.120 -20.761 -21.873 1.00 65.06 389 GLU A CA 1
ATOM 2978 C C . GLU A 1 389 ? 47.591 -20.440 -20.448 1.00 65.06 389 GLU A C 1
ATOM 2980 O O . GLU A 1 389 ? 48.768 -20.140 -20.236 1.00 65.06 389 GLU A O 1
ATOM 2985 N N . MET A 1 390 ? 46.673 -20.499 -19.484 1.00 61.69 390 MET A N 1
ATOM 2986 C CA . MET A 1 390 ? 46.968 -20.314 -18.065 1.00 61.69 390 MET A CA 1
ATOM 2987 C C . MET A 1 390 ? 47.307 -21.646 -17.403 1.00 61.69 390 MET A C 1
ATOM 2989 O O . MET A 1 390 ? 46.776 -22.700 -17.757 1.00 61.69 390 MET A O 1
ATOM 2993 N N . TYR A 1 391 ? 48.129 -21.581 -16.363 1.00 67.75 391 TYR A N 1
ATOM 2994 C CA . TYR A 1 391 ? 48.358 -22.670 -15.418 1.00 67.75 391 TYR A CA 1
ATOM 2995 C C . TYR A 1 391 ? 48.430 -22.111 -13.985 1.00 67.75 391 TYR A C 1
ATOM 2997 O O . TYR A 1 391 ? 48.573 -20.902 -13.812 1.00 67.75 391 TYR A O 1
ATOM 3005 N N . PRO A 1 392 ? 48.301 -22.937 -12.933 1.00 63.19 392 PRO A N 1
ATOM 3006 C CA . PRO A 1 392 ? 48.454 -22.462 -11.556 1.00 63.19 392 PRO A CA 1
ATOM 3007 C C . PRO A 1 392 ? 49.806 -21.752 -11.351 1.00 63.19 392 PRO A C 1
ATOM 3009 O O . PRO A 1 392 ? 50.827 -22.268 -11.804 1.00 63.19 392 PRO A O 1
ATOM 3012 N N . GLU A 1 393 ? 49.802 -20.589 -10.683 1.00 64.06 393 GLU A N 1
ATOM 3013 C CA . GLU A 1 393 ? 50.974 -19.701 -10.479 1.00 64.06 393 GLU A CA 1
ATOM 3014 C C . GLU A 1 393 ? 51.549 -19.054 -11.761 1.00 64.06 393 GLU A C 1
ATOM 3016 O O . GLU A 1 393 ? 52.705 -18.631 -11.800 1.00 64.06 393 GLU A O 1
ATOM 3021 N N . TRP A 1 394 ? 50.761 -18.978 -12.834 1.00 64.12 394 TRP A N 1
ATOM 3022 C CA . TRP A 1 394 ? 51.151 -18.340 -14.092 1.00 64.12 394 TRP A CA 1
ATOM 3023 C C . TRP A 1 394 ? 51.187 -16.801 -13.996 1.00 64.12 394 TRP A C 1
ATOM 3025 O O . TRP A 1 394 ? 50.317 -16.192 -13.378 1.00 64.12 394 TRP A O 1
ATOM 3035 N N . SER A 1 395 ? 52.173 -16.180 -14.654 1.00 57.75 395 SER A N 1
ATOM 3036 C CA . SER A 1 395 ? 52.269 -14.730 -14.872 1.00 57.75 395 SER A CA 1
ATOM 3037 C C . SER A 1 395 ? 52.744 -14.421 -16.297 1.00 57.75 395 SER A C 1
ATOM 3039 O O . SER A 1 395 ? 53.402 -15.245 -16.942 1.00 57.75 395 SER A O 1
ATOM 3041 N N . THR A 1 396 ? 52.419 -13.230 -16.803 1.00 55.88 396 THR A N 1
ATOM 3042 C CA . THR A 1 396 ? 52.831 -12.751 -18.131 1.00 55.88 396 THR A CA 1
ATOM 3043 C C . THR A 1 396 ? 53.238 -11.286 -18.095 1.00 55.88 396 THR A C 1
ATOM 3045 O O . THR A 1 396 ? 52.829 -10.549 -17.209 1.00 55.88 396 THR A O 1
ATOM 3048 N N . LEU A 1 397 ? 54.023 -10.882 -19.095 1.00 48.94 397 LEU A N 1
ATOM 3049 C CA . LEU A 1 397 ? 54.347 -9.484 -19.405 1.00 48.94 397 LEU A CA 1
ATOM 3050 C C . LEU A 1 397 ? 53.754 -9.047 -20.759 1.00 48.94 397 LEU A C 1
ATOM 3052 O O . LEU A 1 397 ? 54.071 -7.975 -21.262 1.00 48.94 397 LEU A O 1
ATOM 3056 N N . GLN A 1 398 ? 52.965 -9.906 -21.415 1.00 46.25 398 GLN A N 1
ATOM 3057 C CA . GLN A 1 398 ? 52.213 -9.515 -22.607 1.00 46.25 398 GLN A CA 1
ATOM 3058 C C . GLN A 1 398 ? 50.992 -8.705 -22.182 1.00 46.25 398 GLN A C 1
ATOM 3060 O O . GLN A 1 398 ? 50.167 -9.231 -21.441 1.00 46.25 398 GLN A O 1
ATOM 3065 N N . GLY A 1 399 ? 50.881 -7.484 -22.705 1.00 48.88 399 GLY A N 1
ATOM 3066 C CA . GLY A 1 399 ? 49.735 -6.613 -22.465 1.00 48.88 399 GLY A CA 1
ATOM 3067 C C . GLY A 1 399 ? 49.847 -5.704 -21.245 1.00 48.88 399 GLY A C 1
ATOM 3068 O O . GLY A 1 399 ? 48.866 -5.479 -20.556 1.00 48.88 399 GLY A O 1
ATOM 3069 N N . VAL A 1 400 ? 51.046 -5.205 -20.951 1.00 40.78 400 VAL A N 1
ATOM 3070 C CA . VAL A 1 400 ? 51.207 -4.084 -20.017 1.00 40.78 400 VAL A CA 1
ATOM 3071 C C . VAL A 1 400 ? 51.085 -2.804 -20.844 1.00 40.78 400 VAL A C 1
ATOM 3073 O O . VAL A 1 400 ? 51.823 -2.661 -21.826 1.00 40.78 400 VAL A O 1
ATOM 3076 N N . SER A 1 401 ? 50.145 -1.917 -20.506 1.00 42.12 401 SER A N 1
ATOM 3077 C CA . SER A 1 401 ? 50.130 -0.552 -21.037 1.00 42.12 401 SER A CA 1
ATOM 3078 C C . SER A 1 401 ? 51.386 0.153 -20.519 1.00 42.12 401 SER A C 1
ATOM 3080 O O . SER A 1 401 ? 51.614 0.267 -19.323 1.00 42.12 401 SER A O 1
ATOM 3082 N N . ASP A 1 402 ? 52.272 0.549 -21.430 1.00 37.50 402 ASP A N 1
ATOM 3083 C CA . ASP A 1 402 ? 53.517 1.242 -21.098 1.00 37.50 402 ASP A CA 1
ATOM 3084 C C . ASP A 1 402 ? 53.556 2.538 -21.908 1.00 37.50 402 ASP A C 1
ATOM 3086 O O . ASP A 1 402 ? 53.535 2.513 -23.143 1.00 37.50 402 ASP A O 1
ATOM 3090 N N . SER A 1 403 ? 53.616 3.674 -21.208 1.00 36.88 403 SER A N 1
ATOM 3091 C CA . SER A 1 403 ? 53.677 5.024 -21.788 1.00 36.88 403 SER A CA 1
ATOM 3092 C C . SER A 1 403 ? 54.866 5.241 -22.737 1.00 36.88 403 SER A C 1
ATOM 3094 O O . SER A 1 403 ? 54.879 6.189 -23.517 1.00 36.88 403 SER A O 1
ATOM 3096 N N . PHE A 1 404 ? 55.872 4.363 -22.724 1.00 34.47 404 PHE A N 1
ATOM 3097 C CA . PHE A 1 404 ? 57.038 4.416 -23.602 1.00 34.47 404 PHE A CA 1
ATOM 3098 C C . PHE A 1 404 ? 56.771 3.898 -25.027 1.00 34.47 404 PHE A C 1
ATOM 3100 O O . PHE A 1 404 ? 57.605 4.110 -25.915 1.00 34.47 404 PHE A O 1
ATOM 3107 N N . PHE A 1 405 ? 55.656 3.197 -25.260 1.00 35.94 405 PHE A N 1
ATOM 3108 C CA . PHE A 1 405 ? 55.315 2.605 -26.562 1.00 35.94 405 PHE A CA 1
ATOM 3109 C C . PHE A 1 405 ? 54.173 3.306 -27.317 1.00 35.94 405 PHE A C 1
ATOM 3111 O O . PHE A 1 405 ? 53.855 2.860 -28.424 1.00 35.94 405 PHE A O 1
ATOM 3118 N N . TRP A 1 406 ? 53.629 4.401 -26.777 1.00 39.47 406 TRP A N 1
ATOM 3119 C CA . TRP A 1 406 ? 52.616 5.246 -27.422 1.00 39.47 406 TRP A CA 1
ATOM 3120 C C . TRP A 1 406 ? 53.234 6.439 -28.166 1.00 39.47 406 TRP A C 1
ATOM 3122 O O . TRP A 1 406 ? 54.119 7.125 -27.599 1.00 39.47 406 TRP A O 1
#

Secondary structure (DSSP, 8-state):
----TTSTT--S-SS-SSS-HHHHTTSSS-TT-SSSS-SSS-HHHHHSTTT---TTTS---EEEEEEEEETTTTEEEES--TTS-S----TT-SS---EEEEETTS-EEEE--SEEETTEEES-SSPPPTTEEEEEE---TT----STT----TTSSSS---SS-SSS-HHHHHHTTTSS---TT-SSSS-SSS-HHHHHHTT--TT-TTS----SSSSSS-HHHHHSS--BHHHHT--SSPBP-----TT-S-SS-SSS-HHHHHHHT--TTS-SSS--PPP-SS-SSS-HHHHHHHT--TT-SSSS-SSS-HHHHS-GGGGGGTTTT-SS-TT-TTSS--TT---------STT--TTSPEEE-------B-SSSB---TTS---EEE-TT----TT---TT--